Protein 6BQ6 (pdb70)

Foldseek 3Di:
DPAWQWAQLDPPRIDIFAFPAFDDWDDDPVWTWTWTQTDPFGTFIATNSHTDDGDNFVLVVLCVQAQLQCLLFPAFAEEEEQADLLQSNLVQNVQFPRYQAYEYEEQTVVSNVVNCVPVPVRVCSVPDPRYDYHHDRVQCVQVPDQAAGQEYTYPDDAQVPDPSCVVVQALCCCAPRNVSRHDDRHKYKYWFFFQALPVCVVTVLQSQVQLVVHAVDKFKFWADGVVSVGITIMMMGHNDDSDDALVSQQVSCVVTGHDDRPQDGSVNRVVRRDDDPSSVVSSVPDDHGSD/DPAWQWDCLDVPDIDIFHFPAWDDWDADVVWTWTWTQTDPFGTWIATNSHTDATDNFNLVVLCVQAQLQCLLFPQFAEEEEQADLLQSNLVQNVLFPSYQAYEYEHQDVRSNVVNCPPVVVRVVSVVPPRYDYHHDRVQCVQQVDQAAGQEYTAPDDAADVPDSCNLCQALCCVAPRRVSRYDDNHKYKYWFFFQALPVCVVTVLQSQVQLVVHAVEKFKFWDDGVVSVGITIMMMGHNDDSDDAQVSSQVSCVVTGHDDRPQDGSVNRVVRRPRDPSSVVCSVPDDHGRHD

Nearest PDB structures (foldseek):
  6bq2-assembly1_A-2  TM=1.002E+00  e=3.548E-65  Medicago truncatula
  6bq2-assembly1_B  TM=9.997E-01  e=2.072E-64  Medicago truncatula
  1inl-assembly1_A  TM=9.274E-01  e=1.995E-27  Thermotoga maritima
  1inl-assembly1_D  TM=9.230E-01  e=1.995E-27  Thermotoga maritima
  1iy9-assembly1_D  TM=9.034E-01  e=6.024E-28  Bacillus subtilis

Secondary structure (DSSP, 8-state):
---EEEEEEETTEEEEEEEEEEEEEEE-SS-EEEEEEETTTEEEEEETTEEEEETTTHHHHHHHHHHHHHHHSSS--EEEEEE--SSHHHHHHHTBTT--EEEEEES-HHHHHHHHHH-GGGHHHHT-TTEEEEES-HHHHHHH----EEEEEEE---STT-STTGGGGSHHHIIIIIGGGEEEEEEEEEEEEE-STTGGGTTHHHHHHHHHTT-SEEEEEEEEEGGGTEEEEEEEEESS-----HHHHHHHHHHHBSS--SS--HHHHHHHTS--HHHHHHHHH------/---EEEEEEETTEEEEEEEEEEEEEEE-SS-EEEEEEETTTEEEEEETTEEEEETTTHHHHHHHHHHHHHHHSSS--EEEEEE--SSHHHHHHHTBTT--EEEEEES-HHHHHHHHHH-GGGHHHHH-TTEEEEES-HHHHHHT----EEEEEEE-PPP-TTSTTGGGGSHHHIIIIIGGGEEEEEEEEEEEEE-STTGGGTTHHHHHHHHHTT-SEEEEEEEEEGGGTEEEEEEEEESS-----HHHHHHHHHHHBSS--SS--HHHHHHHTS--HHHHHHHHH-------

Structure (mmCIF, N/CA/C/O backbone):
data_6BQ6
#
_entry.id   6BQ6
#
_cell.length_a   80.293
_cell.length_b   80.293
_cell.length_c   163.245
_cell.angle_alpha   90.00
_cell.angle_beta   90.00
_cell.angle_gamma   90.00
#
_symmetry.space_group_name_H-M   'P 43 21 2'
#
loop_
_entity.id
_entity.type
_entity.pdbx_description
1 polymer 'Thermospermine synthase'
2 non-polymer 'CHLORIDE ION'
3 non-polymer N-(3-AMINO-PROPYL)-N-(5-AMINOPROPYL)-1,4-DIAMINOBUTANE
4 water water
#
loop_
_atom_site.group_PDB
_atom_site.id
_atom_site.type_symbol
_atom_site.label_atom_id
_atom_site.label_alt_id
_atom_site.label_comp_id
_atom_site.label_asym_id
_atom_site.label_entity_id
_atom_site.label_seq_id
_atom_site.pdbx_PDB_ins_code
_atom_site.Cartn_x
_atom_site.Cartn_y
_atom_site.Cartn_z
_atom_site.occupancy
_atom_site.B_iso_or_equiv
_atom_site.auth_seq_id
_atom_site.auth_comp_id
_atom_site.auth_asym_id
_atom_site.auth_atom_id
_atom_site.pdbx_PDB_model_num
ATOM 1 N N . LYS A 1 27 ? 33.211 22.216 1.665 1.00 62.59 24 LYS A N 1
ATOM 2 C CA . LYS A 1 27 ? 31.797 22.358 1.289 1.00 53.57 24 LYS A CA 1
ATOM 3 C C . LYS A 1 27 ? 31.263 21.289 0.319 1.00 45.45 24 LYS A C 1
ATOM 4 O O . LYS A 1 27 ? 30.122 21.398 -0.099 1.00 43.37 24 LYS A O 1
ATOM 10 N N . SER A 1 28 ? 32.056 20.279 -0.041 1.00 40.96 25 SER A N 1
ATOM 11 C CA . SER A 1 28 ? 31.665 19.364 -1.125 1.00 38.09 25 SER A CA 1
ATOM 12 C C . SER A 1 28 ? 30.621 18.330 -0.709 1.00 33.44 25 SER A C 1
ATOM 13 O O . SER A 1 28 ? 29.587 18.243 -1.373 1.00 31.31 25 SER A O 1
ATOM 16 N N . CYS A 1 29 ? 30.879 17.550 0.358 1.00 28.35 26 CYS A N 1
ATOM 17 C CA . CYS A 1 29 ? 30.138 16.341 0.640 1.00 26.94 26 CYS A CA 1
ATOM 18 C C . CYS A 1 29 ? 29.360 16.475 1.930 1.00 25.42 26 CYS A C 1
ATOM 19 O O . CYS A 1 29 ? 29.908 17.022 2.922 1.00 24.27 26 CYS A O 1
ATOM 22 N N . TRP A 1 30 ? 28.097 16.017 1.905 1.00 24.48 27 TRP A N 1
ATOM 23 C CA . TRP A 1 30 ? 27.142 16.269 2.991 1.00 24.27 27 TRP A CA 1
ATOM 24 C C . TRP A 1 30 ? 26.331 15.059 3.332 1.00 24.66 27 TRP A C 1
ATOM 25 O O . TRP A 1 30 ? 25.983 14.264 2.448 1.00 25.52 27 TRP A O 1
ATOM 36 N N . TYR A 1 31 ? 26.065 14.876 4.643 1.00 24.15 28 TYR A N 1
ATOM 37 C CA . TYR A 1 31 ? 25.036 13.968 5.139 1.00 25.48 28 TYR A CA 1
ATOM 38 C C . TYR A 1 31 ? 23.846 14.840 5.530 1.00 25.83 28 TYR A C 1
ATOM 39 O O . TYR A 1 31 ? 24.008 15.837 6.220 1.00 24.68 28 TYR A O 1
ATOM 48 N N . GLU A 1 32 ? 22.673 14.468 5.057 1.00 26.35 29 GLU A N 1
ATOM 49 C CA . GLU A 1 32 ? 21.470 15.260 5.280 1.00 28.73 29 GLU A CA 1
ATOM 50 C C . GLU A 1 32 ? 20.486 14.369 5.989 1.00 27.67 29 GLU A C 1
ATOM 51 O O . GLU A 1 32 ? 20.320 13.198 5.681 1.00 27.72 29 GLU A O 1
ATOM 57 N N . GLU A 1 33 ? 19.851 14.909 7.001 1.00 26.68 30 GLU A N 1
ATOM 58 C CA . GLU A 1 33 ? 18.802 14.177 7.673 1.00 28.97 30 GLU A CA 1
ATOM 59 C C . GLU A 1 33 ? 17.634 15.087 7.888 1.00 29.12 30 GLU A C 1
ATOM 60 O O . GLU A 1 33 ? 17.800 16.221 8.269 1.00 26.86 30 GLU A O 1
ATOM 66 N N . GLU A 1 34 ? 16.421 14.560 7.663 1.00 32.29 31 GLU A N 1
ATOM 67 C CA . GLU A 1 34 ? 15.221 15.365 7.859 1.00 36.89 31 GLU A CA 1
ATOM 68 C C . GLU A 1 34 ? 14.823 15.008 9.297 1.00 35.94 31 GLU A C 1
ATOM 69 O O . GLU A 1 34 ? 14.391 13.916 9.598 1.00 36.33 31 GLU A O 1
ATOM 75 N N . ILE A 1 35 ? 15.087 15.918 10.196 1.00 34.19 32 ILE A N 1
ATOM 76 C CA . ILE A 1 35 ? 14.894 15.622 11.605 1.00 36.74 32 ILE A CA 1
ATOM 77 C C . ILE A 1 35 ? 13.394 15.727 11.958 1.00 40.14 32 ILE A C 1
ATOM 78 O O . ILE A 1 35 ? 12.905 14.995 12.845 1.00 39.93 32 ILE A O 1
ATOM 83 N N . GLU A 1 36 ? 12.668 16.550 11.202 1.00 40.20 33 GLU A N 1
ATOM 84 C CA . GLU A 1 36 ? 11.196 16.506 11.052 1.00 45.59 33 GLU A CA 1
ATOM 85 C C . GLU A 1 36 ? 10.802 16.759 9.588 1.00 45.48 33 GLU A C 1
ATOM 86 O O . GLU A 1 36 ? 11.649 17.118 8.793 1.00 42.77 33 GLU A O 1
ATOM 92 N N . GLU A 1 37 ? 9.514 16.643 9.233 1.00 46.10 34 GLU A N 1
ATOM 93 C CA . GLU A 1 37 ? 9.114 16.823 7.803 1.00 46.87 34 GLU A CA 1
ATOM 94 C C . GLU A 1 37 ? 9.611 18.135 7.159 1.00 44.02 34 GLU A C 1
ATOM 95 O O . GLU A 1 37 ? 10.012 18.148 5.989 1.00 47.05 34 GLU A O 1
ATOM 101 N N . ASN A 1 38 ? 9.648 19.216 7.923 1.00 35.84 35 ASN A N 1
ATOM 102 C CA . ASN A 1 38 ? 10.015 20.502 7.347 1.00 33.22 35 ASN A CA 1
ATOM 103 C C . ASN A 1 38 ? 11.327 21.095 7.843 1.00 30.16 35 ASN A C 1
ATOM 104 O O . ASN A 1 38 ? 11.566 22.304 7.680 1.00 26.91 35 ASN A O 1
ATOM 109 N N . LEU A 1 39 ? 12.166 20.250 8.398 1.00 28.50 36 LEU A N 1
ATOM 110 C CA . LEU A 1 39 ? 13.407 20.678 8.948 1.00 28.73 36 LEU A CA 1
ATOM 111 C C . LEU A 1 39 ? 14.528 19.731 8.628 1.00 27.72 36 LEU A C 1
ATOM 112 O O . LEU A 1 39 ? 14.455 18.587 8.946 1.00 28.76 36 LEU A O 1
ATOM 117 N N . ARG A 1 40 ? 15.543 20.231 7.960 1.00 27.30 37 ARG A N 1
ATOM 118 C CA . ARG A 1 40 ? 16.701 19.403 7.588 1.00 27.66 37 ARG A CA 1
ATOM 119 C C . ARG A 1 40 ? 17.966 19.875 8.225 1.00 25.75 37 ARG A C 1
ATOM 120 O O . ARG A 1 40 ? 18.233 21.057 8.323 1.00 24.93 37 ARG A O 1
ATOM 128 N N . TRP A 1 41 ? 18.764 18.912 8.680 1.00 24.17 38 TRP A N 1
ATOM 129 C CA . TRP A 1 41 ? 20.035 19.135 9.374 1.00 24.91 38 TRP A CA 1
ATOM 130 C C . TRP A 1 41 ? 21.110 18.482 8.506 1.00 24.51 38 TRP A C 1
ATOM 131 O O . TRP A 1 41 ? 21.011 17.295 8.216 1.00 24.95 38 TRP A O 1
ATOM 142 N N . CYS A 1 42 ? 22.150 19.220 8.112 1.00 24.16 39 CYS A N 1
ATOM 143 C CA . CYS A 1 42 ? 23.152 18.634 7.223 1.00 24.80 39 CYS A CA 1
ATOM 144 C C . CYS A 1 42 ? 24.527 18.884 7.790 1.00 23.84 39 CYS A C 1
ATOM 145 O O . CYS A 1 42 ? 24.872 19.994 8.197 1.00 22.11 39 CYS A O 1
ATOM 148 N N . PHE A 1 43 ? 25.325 17.823 7.780 1.00 23.19 40 PHE A N 1
ATOM 149 C CA . PHE A 1 43 ? 26.722 17.848 8.239 1.00 24.78 40 PHE A CA 1
ATOM 150 C C . PHE A 1 43 ? 27.688 17.624 7.083 1.00 24.23 40 PHE A C 1
ATOM 151 O O . PHE A 1 43 ? 27.513 16.694 6.334 1.00 24.58 40 PHE A O 1
ATOM 159 N N . ALA A 1 44 ? 28.721 18.431 6.988 1.00 23.63 41 ALA A N 1
ATOM 160 C CA . ALA A 1 44 ? 29.802 18.153 6.039 1.00 24.40 41 ALA A CA 1
ATOM 161 C C . ALA A 1 44 ? 30.553 16.861 6.424 1.00 24.13 41 ALA A C 1
ATOM 162 O O . ALA A 1 44 ? 30.721 16.519 7.608 1.00 24.01 41 ALA A O 1
ATOM 164 N N . LEU A 1 45 ? 30.958 16.118 5.407 1.00 23.64 42 LEU A N 1
ATOM 165 C CA . LEU A 1 45 ? 31.604 14.849 5.552 1.00 24.59 42 LEU A CA 1
ATOM 166 C C . LEU A 1 45 ? 33.085 14.878 5.194 1.00 25.15 42 LEU A C 1
ATOM 167 O O . LEU A 1 45 ? 33.498 15.474 4.206 1.00 25.71 42 LEU A O 1
ATOM 172 N N . ASN A 1 46 ? 33.862 14.137 5.979 1.00 25.51 43 ASN A N 1
ATOM 173 C CA . ASN A 1 46 ? 35.232 13.734 5.627 1.00 26.31 43 ASN A CA 1
ATOM 174 C C . ASN A 1 46 ? 35.232 12.429 4.907 1.00 26.76 43 ASN A C 1
ATOM 175 O O . ASN A 1 46 ? 35.959 12.284 3.955 1.00 26.76 43 ASN A O 1
ATOM 180 N N . SER A 1 47 ? 34.470 11.459 5.387 1.00 27.13 44 SER A N 1
ATOM 181 C CA . SER A 1 47 ? 34.394 10.145 4.738 1.00 28.65 44 SER A CA 1
ATOM 182 C C . SER A 1 47 ? 33.230 9.355 5.196 1.00 29.05 44 SER A C 1
ATOM 183 O O . SER A 1 47 ? 32.555 9.691 6.160 1.00 27.23 44 SER A O 1
ATOM 186 N N . ILE A 1 48 ? 32.987 8.274 4.481 1.00 29.56 45 ILE A N 1
ATOM 187 C CA . ILE A 1 48 ? 32.001 7.291 4.841 1.00 31.83 45 ILE A CA 1
ATOM 188 C C . ILE A 1 48 ? 32.828 6.082 5.265 1.00 33.46 45 ILE A C 1
ATOM 189 O O . ILE A 1 48 ? 33.411 5.409 4.409 1.00 32.37 45 ILE A O 1
ATOM 194 N N . LEU A 1 49 ? 32.957 5.862 6.585 1.00 33.81 46 LEU A N 1
ATOM 195 C CA . LEU A 1 49 ? 34.020 5.008 7.164 1.00 37.84 46 LEU A CA 1
ATOM 196 C C . LEU A 1 49 ? 33.744 3.545 7.042 1.00 40.64 46 LEU A C 1
ATOM 197 O O . LEU A 1 49 ? 34.603 2.763 6.591 1.00 42.92 46 LEU A O 1
ATOM 202 N N . HIS A 1 50 ? 32.564 3.167 7.489 1.00 40.29 47 HIS A N 1
ATOM 203 C CA . HIS A 1 50 ? 32.134 1.782 7.440 1.00 44.74 47 HIS A CA 1
ATOM 204 C C . HIS A 1 50 ? 30.650 1.753 7.187 1.00 47.05 47 HIS A C 1
ATOM 205 O O . HIS A 1 50 ? 29.896 2.651 7.615 1.00 43.73 47 HIS A O 1
ATOM 212 N N . THR A 1 51 ? 30.242 0.714 6.476 1.00 48.83 48 THR A N 1
ATOM 213 C CA . THR A 1 51 ? 28.844 0.419 6.275 1.00 52.48 48 THR A CA 1
ATOM 214 C C . THR A 1 51 ? 28.578 -1.034 6.660 1.00 53.95 48 THR A C 1
ATOM 215 O O . THR A 1 51 ? 29.494 -1.871 6.792 1.00 51.76 48 THR A O 1
ATOM 219 N N . GLY A 1 52 ? 27.299 -1.294 6.869 1.00 52.65 49 GLY A N 1
ATOM 220 C CA . GLY A 1 52 ? 26.814 -2.603 7.238 1.00 52.63 49 GLY A CA 1
ATOM 221 C C . GLY A 1 52 ? 25.321 -2.623 7.001 1.00 53.32 49 GLY A C 1
ATOM 222 O O . GLY A 1 52 ? 24.705 -1.606 6.675 1.00 51.67 49 GLY A O 1
ATOM 223 N N . ALA A 1 53 ? 24.742 -3.801 7.123 1.00 56.05 50 ALA A N 1
ATOM 224 C CA . ALA A 1 53 ? 23.327 -3.907 7.385 1.00 55.84 50 ALA A CA 1
ATOM 225 C C . ALA A 1 53 ? 23.106 -5.190 8.168 1.00 56.46 50 ALA A C 1
ATOM 226 O O . ALA A 1 53 ? 23.934 -6.116 8.161 1.00 58.54 50 ALA A O 1
ATOM 228 N N . SER A 1 54 ? 22.005 -5.179 8.892 1.00 55.04 51 SER A N 1
ATOM 229 C CA . SER A 1 54 ? 21.427 -6.351 9.495 1.00 55.63 51 SER A CA 1
ATOM 230 C C . SER A 1 54 ? 20.172 -6.590 8.686 1.00 57.36 51 SER A C 1
ATOM 231 O O . SER A 1 54 ? 19.888 -5.854 7.735 1.00 57.17 51 SER A O 1
ATOM 234 N N . GLN A 1 55 ? 19.421 -7.621 9.055 1.00 61.78 52 GLN A N 1
ATOM 235 C CA . GLN A 1 55 ? 18.040 -7.755 8.594 1.00 64.53 52 GLN A CA 1
ATOM 236 C C . GLN A 1 55 ? 17.186 -6.566 9.044 1.00 65.03 52 GLN A C 1
ATOM 237 O O . GLN A 1 55 ? 16.330 -6.102 8.289 1.00 68.61 52 GLN A O 1
ATOM 243 N N . TYR A 1 56 ? 17.472 -6.032 10.236 1.00 62.19 53 TYR A N 1
ATOM 244 C CA . TYR A 1 56 ? 16.661 -4.977 10.846 1.00 60.03 53 TYR A CA 1
ATOM 245 C C . TYR A 1 56 ? 16.888 -3.565 10.236 1.00 57.71 53 TYR A C 1
ATOM 246 O O . TYR A 1 56 ? 15.946 -2.785 10.182 1.00 57.50 53 TYR A O 1
ATOM 255 N N . GLN A 1 57 ? 18.099 -3.220 9.784 1.00 54.94 54 GLN A N 1
ATOM 256 C CA . GLN A 1 57 ? 18.404 -1.792 9.459 1.00 52.50 54 GLN A CA 1
ATOM 257 C C . GLN A 1 57 ? 19.774 -1.578 8.828 1.00 50.21 54 GLN A C 1
ATOM 258 O O . GLN A 1 57 ? 20.708 -2.337 9.089 1.00 49.42 54 GLN A O 1
ATOM 264 N N . ASP A 1 58 ? 19.885 -0.543 7.998 1.00 47.81 55 ASP A N 1
ATOM 265 C CA . ASP A 1 58 ? 21.164 -0.165 7.382 1.00 49.26 55 ASP A CA 1
ATOM 266 C C . ASP A 1 58 ? 22.017 0.583 8.404 1.00 43.03 55 ASP A C 1
ATOM 267 O O . ASP A 1 58 ? 21.490 1.351 9.188 1.00 43.01 55 ASP A O 1
ATOM 272 N N . ILE A 1 59 ? 23.318 0.309 8.401 1.00 40.67 56 ILE A N 1
ATOM 273 C CA . ILE A 1 59 ? 24.238 0.811 9.419 1.00 38.11 56 ILE A CA 1
ATOM 274 C C . ILE A 1 59 ? 25.352 1.539 8.713 1.00 37.33 56 ILE A C 1
ATOM 275 O O . ILE A 1 59 ? 25.936 1.000 7.770 1.00 36.77 56 ILE A O 1
ATOM 280 N N . ALA A 1 60 ? 25.661 2.745 9.175 1.00 34.17 57 ALA A N 1
ATOM 281 C CA . ALA A 1 60 ? 26.736 3.560 8.592 1.00 33.60 57 ALA A CA 1
ATOM 282 C C . ALA A 1 60 ? 27.486 4.300 9.699 1.00 31.07 57 ALA A C 1
ATOM 283 O O . ALA A 1 60 ? 26.867 4.766 10.658 1.00 30.87 57 ALA A O 1
ATOM 285 N N . LEU A 1 61 ? 28.811 4.322 9.590 1.00 29.38 58 LEU A N 1
ATOM 286 C CA . LEU A 1 61 ? 29.675 5.159 10.397 1.00 27.47 58 LEU A CA 1
ATOM 287 C C . LEU A 1 61 ? 30.298 6.230 9.504 1.00 27.58 58 LEU A C 1
ATOM 288 O O . LEU A 1 61 ? 31.083 5.921 8.619 1.00 29.12 58 LEU A O 1
ATOM 293 N N . LEU A 1 62 ? 29.893 7.477 9.698 1.00 25.57 59 LEU A N 1
ATOM 294 C CA . LEU A 1 62 ? 30.342 8.587 8.900 1.00 26.81 59 LEU A CA 1
ATOM 295 C C . LEU A 1 62 ? 31.369 9.335 9.655 1.00 26.81 59 LEU A C 1
ATOM 296 O O . LEU A 1 62 ? 31.223 9.516 10.862 1.00 29.49 59 LEU A O 1
ATOM 301 N N . ASP A 1 63 ? 32.351 9.885 8.984 1.00 25.25 60 ASP A N 1
ATOM 302 C CA . ASP A 1 63 ? 33.295 10.739 9.629 1.00 25.79 60 ASP A CA 1
ATOM 303 C C . ASP A 1 63 ? 32.878 12.147 9.221 1.00 23.29 60 ASP A C 1
ATOM 304 O O . ASP A 1 63 ? 33.086 12.542 8.133 1.00 22.70 60 ASP A O 1
ATOM 309 N N . THR A 1 64 ? 32.277 12.858 10.149 1.00 23.30 61 THR A N 1
ATOM 310 C CA . THR A 1 64 ? 31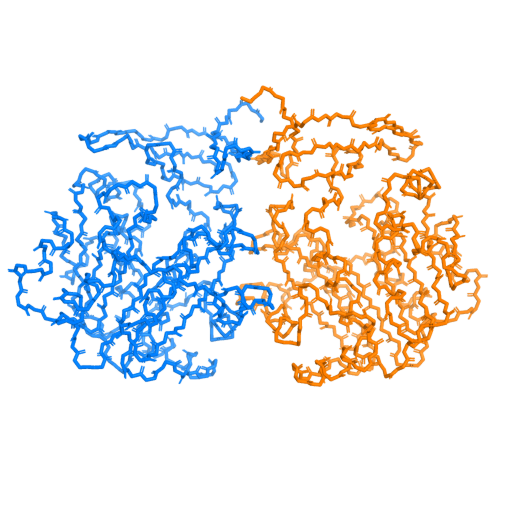.705 14.158 9.901 1.00 23.55 61 THR A CA 1
ATOM 311 C C . THR A 1 64 ? 32.615 15.267 10.386 1.00 24.80 61 THR A C 1
ATOM 312 O O . THR A 1 64 ? 33.290 15.148 11.420 1.00 24.09 61 THR A O 1
ATOM 316 N N . LYS A 1 65 ? 32.553 16.389 9.680 1.00 24.25 62 LYS A N 1
ATOM 317 C CA . LYS A 1 65 ? 33.390 17.518 10.020 1.00 26.76 62 LYS A CA 1
ATOM 318 C C . LYS A 1 65 ? 32.939 18.110 11.334 1.00 27.19 62 LYS A C 1
ATOM 319 O O . LYS A 1 65 ? 33.770 18.250 12.236 1.00 28.36 62 LYS A O 1
ATOM 325 N N . PRO A 1 66 ? 31.616 18.433 11.497 1.00 25.95 63 PRO A N 1
ATOM 326 C CA . PRO A 1 66 ? 31.281 19.119 12.756 1.00 25.50 63 PRO A CA 1
ATOM 327 C C . PRO A 1 66 ? 31.266 18.245 14.033 1.00 24.71 63 PRO A C 1
ATOM 328 O O . PRO A 1 66 ? 31.536 18.736 15.124 1.00 25.75 63 PRO A O 1
ATOM 332 N N . PHE A 1 67 ? 30.953 16.966 13.910 1.00 23.63 64 PHE A N 1
ATOM 333 C CA . PHE A 1 67 ? 30.687 16.151 15.099 1.00 24.54 64 PHE A CA 1
ATOM 334 C C . PHE A 1 67 ? 31.517 14.853 15.174 1.00 24.02 64 PHE A C 1
ATOM 335 O O . PHE A 1 67 ? 31.251 13.961 15.997 1.00 25.36 64 PHE A O 1
ATOM 343 N N . GLY A 1 68 ? 32.538 14.737 14.338 1.00 24.79 65 GLY A N 1
ATOM 344 C CA . GLY A 1 68 ? 33.304 13.507 14.292 1.00 24.56 65 GLY A CA 1
ATOM 345 C C . GLY A 1 68 ? 32.543 12.303 13.802 1.00 24.82 65 GLY A C 1
ATOM 346 O O . GLY A 1 68 ? 31.671 12.422 12.963 1.00 24.24 65 GLY A O 1
ATOM 347 N N . LYS A 1 69 ? 32.943 11.123 14.277 1.00 25.18 66 LYS A N 1
ATOM 348 C CA . LYS A 1 69 ? 32.387 9.881 13.830 1.00 25.95 66 LYS A CA 1
ATOM 349 C C . LYS A 1 69 ? 30.950 9.792 14.279 1.00 25.04 66 LYS A C 1
ATOM 350 O O . LYS A 1 69 ? 30.679 9.961 15.461 1.00 28.20 66 LYS A O 1
ATOM 356 N N . ALA A 1 70 ? 30.077 9.525 13.328 1.00 24.05 67 ALA A N 1
ATOM 357 C CA . ALA A 1 70 ? 28.641 9.514 13.573 1.00 24.82 67 ALA A CA 1
ATOM 358 C C . ALA A 1 70 ? 28.072 8.173 13.155 1.00 24.22 67 ALA A C 1
ATOM 359 O O . ALA A 1 70 ? 28.216 7.760 11.988 1.00 24.18 67 ALA A O 1
ATOM 361 N N . LEU A 1 71 ? 27.369 7.544 14.105 1.00 24.35 68 LEU A N 1
ATOM 362 C CA . LEU A 1 71 ? 26.635 6.296 13.823 1.00 25.02 68 LEU A CA 1
ATOM 363 C C . LEU A 1 71 ? 25.228 6.606 13.325 1.00 24.67 68 LEU A C 1
ATOM 364 O O . LEU A 1 71 ? 24.486 7.322 14.001 1.00 25.28 68 LEU A O 1
ATOM 369 N N . VAL A 1 72 ? 24.895 6.111 12.139 1.00 25.70 69 VAL A N 1
ATOM 370 C CA . VAL A 1 72 ? 23.611 6.388 11.489 1.00 27.53 69 VAL A CA 1
ATOM 371 C C . VAL A 1 72 ? 22.909 5.053 11.251 1.00 29.43 69 VAL A C 1
ATOM 372 O O . VAL A 1 72 ? 23.512 4.140 10.675 1.00 28.87 69 VAL A O 1
ATOM 376 N N . LEU A 1 73 ? 21.670 4.950 11.733 1.00 31.60 70 LEU A N 1
ATOM 377 C CA . LEU A 1 73 ? 20.890 3.705 11.584 1.00 34.88 70 LEU A CA 1
ATOM 378 C C . LEU A 1 73 ? 19.642 4.041 10.788 1.00 37.69 70 LEU A C 1
ATOM 379 O O . LEU A 1 73 ? 18.862 4.913 11.197 1.00 39.22 70 LEU A O 1
ATOM 384 N N . ASP A 1 74 ? 19.511 3.405 9.626 1.00 40.93 71 ASP A N 1
ATOM 385 C CA . ASP A 1 74 ? 18.435 3.658 8.676 1.00 43.52 71 ASP A CA 1
ATOM 386 C C . ASP A 1 74 ? 18.262 5.145 8.432 1.00 41.94 71 ASP A C 1
ATOM 387 O O . ASP A 1 74 ? 17.156 5.666 8.486 1.00 44.10 71 ASP A O 1
ATOM 392 N N . GLY A 1 75 ? 19.383 5.819 8.196 1.00 39.54 72 GLY A N 1
ATOM 393 C CA . GLY A 1 75 ? 19.369 7.239 7.895 1.00 38.79 72 GLY A CA 1
ATOM 394 C C . GLY A 1 75 ? 19.004 8.183 9.047 1.00 36.51 72 GLY A C 1
ATOM 395 O O . GLY A 1 75 ? 18.682 9.338 8.809 1.00 37.81 72 GLY A O 1
ATOM 396 N N . LYS A 1 76 ? 19.091 7.714 10.284 1.00 35.41 73 LYS A N 1
ATOM 397 C CA . LYS A 1 76 ? 18.825 8.531 11.442 1.00 35.29 73 LYS A CA 1
ATOM 398 C C . LYS A 1 76 ? 20.090 8.497 12.303 1.00 32.86 73 LYS A C 1
ATOM 399 O O . LYS A 1 76 ? 20.603 7.414 12.651 1.00 29.45 73 LYS A O 1
ATOM 405 N N . LEU A 1 77 ? 20.626 9.678 12.598 1.00 28.46 74 LEU A N 1
ATOM 406 C CA . LEU A 1 77 ? 21.750 9.763 13.506 1.00 28.34 74 LEU A CA 1
ATOM 407 C C . LEU A 1 77 ? 21.398 9.192 14.898 1.00 29.08 74 LEU A C 1
ATOM 408 O O . LEU A 1 77 ? 20.341 9.519 15.459 1.00 29.71 74 LEU A O 1
ATOM 413 N N . GLN A 1 78 ? 22.287 8.364 15.426 1.00 28.13 75 GLN A N 1
ATOM 414 C CA . GLN A 1 78 ? 22.135 7.764 16.743 1.00 30.77 75 GLN A CA 1
ATOM 415 C C . GLN A 1 78 ? 23.005 8.480 17.747 1.00 29.76 75 GLN A C 1
ATOM 416 O O . GLN A 1 78 ? 22.525 8.868 18.806 1.00 32.63 75 GLN A O 1
ATOM 422 N N . SER A 1 79 ? 24.279 8.636 17.416 1.00 28.04 76 SER A N 1
ATOM 423 C CA . SER A 1 79 ? 25.232 9.260 18.297 1.00 29.93 76 SER A CA 1
ATOM 424 C C . SER A 1 79 ? 26.373 9.779 17.457 1.00 27.05 76 SER A C 1
ATOM 425 O O . SER A 1 79 ? 26.679 9.226 16.388 1.00 27.62 76 SER A O 1
ATOM 428 N N . ALA A 1 80 ? 26.982 10.847 17.949 1.00 25.33 77 ALA A N 1
ATOM 429 C CA . ALA A 1 80 ? 28.152 11.459 17.350 1.00 24.96 77 ALA A CA 1
ATOM 430 C C . ALA A 1 80 ? 29.288 11.532 18.348 1.00 24.66 77 ALA A C 1
ATOM 431 O O . ALA A 1 80 ? 29.104 11.735 19.573 1.00 23.72 77 ALA A O 1
ATOM 433 N N . GLU A 1 81 ? 30.481 11.416 17.830 1.00 23.58 78 GLU A N 1
ATOM 434 C CA . GLU A 1 81 ? 31.653 11.304 18.649 1.00 25.46 78 GLU A CA 1
ATOM 435 C C . GLU A 1 81 ? 31.844 12.481 19.592 1.00 25.42 78 GLU A C 1
ATOM 436 O O . GLU A 1 81 ? 32.235 12.289 20.758 1.00 25.78 78 GLU A O 1
ATOM 442 N N . THR A 1 82 ? 31.606 13.681 19.101 1.00 24.10 79 THR A N 1
ATOM 443 C CA . THR A 1 82 ? 31.949 14.898 19.894 1.00 25.21 79 THR A CA 1
ATOM 444 C C . THR A 1 82 ? 31.038 15.106 21.088 1.00 23.90 79 THR A C 1
ATOM 445 O O . THR A 1 82 ? 31.468 15.719 22.086 1.00 24.24 79 THR A O 1
ATOM 449 N N . ASP A 1 83 ? 29.807 14.622 21.013 1.00 22.43 80 ASP A N 1
ATOM 450 C CA . ASP A 1 83 ? 28.853 14.894 22.079 1.00 22.24 80 ASP A CA 1
ATOM 451 C C . ASP A 1 83 ? 28.051 13.723 22.621 1.00 21.64 80 ASP A C 1
ATOM 452 O O . ASP A 1 83 ? 27.151 13.927 23.447 1.00 20.39 80 ASP A O 1
ATOM 457 N N . GLU A 1 84 ? 28.362 12.478 22.223 1.00 21.39 81 GLU A N 1
ATOM 458 C CA . GLU A 1 84 ? 27.636 11.397 22.803 1.00 22.28 81 GLU A CA 1
ATOM 459 C C . GLU A 1 84 ? 27.870 11.314 24.305 1.00 21.89 81 GLU A C 1
ATOM 460 O O . GLU A 1 84 ? 27.017 10.784 25.025 1.00 21.93 81 GLU A O 1
ATOM 466 N N . PHE A 1 85 ? 29.011 11.791 24.795 1.00 21.29 82 PHE A N 1
ATOM 467 C CA . PHE A 1 85 ? 29.251 11.774 26.254 1.00 22.17 82 PHE A CA 1
ATOM 468 C C . PHE A 1 85 ? 28.130 12.490 27.031 1.00 21.05 82 PHE A C 1
ATOM 469 O O . PHE A 1 85 ? 27.801 12.098 28.139 1.00 20.67 82 PHE A O 1
ATOM 477 N N . ILE A 1 86 ? 27.575 13.541 26.447 1.00 20.61 83 ILE A N 1
ATOM 478 C CA . ILE A 1 86 ? 26.488 14.284 27.109 1.00 20.67 83 ILE A CA 1
ATOM 479 C C . ILE A 1 86 ? 25.301 13.353 27.256 1.00 20.11 83 ILE A C 1
ATOM 480 O O . ILE A 1 86 ? 24.731 13.212 28.358 1.00 19.21 83 ILE A O 1
ATOM 485 N N . TYR A 1 87 ? 24.888 12.724 26.164 1.00 19.23 84 TYR A N 1
ATOM 486 C CA . TYR A 1 87 ? 23.725 11.854 26.221 1.00 19.25 84 TYR A CA 1
ATOM 487 C C . TYR A 1 87 ? 23.937 10.715 27.210 1.00 18.92 84 TYR A C 1
ATOM 488 O O . TYR A 1 87 ? 23.083 10.413 28.029 1.00 18.23 84 TYR A O 1
ATOM 497 N N . HIS A 1 88 ? 25.078 10.060 27.113 1.00 18.80 85 HIS A N 1
ATOM 498 C CA . HIS A 1 88 ? 25.310 8.869 27.934 1.00 19.04 85 HIS A CA 1
ATOM 499 C C . HIS A 1 88 ? 25.569 9.184 29.375 1.00 19.29 85 HIS A C 1
ATOM 500 O O . HIS A 1 88 ? 25.106 8.471 30.255 1.00 18.44 85 HIS A O 1
ATOM 507 N N . GLU A 1 89 ? 26.252 10.287 29.664 1.00 19.01 86 GLU A N 1
ATOM 508 C CA . GLU A 1 89 ? 26.370 10.710 31.064 1.00 19.56 86 GLU A CA 1
ATOM 509 C C . GLU A 1 89 ? 24.989 11.084 31.682 1.00 19.24 86 GLU A C 1
ATOM 510 O O . GLU A 1 89 ? 24.696 10.705 32.789 1.00 18.17 86 GLU A O 1
ATOM 516 N N . CYS A 1 90 ? 24.199 11.873 30.954 1.00 18.24 87 CYS A N 1
ATOM 517 C CA . CYS A 1 90 ? 22.864 12.196 31.397 1.00 18.76 87 CYS A CA 1
ATOM 518 C C . CYS A 1 90 ? 21.928 10.999 31.538 1.00 18.45 87 CYS A C 1
ATOM 519 O O . CYS A 1 90 ? 21.161 10.947 32.525 1.00 17.89 87 CYS A O 1
ATOM 522 N N . LEU A 1 91 ? 22.010 10.053 30.616 1.00 18.41 88 LEU A N 1
ATOM 523 C CA . LEU A 1 91 ? 21.184 8.839 30.685 1.00 18.43 88 LEU A CA 1
ATOM 524 C C . LEU A 1 91 ? 21.490 8.025 31.943 1.00 18.70 88 LEU A C 1
ATOM 525 O O . LEU A 1 91 ? 20.592 7.486 32.574 1.00 18.42 88 LEU A O 1
ATOM 530 N N . VAL A 1 92 ? 22.758 7.908 32.307 1.00 18.55 89 VAL A N 1
ATOM 531 C CA . VAL A 1 92 ? 23.191 6.902 33.285 1.00 19.21 89 VAL A CA 1
ATOM 532 C C . VAL A 1 92 ? 23.450 7.404 34.688 1.00 19.35 89 VAL A C 1
ATOM 533 O O . VAL A 1 92 ? 22.930 6.847 35.651 1.00 19.08 89 VAL A O 1
ATOM 537 N N . HIS A 1 93 ? 24.237 8.477 34.824 1.00 18.13 90 HIS A N 1
ATOM 538 C CA . HIS A 1 93 ? 24.696 8.828 36.147 1.00 18.97 90 HIS A CA 1
ATOM 539 C C . HIS A 1 93 ? 23.649 9.290 37.165 1.00 19.10 90 HIS A C 1
ATOM 540 O O . HIS A 1 93 ? 23.699 8.837 38.313 1.00 19.31 90 HIS A O 1
ATOM 547 N N . PRO A 1 94 ? 22.657 10.118 36.752 1.00 18.84 91 PRO A N 1
ATOM 548 C CA . PRO A 1 94 ? 21.708 10.533 37.782 1.00 18.86 91 PRO A CA 1
ATOM 549 C C . PRO A 1 94 ? 21.001 9.364 38.432 1.00 19.30 91 PRO A C 1
ATOM 550 O O . PRO A 1 94 ? 20.882 9.369 39.660 1.00 20.22 91 PRO A O 1
ATOM 554 N N . ALA A 1 95 ? 20.585 8.353 37.674 1.00 18.93 92 ALA A N 1
ATOM 555 C CA . ALA A 1 95 ? 19.856 7.201 38.241 1.00 20.42 92 ALA A CA 1
ATOM 556 C C . ALA A 1 95 ? 20.705 6.460 39.252 1.00 21.39 92 ALA A C 1
ATOM 557 O O . ALA A 1 95 ? 20.281 6.234 40.374 1.00 22.15 92 ALA A O 1
ATOM 559 N N . LEU A 1 96 ? 21.954 6.205 38.895 1.00 19.59 93 LEU A N 1
ATOM 560 C CA . LEU A 1 96 ? 22.807 5.441 39.790 1.00 20.52 93 LEU A CA 1
ATOM 561 C C . LEU A 1 96 ? 23.184 6.231 41.021 1.00 20.75 93 LEU A C 1
ATOM 562 O O . LEU A 1 96 ? 23.166 5.697 42.137 1.00 20.82 93 LEU A O 1
ATOM 567 N N . LEU A 1 97 ? 23.418 7.538 40.841 1.00 19.73 94 LEU A N 1
ATOM 568 C CA . LEU A 1 97 ? 23.795 8.359 41.944 1.00 21.43 94 LEU A CA 1
ATOM 569 C C . LEU A 1 97 ? 22.703 8.537 42.999 1.00 21.61 94 LEU A C 1
ATOM 570 O O . LEU A 1 97 ? 23.014 8.721 44.194 1.00 23.29 94 LEU A O 1
ATOM 575 N N . HIS A 1 98 ? 21.445 8.513 42.569 1.00 21.16 95 HIS A N 1
ATOM 576 C CA . HIS A 1 98 ? 20.354 8.582 43.484 1.00 21.84 95 HIS A CA 1
ATOM 577 C C . HIS A 1 98 ? 20.083 7.256 44.210 1.00 21.98 95 HIS A C 1
ATOM 578 O O . HIS A 1 98 ? 19.304 7.259 45.184 1.00 22.28 95 HIS A O 1
ATOM 585 N N . HIS A 1 99 ? 20.697 6.163 43.790 1.00 21.62 96 HIS A N 1
ATOM 586 C CA . HIS A 1 99 ? 20.527 4.851 44.447 1.00 22.78 96 HIS A CA 1
ATOM 587 C C . HIS A 1 99 ? 21.580 4.749 45.559 1.00 23.04 96 HIS A C 1
ATOM 588 O O . HIS A 1 99 ? 22.713 5.210 45.373 1.00 23.72 96 HIS A O 1
ATOM 595 N N . PRO A 1 100 ? 21.234 4.168 46.706 1.00 24.89 97 PRO A N 1
ATOM 596 C CA . PRO A 1 100 ? 22.244 4.104 47.782 1.00 26.67 97 PRO A CA 1
ATOM 597 C C . PRO A 1 100 ? 23.418 3.182 47.474 1.00 26.07 97 PRO A C 1
ATOM 598 O O . PRO A 1 100 ? 24.490 3.426 47.959 1.00 25.85 97 PRO A O 1
ATOM 602 N N . MET A 1 101 ? 23.197 2.122 46.696 1.00 24.95 98 MET A N 1
ATOM 603 C CA . MET A 1 101 ? 24.253 1.167 46.346 1.00 26.87 98 MET A CA 1
ATOM 604 C C . MET A 1 101 ? 23.857 0.265 45.168 1.00 25.01 98 MET A C 1
ATOM 605 O O . MET A 1 101 ? 23.424 -0.897 45.347 1.00 24.48 98 MET A O 1
ATOM 610 N N . PRO A 1 102 ? 23.976 0.811 43.945 1.00 22.64 99 PRO A N 1
ATOM 611 C CA . PRO A 1 102 ? 23.505 0.073 42.772 1.00 22.15 99 PRO A CA 1
ATOM 612 C C . PRO A 1 102 ? 24.529 -0.934 42.343 1.00 21.90 99 PRO A C 1
ATOM 613 O O . PRO A 1 102 ? 25.680 -0.580 42.066 1.00 22.46 99 PRO A O 1
ATOM 617 N N . LYS A 1 103 ? 24.126 -2.207 42.320 1.00 21.42 100 LYS A N 1
ATOM 618 C CA . LYS A 1 103 ? 25.036 -3.279 41.954 1.00 21.42 100 LYS A CA 1
ATOM 619 C C . LYS A 1 103 ? 24.783 -3.932 40.587 1.00 21.26 100 LYS A C 1
ATOM 620 O O . LYS A 1 103 ? 25.727 -4.255 39.881 1.00 22.97 100 LYS A O 1
ATOM 626 N N . ASN A 1 104 ? 23.531 -4.120 40.196 1.00 21.21 101 ASN A N 1
ATOM 627 C CA . ASN A 1 104 ? 23.255 -4.679 38.914 1.00 21.37 101 ASN A CA 1
ATOM 628 C C . ASN A 1 104 ? 22.273 -3.787 38.145 1.00 20.84 101 ASN A C 1
ATOM 629 O O . ASN A 1 104 ? 21.418 -3.137 38.723 1.00 20.99 101 ASN A O 1
ATOM 634 N N A VAL A 1 105 ? 22.463 -3.764 36.834 0.50 20.85 102 VAL A N 1
ATOM 635 N N B VAL A 1 105 ? 22.442 -3.762 36.833 0.50 20.78 102 VAL A N 1
ATOM 636 C CA A VAL A 1 105 ? 21.722 -2.895 35.939 0.50 20.22 102 VAL A CA 1
ATOM 637 C CA B VAL A 1 105 ? 21.679 -2.877 35.968 0.50 20.09 102 VAL A CA 1
ATOM 638 C C A VAL A 1 105 ? 21.410 -3.646 34.668 0.50 20.00 102 VAL A C 1
ATOM 639 C C B VAL A 1 105 ? 21.430 -3.568 34.648 0.50 19.94 102 VAL A C 1
ATOM 640 O O A VAL A 1 105 ? 22.246 -4.405 34.159 0.50 20.53 102 VAL A O 1
ATOM 641 O O B VAL A 1 105 ? 22.339 -4.195 34.081 0.50 20.69 102 VAL A O 1
ATOM 648 N N . PHE A 1 106 ? 20.183 -3.455 34.171 1.00 20.04 103 PHE A N 1
ATOM 649 C CA . PHE A 1 106 ? 19.753 -3.983 32.921 1.00 19.48 103 PHE A CA 1
ATOM 650 C C . PHE A 1 106 ? 19.486 -2.825 31.965 1.00 20.72 103 PHE A C 1
ATOM 651 O O . PHE A 1 106 ? 18.740 -1.880 32.315 1.00 19.47 103 PHE A O 1
ATOM 659 N N . ILE A 1 107 ? 20.060 -2.904 30.783 1.00 19.98 104 ILE A N 1
ATOM 660 C CA . ILE A 1 107 ? 19.840 -1.897 29.720 1.00 20.78 104 ILE A CA 1
ATOM 661 C C . ILE A 1 107 ? 18.896 -2.463 28.681 1.00 21.81 104 ILE A C 1
ATOM 662 O O . ILE A 1 107 ? 19.200 -3.486 28.038 1.00 21.89 104 ILE A O 1
ATOM 667 N N . MET A 1 108 ? 17.782 -1.795 28.481 1.00 21.42 105 MET A N 1
ATOM 668 C CA . MET A 1 108 ? 16.882 -2.123 27.388 1.00 23.10 105 MET A CA 1
ATOM 669 C C . MET A 1 108 ? 17.396 -1.341 26.193 1.00 23.30 105 MET A C 1
ATOM 670 O O . MET A 1 108 ? 17.368 -0.096 26.172 1.00 21.83 105 MET A O 1
ATOM 675 N N . GLY A 1 109 ? 17.955 -2.054 25.228 1.00 23.70 106 GLY A N 1
ATOM 676 C CA . GLY A 1 109 ? 18.567 -1.436 24.061 1.00 25.19 106 GLY A CA 1
ATOM 677 C C . GLY A 1 109 ? 20.036 -1.209 24.239 1.00 26.50 106 GLY A C 1
ATOM 678 O O . GLY A 1 109 ? 20.782 -2.130 24.499 1.00 28.27 106 GLY A O 1
ATOM 679 N N . GLY A 1 110 ? 20.473 0.034 24.113 1.00 27.80 107 GLY A N 1
ATOM 680 C CA . GLY A 1 110 ? 21.901 0.322 24.123 1.00 29.04 107 GLY A CA 1
ATOM 681 C C . GLY A 1 110 ? 22.456 -0.097 22.757 1.00 33.29 107 GLY A C 1
ATOM 682 O O . GLY A 1 110 ? 22.046 0.428 21.708 1.00 39.75 107 GLY A O 1
ATOM 683 N N . GLY A 1 111 ? 23.422 -0.983 22.772 1.00 33.12 108 GLY A N 1
ATOM 684 C CA . GLY A 1 111 ? 23.979 -1.556 21.551 1.00 32.03 108 GLY A CA 1
ATOM 685 C C . GLY A 1 111 ? 25.313 -0.989 21.174 1.00 31.32 108 GLY A C 1
ATOM 686 O O . GLY A 1 111 ? 26.159 -1.707 20.677 1.00 33.68 108 GLY A O 1
ATOM 687 N N . GLU A 1 112 ? 25.485 0.320 21.357 1.00 29.87 109 GLU A N 1
ATOM 688 C CA . GLU A 1 112 ? 26.690 1.002 20.956 1.00 29.56 109 GLU A CA 1
ATOM 689 C C . GLU A 1 112 ? 27.832 0.762 21.913 1.00 28.35 109 GLU A C 1
ATOM 690 O O . GLU A 1 112 ? 28.997 0.912 21.539 1.00 28.77 109 GLU A O 1
ATOM 696 N N . GLY A 1 113 ? 27.514 0.395 23.164 1.00 26.50 110 GLY A N 1
ATOM 697 C CA . GLY A 1 113 ? 28.529 0.195 24.166 1.00 26.00 110 GLY A CA 1
ATOM 698 C C . GLY A 1 113 ? 28.716 1.390 25.102 1.00 25.06 110 GLY A C 1
ATOM 699 O O . GLY A 1 113 ? 29.324 1.242 26.125 1.00 25.65 110 GLY A O 1
ATOM 700 N N . SER A 1 114 ? 28.194 2.556 24.726 1.00 23.91 111 SER A N 1
ATOM 701 C CA . SER A 1 114 ? 28.354 3.792 25.476 1.00 23.24 111 SER A CA 1
ATOM 702 C C . SER A 1 114 ? 27.567 3.877 26.772 1.00 21.96 111 SER A C 1
ATOM 703 O O . SER A 1 114 ? 28.045 4.377 27.754 1.00 21.38 111 SER A O 1
ATOM 706 N N . THR A 1 115 ? 26.353 3.358 26.780 1.00 20.93 112 THR A N 1
ATOM 707 C CA . THR A 1 115 ? 25.595 3.293 28.045 1.00 20.37 112 THR A CA 1
ATOM 708 C C . THR A 1 115 ? 26.278 2.342 29.016 1.00 20.11 112 THR A C 1
ATOM 709 O O . THR A 1 115 ? 26.513 2.683 30.186 1.00 20.15 112 THR A O 1
ATOM 713 N N . ALA A 1 116 ? 26.682 1.162 28.519 1.00 19.70 113 ALA A N 1
ATOM 714 C CA . ALA A 1 116 ? 27.435 0.214 29.324 1.00 20.14 113 ALA A CA 1
ATOM 715 C C . ALA A 1 116 ? 28.719 0.846 29.812 1.00 20.27 113 ALA A C 1
ATOM 716 O O . ALA A 1 116 ? 29.041 0.737 30.984 1.00 21.63 113 ALA A O 1
ATOM 718 N N . ARG A 1 117 ? 29.418 1.555 28.935 1.00 22.01 114 ARG A N 1
ATOM 719 C CA . ARG A 1 117 ? 30.670 2.242 29.325 1.00 22.49 114 ARG A CA 1
ATOM 720 C C . ARG A 1 117 ? 30.490 3.136 30.554 1.00 22.87 114 ARG A C 1
ATOM 721 O O . ARG A 1 117 ? 31.234 3.026 31.522 1.00 22.98 114 ARG A O 1
ATOM 729 N N . GLU A 1 118 ? 29.453 3.993 30.527 1.00 21.56 115 GLU A N 1
ATOM 730 C CA . GLU A 1 118 ? 29.224 4.869 31.642 1.00 21.71 115 GLU A CA 1
ATOM 731 C C . GLU A 1 118 ? 28.809 4.159 32.920 1.00 20.72 115 GLU A C 1
ATOM 732 O O . GLU A 1 118 ? 29.248 4.509 34.011 1.00 20.55 115 GLU A O 1
ATOM 738 N N . LEU A 1 119 ? 27.990 3.111 32.803 1.00 20.27 116 LEU A N 1
ATOM 739 C CA . LEU A 1 119 ? 27.598 2.309 33.938 1.00 21.07 116 LEU A CA 1
ATOM 740 C C . LEU A 1 119 ? 28.814 1.628 34.596 1.00 20.76 116 LEU A C 1
ATOM 741 O O . LEU A 1 119 ? 28.920 1.605 35.825 1.00 21.85 116 LEU A O 1
ATOM 746 N N . LEU A 1 120 ? 29.723 1.153 33.754 1.00 23.23 117 LEU A N 1
ATOM 747 C CA . LEU A 1 120 ? 30.896 0.399 34.214 1.00 23.64 117 LEU A CA 1
ATOM 748 C C . LEU A 1 120 ? 31.883 1.297 34.917 1.00 24.39 117 LEU A C 1
ATOM 749 O O . LEU A 1 120 ? 32.732 0.801 35.683 1.00 24.67 117 LEU A O 1
ATOM 754 N N . ARG A 1 121 ? 31.742 2.624 34.775 1.00 23.56 118 ARG A N 1
ATOM 755 C CA . ARG A 1 121 ? 32.552 3.535 35.612 1.00 23.98 118 ARG A CA 1
ATOM 756 C C . ARG A 1 121 ? 32.169 3.570 37.096 1.00 24.59 118 ARG A C 1
ATOM 757 O O . ARG A 1 121 ? 32.920 4.105 37.935 1.00 25.78 118 ARG A O 1
ATOM 765 N N . HIS A 1 122 ? 30.987 3.064 37.450 1.00 22.96 119 HIS A N 1
ATOM 766 C CA . HIS A 1 122 ? 30.610 3.074 38.831 1.00 22.92 119 HIS A CA 1
ATOM 767 C C . HIS A 1 122 ? 31.282 1.940 39.579 1.00 24.00 119 HIS A C 1
ATOM 768 O O . HIS A 1 122 ? 31.198 0.773 39.176 1.00 24.36 119 HIS A O 1
ATOM 775 N N . LYS A 1 123 ? 31.864 2.291 40.715 1.00 25.64 120 LYS A N 1
ATOM 776 C CA . LYS A 1 123 ? 32.613 1.327 41.550 1.00 26.81 120 LYS A CA 1
ATOM 777 C C . LYS A 1 123 ? 31.720 0.319 42.265 1.00 26.57 120 LYS A C 1
ATOM 778 O O . LYS A 1 123 ? 32.224 -0.742 42.697 1.00 28.19 120 LYS A O 1
ATOM 784 N N . THR A 1 124 ? 30.417 0.585 42.362 1.00 25.41 121 THR A N 1
ATOM 785 C CA . THR A 1 124 ? 29.490 -0.274 43.072 1.00 24.43 121 THR A CA 1
ATOM 786 C C . THR A 1 124 ? 28.941 -1.349 42.152 1.00 23.27 121 THR A C 1
ATOM 787 O O . THR A 1 124 ? 28.346 -2.347 42.627 1.00 22.65 121 THR A O 1
ATOM 791 N N . ILE A 1 125 ? 29.088 -1.143 40.853 1.00 22.26 122 ILE A N 1
ATOM 792 C CA . ILE A 1 125 ? 28.411 -2.006 39.864 1.00 22.72 122 ILE A CA 1
ATOM 793 C C . ILE A 1 125 ? 29.199 -3.303 39.679 1.00 23.04 122 ILE A C 1
ATOM 794 O O . ILE A 1 125 ? 30.420 -3.239 39.479 1.00 23.09 122 ILE A O 1
ATOM 799 N N . ASP A 1 126 ? 28.511 -4.450 39.767 1.00 23.38 123 ASP A N 1
ATOM 800 C CA . ASP A 1 126 ? 29.133 -5.760 39.498 1.00 25.06 123 ASP A CA 1
ATOM 801 C C . ASP A 1 126 ? 28.519 -6.550 38.332 1.00 24.87 123 ASP A C 1
ATOM 802 O O . ASP A 1 126 ? 29.021 -7.613 37.953 1.00 25.45 123 ASP A O 1
ATOM 807 N N . LYS A 1 127 ? 27.456 -6.049 37.754 1.00 23.07 124 LYS A N 1
ATOM 808 C CA . LYS A 1 127 ? 26.840 -6.684 36.599 1.00 24.18 124 LYS A CA 1
ATOM 809 C C . LYS A 1 127 ? 26.075 -5.649 35.765 1.00 23.41 124 LYS A C 1
ATOM 810 O O . LYS A 1 127 ? 25.222 -4.916 36.282 1.00 22.53 124 LYS A O 1
ATOM 816 N N . VAL A 1 128 ? 26.349 -5.668 34.468 1.00 22.86 125 VAL A N 1
ATOM 817 C CA . VAL A 1 128 ? 25.588 -4.894 33.491 1.00 22.85 125 VAL A CA 1
ATOM 818 C C . VAL A 1 128 ? 25.091 -5.848 32.426 1.00 23.37 125 VAL A C 1
ATOM 819 O O . VAL A 1 128 ? 25.898 -6.512 31.776 1.00 23.32 125 VAL A O 1
ATOM 823 N N . VAL A 1 129 ? 23.789 -5.909 32.218 1.00 22.47 126 VAL A N 1
ATOM 824 C CA . VAL A 1 129 ? 23.234 -6.618 31.074 1.00 24.24 126 VAL A CA 1
ATOM 825 C C . VAL A 1 129 ? 22.790 -5.605 29.998 1.00 24.27 126 VAL A C 1
ATOM 826 O O . VAL A 1 129 ? 22.012 -4.691 30.271 1.00 24.22 126 VAL A O 1
ATOM 830 N N . MET A 1 130 ? 23.262 -5.812 28.774 1.00 24.82 127 MET A N 1
ATOM 831 C CA . MET A 1 130 ? 22.849 -5.003 27.598 1.00 26.43 127 MET A CA 1
ATOM 832 C C . MET A 1 130 ? 21.996 -5.873 26.721 1.00 27.00 127 MET A C 1
ATOM 833 O O . MET A 1 130 ? 22.474 -6.889 26.191 1.00 29.40 127 MET A O 1
ATOM 838 N N . CYS A 1 131 ? 20.723 -5.543 26.618 1.00 26.44 128 CYS A N 1
ATOM 839 C CA . CYS A 1 131 ? 19.770 -6.381 25.897 1.00 28.12 128 CYS A CA 1
ATOM 840 C C . CYS A 1 131 ? 19.235 -5.624 24.673 1.00 29.73 128 CYS A C 1
ATOM 841 O O . CYS A 1 131 ? 18.384 -4.714 24.801 1.00 27.97 128 CYS A O 1
ATOM 844 N N A ASP A 1 132 ? 19.707 -6.015 23.488 0.50 31.55 129 ASP A N 1
ATOM 845 N N B ASP A 1 132 ? 19.748 -5.985 23.495 0.50 31.07 129 ASP A N 1
ATOM 846 C CA A ASP A 1 132 ? 19.354 -5.337 22.239 0.50 34.16 129 ASP A CA 1
ATOM 847 C CA B ASP A 1 132 ? 19.315 -5.376 22.240 0.50 33.27 129 ASP A CA 1
ATOM 848 C C A ASP A 1 132 ? 19.074 -6.406 21.196 0.50 35.02 129 ASP A C 1
ATOM 849 C C B ASP A 1 132 ? 18.988 -6.465 21.253 0.50 34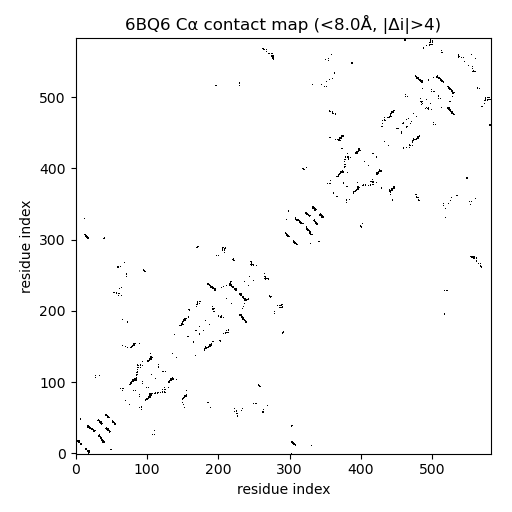.51 129 ASP A C 1
ATOM 850 O O A ASP A 1 132 ? 19.768 -7.396 21.161 0.50 33.41 129 ASP A O 1
ATOM 851 O O B ASP A 1 132 ? 19.542 -7.530 21.313 0.50 33.37 129 ASP A O 1
ATOM 860 N N . ILE A 1 133 ? 18.086 -6.163 20.337 1.00 36.25 130 ILE A N 1
ATOM 861 C CA . ILE A 1 133 ? 17.572 -7.152 19.387 1.00 39.88 130 ILE A CA 1
ATOM 862 C C . ILE A 1 133 ? 18.545 -7.413 18.212 1.00 38.31 130 ILE A C 1
ATOM 863 O O . ILE A 1 133 ? 18.545 -8.511 17.627 1.00 38.08 130 ILE A O 1
ATOM 868 N N . ASP A 1 134 ? 19.408 -6.440 17.898 1.00 36.07 131 ASP A N 1
ATOM 869 C CA . ASP A 1 134 ? 20.202 -6.447 16.658 1.00 36.74 131 ASP A CA 1
ATOM 870 C C . ASP A 1 134 ? 21.681 -6.700 16.891 1.00 36.23 131 ASP A C 1
ATOM 871 O O . ASP A 1 134 ? 22.471 -5.790 17.113 1.00 33.50 131 ASP A O 1
ATOM 876 N N . GLU A 1 135 ? 22.071 -7.973 16.786 1.00 34.99 132 GLU A N 1
ATOM 877 C CA . GLU A 1 135 ? 23.449 -8.384 17.071 1.00 35.85 132 GLU A CA 1
ATOM 878 C C . GLU A 1 135 ? 24.477 -7.757 16.153 1.00 34.59 132 GLU A C 1
ATOM 879 O O . GLU A 1 135 ? 25.631 -7.546 16.560 1.00 34.53 132 GLU A O 1
ATOM 885 N N . GLU A 1 136 ? 24.101 -7.480 14.909 1.00 35.95 133 GLU A N 1
ATOM 886 C CA . GLU A 1 136 ? 25.060 -6.891 13.938 1.00 36.48 133 GLU A CA 1
ATOM 887 C C . GLU A 1 136 ? 25.414 -5.449 14.267 1.00 35.04 133 GLU A C 1
ATOM 888 O O . GLU A 1 136 ? 26.568 -5.045 14.105 1.00 34.85 133 GLU A O 1
ATOM 894 N N . VAL A 1 137 ? 24.445 -4.697 14.768 1.00 34.96 134 VAL A N 1
ATOM 895 C CA . VAL A 1 137 ? 24.745 -3.347 15.295 1.00 34.46 134 VAL A CA 1
ATOM 896 C C . VAL A 1 137 ? 25.722 -3.447 16.452 1.00 32.89 134 VAL A C 1
ATOM 897 O O . VAL A 1 137 ? 26.714 -2.746 16.467 1.00 31.16 134 VAL A O 1
ATOM 901 N N . VAL A 1 138 ? 25.499 -4.388 17.386 1.00 32.44 135 VAL A N 1
ATOM 902 C CA . VAL A 1 138 ? 26.389 -4.521 18.527 1.00 32.35 135 VAL A CA 1
ATOM 903 C C . VAL A 1 138 ? 27.799 -4.895 18.041 1.00 32.77 135 VAL A C 1
ATOM 904 O O . VAL A 1 138 ? 28.793 -4.310 18.475 1.00 32.13 135 VAL A O 1
ATOM 908 N N . GLU A 1 139 ? 27.866 -5.858 17.123 1.00 35.15 136 GLU A N 1
ATOM 909 C CA . GLU A 1 139 ? 29.160 -6.284 16.564 1.00 36.96 136 GLU A CA 1
ATOM 910 C C . GLU A 1 139 ? 29.824 -5.163 15.797 1.00 34.76 136 GLU A C 1
ATOM 911 O O . GLU A 1 139 ? 31.027 -4.949 15.937 1.00 34.56 136 GLU A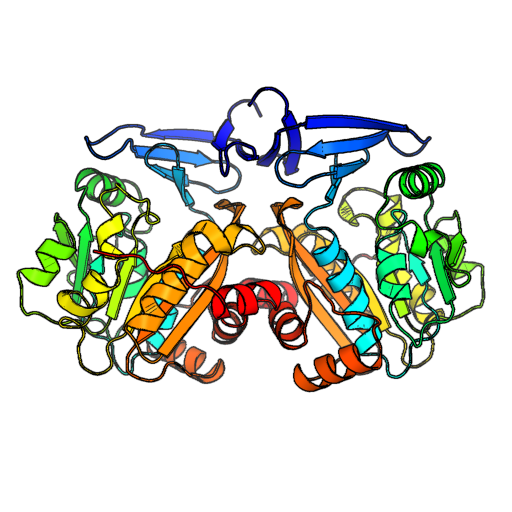 O 1
ATOM 917 N N . PHE A 1 140 ? 29.035 -4.435 15.019 1.00 34.28 137 PHE A N 1
ATOM 918 C CA . PHE A 1 140 ? 29.553 -3.225 14.312 1.00 33.41 137 PHE A CA 1
ATOM 919 C C . PHE A 1 140 ? 30.158 -2.254 15.314 1.00 32.74 137 PHE A C 1
ATOM 920 O O . PHE A 1 140 ? 31.314 -1.843 15.179 1.00 32.17 137 PHE A O 1
ATOM 928 N N . CYS A 1 141 ? 29.403 -1.915 16.364 1.00 31.60 138 CYS A N 1
ATOM 929 C CA . CYS A 1 141 ? 29.947 -0.981 17.335 1.00 31.26 138 CYS A CA 1
ATOM 930 C C . CYS A 1 141 ? 31.142 -1.520 18.112 1.00 31.94 138 CYS A C 1
ATOM 931 O O . CYS A 1 141 ? 32.034 -0.780 18.440 1.00 31.56 138 CYS A O 1
ATOM 934 N N . LYS A 1 142 ? 31.150 -2.801 18.446 1.00 34.86 139 LYS A N 1
ATOM 935 C CA . LYS A 1 142 ? 32.315 -3.342 19.165 1.00 36.52 139 LYS A CA 1
ATOM 936 C C . LYS A 1 142 ? 33.579 -3.264 18.290 1.00 37.53 139 LYS A C 1
ATOM 937 O O . LYS A 1 142 ? 34.650 -2.938 18.794 1.00 37.23 139 LYS A O 1
ATOM 943 N N . SER A 1 143 ? 33.416 -3.483 16.983 1.00 37.71 140 SER A N 1
ATOM 944 C CA . SER A 1 143 ? 34.514 -3.293 16.004 1.00 39.31 140 SER A CA 1
ATOM 945 C C . SER A 1 143 ? 34.966 -1.845 15.865 1.00 38.73 140 SER A C 1
ATOM 946 O O . SER A 1 143 ? 36.169 -1.560 15.905 1.00 37.37 140 SER A O 1
ATOM 949 N N . TYR A 1 144 ? 34.012 -0.927 15.711 1.00 36.03 141 TYR A N 1
ATOM 950 C CA . TYR A 1 144 ? 34.339 0.403 15.203 1.00 36.50 141 TYR A CA 1
ATOM 951 C C . TYR A 1 144 ? 34.188 1.567 16.161 1.00 35.94 141 TYR A C 1
ATOM 952 O O . TYR A 1 144 ? 34.699 2.634 15.845 1.00 34.56 141 TYR A O 1
ATOM 961 N N . LEU A 1 145 ? 33.488 1.404 17.294 1.00 34.75 142 LEU A N 1
ATOM 962 C CA . LEU A 1 145 ? 33.439 2.497 18.288 1.00 35.39 142 LEU A CA 1
ATOM 963 C C . LEU A 1 145 ? 34.524 2.279 19.315 1.00 36.60 142 LEU A C 1
ATOM 964 O O . LEU A 1 145 ? 34.296 1.747 20.399 1.00 34.53 142 LEU A O 1
ATOM 969 N N . VAL A 1 146 ? 35.706 2.743 18.929 1.00 37.61 143 VAL A N 1
ATOM 970 C CA . VAL A 1 146 ? 36.952 2.687 19.694 1.00 39.73 143 VAL A CA 1
ATOM 971 C C . VAL A 1 146 ? 36.790 3.061 21.158 1.00 36.93 143 VAL A C 1
ATOM 972 O O . VAL A 1 146 ? 37.378 2.448 22.045 1.00 36.31 143 VAL A O 1
ATOM 976 N N . VAL A 1 147 ? 35.983 4.087 21.399 1.00 35.27 144 VAL A N 1
ATOM 977 C CA . VAL A 1 147 ? 35.751 4.613 22.736 1.00 34.67 144 VAL A CA 1
ATOM 978 C C . VAL A 1 147 ? 35.229 3.532 23.717 1.00 33.39 144 VAL A C 1
ATOM 979 O O . VAL A 1 147 ? 35.530 3.579 24.887 1.00 34.18 144 VAL A O 1
ATOM 983 N N . ASN A 1 148 ? 34.519 2.528 23.206 1.00 32.53 145 ASN A N 1
ATOM 984 C CA . ASN A 1 148 ? 33.884 1.506 24.048 1.00 31.15 145 ASN A CA 1
ATOM 985 C C . ASN A 1 148 ? 34.584 0.145 24.082 1.00 33.64 145 ASN A C 1
ATOM 986 O O . ASN A 1 148 ? 33.992 -0.843 24.540 1.00 31.15 145 ASN A O 1
ATOM 991 N N . LYS A 1 149 ? 35.849 0.111 23.668 1.00 37.16 146 LYS A N 1
ATOM 992 C CA . LYS A 1 149 ? 36.584 -1.166 23.645 1.00 39.91 146 LYS A CA 1
ATOM 993 C C . LYS A 1 149 ? 36.764 -1.741 25.045 1.00 37.13 146 LYS A C 1
ATOM 994 O O . LYS A 1 149 ? 36.491 -2.919 25.261 1.00 38.00 146 LYS A O 1
ATOM 1000 N N . GLU A 1 150 ? 37.190 -0.916 25.996 1.00 36.01 147 GLU A N 1
ATOM 1001 C CA . GLU A 1 150 ? 37.317 -1.316 27.386 1.00 37.89 147 GLU A CA 1
ATOM 1002 C C . GLU A 1 150 ? 35.982 -1.808 27.971 1.00 37.18 147 GLU A C 1
ATOM 1003 O O . GLU A 1 150 ? 35.945 -2.833 28.629 1.00 34.20 147 GLU A O 1
ATOM 1009 N N . ALA A 1 151 ? 34.899 -1.069 27.717 1.00 32.82 148 ALA A N 1
ATOM 1010 C CA . ALA A 1 151 ? 33.575 -1.475 28.180 1.00 31.65 148 ALA A CA 1
ATOM 1011 C C . ALA A 1 151 ? 33.163 -2.841 27.653 1.00 30.30 148 ALA A C 1
ATOM 1012 O O . ALA A 1 151 ? 32.745 -3.723 28.419 1.00 28.54 148 ALA A O 1
ATOM 1014 N N . PHE A 1 152 ? 33.327 -3.042 26.347 1.00 28.93 149 PHE A N 1
ATOM 1015 C CA . PHE A 1 152 ? 32.908 -4.311 25.741 1.00 30.21 149 PHE A CA 1
ATOM 1016 C C . PHE A 1 152 ? 33.771 -5.469 26.266 1.00 30.93 149 PHE A C 1
ATOM 1017 O O . PHE A 1 152 ? 33.342 -6.630 26.220 1.00 32.88 149 PHE A O 1
ATOM 1025 N N . HIS A 1 153 ? 34.969 -5.178 26.779 1.00 30.94 150 HIS A N 1
ATOM 1026 C CA . HIS A 1 153 ? 35.841 -6.266 27.357 1.00 33.50 150 HIS A CA 1
ATOM 1027 C C . HIS A 1 153 ? 35.724 -6.443 28.874 1.00 33.03 150 HIS A C 1
ATOM 1028 O O . HIS A 1 153 ? 36.415 -7.255 29.460 1.00 31.84 150 HIS A O 1
ATOM 1035 N N . ASP A 1 154 ? 34.881 -5.662 29.539 1.00 30.33 151 ASP A N 1
ATOM 1036 C CA . ASP A 1 154 ? 34.814 -5.713 30.986 1.00 29.72 151 ASP A CA 1
ATOM 1037 C C . ASP A 1 154 ? 34.046 -6.987 31.364 1.00 29.76 151 ASP A C 1
ATOM 1038 O O . ASP A 1 154 ? 32.966 -7.274 30.821 1.00 28.94 151 ASP A O 1
ATOM 1043 N N . SER A 1 155 ? 34.620 -7.752 32.290 1.00 31.18 152 SER A N 1
ATOM 1044 C CA . SER A 1 155 ? 34.026 -8.995 32.759 1.00 31.41 152 SER A CA 1
ATOM 1045 C C . SER A 1 155 ? 32.636 -8.837 33.359 1.00 29.19 152 SER A C 1
ATOM 1046 O O . SER A 1 155 ? 31.930 -9.798 33.447 1.00 29.34 152 SER A O 1
ATOM 1049 N N . ARG A 1 156 ? 32.263 -7.633 33.792 1.00 27.88 153 ARG A N 1
ATOM 1050 C CA . ARG A 1 156 ? 30.915 -7.404 34.334 1.00 26.90 153 ARG A CA 1
ATOM 1051 C C . ARG A 1 156 ? 29.802 -7.272 33.300 1.00 26.18 153 ARG A C 1
ATOM 1052 O O . ARG A 1 156 ? 28.621 -7.299 33.664 1.00 25.68 153 ARG A O 1
ATOM 1060 N N . LEU A 1 157 ? 30.141 -7.174 32.034 1.00 25.71 154 LEU A N 1
ATOM 1061 C CA . LEU A 1 157 ? 29.147 -6.917 30.986 1.00 26.07 154 LEU A CA 1
ATOM 1062 C C . LEU A 1 157 ? 28.684 -8.224 30.369 1.00 28.08 154 LEU A C 1
ATOM 1063 O O . LEU A 1 157 ? 29.516 -9.038 30.011 1.00 28.12 154 LEU A O 1
ATOM 1068 N N . GLU A 1 158 ? 27.381 -8.412 30.248 1.00 27.60 155 GLU A N 1
ATOM 1069 C CA . GLU A 1 158 ? 26.830 -9.520 29.480 1.00 29.41 155 GLU A CA 1
ATOM 1070 C C . GLU A 1 158 ? 25.978 -8.883 28.367 1.00 29.58 155 GLU A C 1
ATOM 1071 O O . GLU A 1 158 ? 25.162 -7.974 28.621 1.00 27.10 155 GLU A O 1
ATOM 1077 N N . VAL A 1 159 ? 26.177 -9.345 27.134 1.00 29.75 156 VAL A N 1
ATOM 1078 C CA . VAL A 1 159 ? 25.393 -8.879 25.986 1.00 30.57 156 VAL A CA 1
ATOM 1079 C C . VAL A 1 159 ? 24.367 -9.936 25.623 1.00 31.95 156 VAL A C 1
ATOM 1080 O O . VAL A 1 159 ? 24.736 -11.065 25.296 1.00 31.80 156 VAL A O 1
ATOM 1084 N N . VAL A 1 160 ? 23.106 -9.574 25.683 1.00 29.47 157 VAL A N 1
ATOM 1085 C CA . VAL A 1 160 ? 22.015 -10.459 25.402 1.00 31.23 157 VAL A CA 1
ATOM 1086 C C . VAL A 1 160 ? 21.364 -9.971 24.120 1.00 32.34 157 VAL A C 1
ATOM 1087 O O . VAL A 1 160 ? 21.035 -8.787 23.960 1.00 30.49 157 VAL A O 1
ATOM 1091 N N . ILE A 1 161 ? 21.166 -10.886 23.187 1.00 31.66 158 ILE A N 1
ATOM 1092 C CA . ILE A 1 161 ? 20.502 -10.538 21.936 1.00 32.64 158 ILE A CA 1
ATOM 1093 C C . ILE A 1 161 ? 19.058 -10.994 22.037 1.00 33.07 158 ILE A C 1
ATOM 1094 O O . ILE A 1 161 ? 18.763 -12.176 21.869 1.00 33.95 158 ILE A O 1
ATOM 1099 N N . ASN A 1 162 ? 18.159 -10.082 22.351 1.00 32.84 159 ASN A N 1
ATOM 1100 C CA . ASN A 1 162 ? 16.739 -10.409 22.538 1.00 33.33 159 ASN A CA 1
ATOM 1101 C C . ASN A 1 162 ? 15.931 -9.121 22.578 1.00 34.98 159 ASN A C 1
ATOM 1102 O O . ASN A 1 162 ? 16.524 -8.041 22.695 1.00 32.80 159 ASN A O 1
ATOM 1107 N N . ASP A 1 163 ? 14.607 -9.234 22.434 1.00 36.02 160 ASP A N 1
ATOM 1108 C CA . ASP A 1 163 ? 13.667 -8.159 22.747 1.00 37.11 160 ASP A CA 1
ATOM 1109 C C . ASP A 1 163 ? 13.697 -8.008 24.268 1.00 34.14 160 ASP A C 1
ATOM 1110 O O . ASP A 1 163 ? 13.620 -8.980 25.011 1.00 32.28 160 ASP A O 1
ATOM 1115 N N . ALA A 1 164 ? 13.811 -6.771 24.731 1.00 32.00 161 ALA A N 1
ATOM 1116 C CA . ALA A 1 164 ? 13.935 -6.526 26.150 1.00 30.80 161 ALA A CA 1
ATOM 1117 C C . ALA A 1 164 ? 12.718 -7.000 26.946 1.00 30.35 161 ALA A C 1
ATOM 1118 O O . ALA A 1 164 ? 12.863 -7.475 28.059 1.00 31.55 161 ALA A O 1
ATOM 1120 N N . LYS A 1 165 ? 11.527 -6.869 26.402 1.00 32.34 162 LYS A N 1
ATOM 1121 C CA . LYS A 1 165 ? 10.330 -7.346 27.118 1.00 34.13 162 LYS A CA 1
ATOM 1122 C C . LYS A 1 165 ? 10.386 -8.845 27.359 1.00 33.92 162 LYS A C 1
ATOM 1123 O O . LYS A 1 165 ? 10.177 -9.285 28.473 1.00 33.26 162 LYS A O 1
ATOM 1129 N N . ALA A 1 166 ? 10.666 -9.601 26.295 1.00 33.81 163 ALA A N 1
ATOM 1130 C CA . ALA A 1 166 ? 10.831 -11.066 26.372 1.00 34.91 163 ALA A CA 1
ATOM 1131 C C . ALA A 1 166 ? 11.932 -11.418 27.360 1.00 34.59 163 ALA A C 1
ATOM 1132 O O . ALA A 1 166 ? 11.797 -12.330 28.149 1.00 34.80 163 ALA A O 1
ATOM 1134 N N . GLU A 1 167 ? 13.020 -10.649 27.360 1.00 31.91 164 GLU A N 1
ATOM 1135 C CA . GLU A 1 167 ? 14.131 -10.973 28.238 1.00 31.77 164 GLU A CA 1
ATOM 1136 C C . GLU A 1 167 ? 13.822 -10.681 29.704 1.00 32.82 164 GLU A C 1
ATOM 1137 O O . GLU A 1 167 ? 14.144 -11.501 30.586 1.00 35.01 164 GLU A O 1
ATOM 1143 N N . LEU A 1 168 ? 13.167 -9.546 29.985 1.00 31.87 165 LEU A N 1
ATOM 1144 C CA . LEU A 1 168 ? 12.749 -9.269 31.367 1.00 32.64 165 LEU A CA 1
ATOM 1145 C C . LEU A 1 168 ? 11.748 -10.322 31.880 1.00 36.20 165 LEU A C 1
ATOM 1146 O O . LEU A 1 168 ? 11.901 -10.854 32.998 1.00 38.54 165 LEU A O 1
ATOM 1151 N N . GLU A 1 169 ? 10.758 -10.624 31.052 1.00 38.83 166 GLU A N 1
ATOM 1152 C CA . GLU A 1 169 ? 9.729 -11.638 31.376 1.00 43.07 166 GLU A CA 1
ATOM 1153 C C . GLU A 1 169 ? 10.270 -13.030 31.653 1.00 42.40 166 GLU A C 1
ATOM 1154 O O . GLU A 1 169 ? 9.786 -13.708 32.545 1.00 44.84 166 GLU A O 1
ATOM 1160 N N . GLY A 1 170 ? 11.290 -13.428 30.907 1.00 43.31 167 GLY A N 1
ATOM 1161 C CA . GLY A 1 170 ? 11.828 -14.793 30.949 1.00 44.73 167 GLY A CA 1
ATOM 1162 C C . GLY A 1 170 ? 12.903 -15.124 31.976 1.00 44.90 167 GLY A C 1
ATOM 1163 O O . GLY A 1 170 ? 13.328 -16.269 32.051 1.00 44.91 167 GLY A O 1
ATOM 1164 N N . LYS A 1 171 ? 13.348 -14.152 32.772 1.00 44.86 168 LYS A N 1
ATOM 1165 C CA . LYS A 1 171 ? 14.362 -14.407 33.803 1.00 44.71 168 LYS A CA 1
ATOM 1166 C C . LYS A 1 171 ? 13.833 -13.854 35.110 1.00 43.30 168 LYS A C 1
ATOM 1167 O O . LYS A 1 171 ? 13.124 -12.846 35.116 1.00 42.89 168 LYS A O 1
ATOM 1173 N N . GLU A 1 172 ? 14.180 -14.487 36.224 1.00 42.86 169 GLU A N 1
ATOM 1174 C CA . GLU A 1 172 ? 13.694 -14.024 37.526 1.00 43.71 169 GLU A CA 1
ATOM 1175 C C . GLU A 1 172 ? 14.601 -12.927 38.156 1.00 40.51 169 GLU A C 1
ATOM 1176 O O . GLU A 1 172 ? 14.163 -12.269 39.089 1.00 41.19 169 GLU A O 1
ATOM 1182 N N . GLU A 1 173 ? 15.813 -12.712 37.649 1.00 37.48 170 GLU A N 1
ATOM 1183 C CA . GLU A 1 173 ? 16.718 -11.764 38.297 1.00 36.63 170 GLU A CA 1
ATOM 1184 C C . GLU A 1 173 ? 16.040 -10.375 38.371 1.00 32.33 170 GLU A C 1
ATOM 1185 O O . GLU A 1 173 ? 15.448 -9.948 37.401 1.00 32.97 170 GLU A O 1
ATOM 1191 N N . LYS A 1 174 ? 16.179 -9.681 39.491 1.00 30.15 171 LYS A N 1
ATOM 1192 C CA . LYS A 1 174 ? 15.751 -8.274 39.597 1.00 29.40 171 LYS A CA 1
ATOM 1193 C C . LYS A 1 174 ? 16.969 -7.376 39.643 1.00 27.22 171 LYS A C 1
ATOM 1194 O O . LYS A 1 174 ? 18.051 -7.833 39.963 1.00 26.11 171 LYS A O 1
ATOM 1200 N N . TYR A 1 175 ? 16.774 -6.084 39.381 1.00 24.34 172 TYR A N 1
ATOM 1201 C CA . TYR A 1 175 ? 17.899 -5.174 39.153 1.00 23.33 172 TYR A CA 1
ATOM 1202 C C . TYR A 1 175 ? 17.737 -3.968 40.038 1.00 22.45 172 TYR A C 1
ATOM 1203 O O . TYR A 1 175 ? 16.598 -3.570 40.335 1.00 22.67 172 TYR A O 1
ATOM 1212 N N . ASP A 1 176 ? 18.852 -3.384 40.456 1.00 20.93 173 ASP A N 1
ATOM 1213 C CA . ASP A 1 176 ? 18.814 -2.110 41.175 1.00 21.60 173 ASP A CA 1
ATOM 1214 C C . ASP A 1 176 ? 18.424 -0.916 40.307 1.00 21.04 173 ASP A C 1
ATOM 1215 O O . ASP A 1 176 ? 17.779 0.025 40.792 1.00 20.55 173 ASP A O 1
ATOM 1220 N N . VAL A 1 177 ? 18.844 -0.969 39.053 1.00 19.81 174 VAL A N 1
ATOM 1221 C CA . VAL A 1 177 ? 18.565 0.077 38.078 1.00 19.60 174 VAL A CA 1
ATOM 1222 C C . VAL A 1 177 ? 18.230 -0.591 36.763 1.00 20.30 174 VAL A C 1
ATOM 1223 O O . VAL A 1 177 ? 18.858 -1.558 36.378 1.00 19.77 174 VAL A O 1
ATOM 1227 N N . ILE A 1 178 ? 17.196 -0.091 36.076 1.00 19.76 175 ILE A N 1
ATOM 1228 C CA . ILE A 1 178 ? 16.922 -0.479 34.699 1.00 19.56 175 ILE A CA 1
ATOM 1229 C C . ILE A 1 178 ? 16.991 0.782 33.853 1.00 19.91 175 ILE A C 1
ATOM 1230 O O . ILE A 1 178 ? 16.505 1.829 34.260 1.00 19.78 175 ILE A O 1
ATOM 1235 N N . VAL A 1 179 ? 17.636 0.671 32.706 1.00 20.03 176 VAL A N 1
ATOM 1236 C CA . VAL A 1 179 ? 17.907 1.833 31.848 1.00 19.86 176 VAL A CA 1
ATOM 1237 C C . VAL A 1 179 ? 17.237 1.604 30.498 1.00 20.36 176 VAL A C 1
ATOM 1238 O O . VAL A 1 179 ? 17.508 0.632 29.783 1.00 21.10 176 VAL A O 1
ATOM 1242 N N . GLY A 1 180 ? 16.331 2.502 30.158 1.00 19.91 177 GLY A N 1
ATOM 1243 C CA . GLY A 1 180 ? 15.712 2.487 28.849 1.00 19.84 177 GLY A CA 1
ATOM 1244 C C . GLY A 1 180 ? 16.556 3.259 27.871 1.00 19.99 177 GLY A C 1
ATOM 1245 O O . GLY A 1 180 ? 16.609 4.501 27.970 1.00 19.65 177 GLY A O 1
ATOM 1246 N N . ASP A 1 181 ? 17.199 2.558 26.929 1.00 20.31 178 ASP A N 1
ATOM 1247 C CA . ASP A 1 181 ? 18.007 3.176 25.879 1.00 21.83 178 ASP A CA 1
ATOM 1248 C C . ASP A 1 181 ? 17.555 2.672 24.491 1.00 23.04 178 ASP A C 1
ATOM 1249 O O . ASP A 1 181 ? 18.339 2.185 23.704 1.00 23.35 178 ASP A O 1
ATOM 1254 N N . LEU A 1 182 ? 16.253 2.774 24.268 1.00 23.94 179 LEU A N 1
ATOM 1255 C CA . LEU A 1 182 ? 15.576 2.255 23.098 1.00 26.56 179 LEU A CA 1
ATOM 1256 C C . LEU A 1 182 ? 15.248 3.439 22.184 1.00 28.84 179 LEU A C 1
ATOM 1257 O O . LEU A 1 182 ? 15.414 4.626 22.578 1.00 31.02 179 LEU A O 1
ATOM 1262 N N . ALA A 1 183 ? 14.785 3.137 20.958 1.00 29.45 180 ALA A N 1
ATOM 1263 C CA . ALA A 1 183 ? 14.216 4.159 20.069 1.00 30.48 180 ALA A CA 1
ATOM 1264 C C . ALA A 1 183 ? 12.993 4.808 20.689 1.00 29.90 180 ALA A C 1
ATOM 1265 O O . ALA A 1 183 ? 12.302 4.167 21.502 1.00 29.78 180 ALA A O 1
ATOM 1267 N N . ASP A 1 184 ? 12.704 6.047 20.273 1.00 33.35 181 ASP A N 1
ATOM 1268 C CA . ASP A 1 184 ? 11.487 6.761 20.667 1.00 33.99 181 ASP A CA 1
ATOM 1269 C C . ASP A 1 184 ? 10.248 5.928 20.323 1.00 35.74 181 ASP A C 1
ATOM 1270 O O . ASP A 1 184 ? 10.249 5.207 19.306 1.00 36.52 181 ASP A O 1
ATOM 1275 N N . PRO A 1 185 ? 9.190 6.025 21.145 1.00 38.54 182 PRO A N 1
ATOM 1276 C CA . PRO A 1 185 ? 8.013 5.162 20.975 1.00 43.22 182 PRO A CA 1
ATOM 1277 C C . PRO A 1 185 ? 7.180 5.377 19.717 1.00 51.86 182 PRO A C 1
ATOM 1278 O O . PRO A 1 185 ? 6.761 4.389 19.080 1.00 56.48 182 PRO A O 1
ATOM 1282 N N . ILE A 1 186 ? 6.904 6.635 19.384 1.00 59.05 183 ILE A N 1
ATOM 1283 C CA . ILE A 1 186 ? 6.001 6.946 18.257 1.00 70.36 183 ILE A CA 1
ATOM 1284 C C . ILE A 1 186 ? 6.608 6.565 16.877 1.00 77.64 183 ILE A C 1
ATOM 1285 O O . ILE A 1 186 ? 5.864 6.286 15.937 1.00 79.86 183 ILE A O 1
ATOM 1290 N N . GLU A 1 187 ? 7.936 6.483 16.786 1.00 85.36 184 GLU A N 1
ATOM 1291 C CA . GLU A 1 187 ? 8.634 6.176 15.520 1.00 92.24 184 GLU A CA 1
ATOM 1292 C C . GLU A 1 187 ? 8.301 4.829 14.846 1.00 93.06 184 GLU A C 1
ATOM 1293 O O . GLU A 1 187 ? 8.523 4.682 13.644 1.00 97.56 184 GLU A O 1
ATOM 1299 N N . GLY A 1 188 ? 7.793 3.854 15.600 1.00 90.44 185 GLY A N 1
ATOM 1300 C CA . GLY A 1 188 ? 7.421 2.550 15.030 1.00 89.34 185 GLY A CA 1
ATOM 1301 C C . GLY A 1 188 ? 6.651 1.673 16.006 1.00 88.42 185 GLY A C 1
ATOM 1302 O O . GLY A 1 188 ? 5.981 2.188 16.914 1.00 91.91 185 GLY A O 1
ATOM 1303 N N . GLY A 1 189 ? 6.736 0.356 15.801 1.00 81.99 186 GLY A N 1
ATOM 1304 C CA . GLY A 1 189 ? 6.108 -0.647 16.675 1.00 76.79 186 GLY A CA 1
ATOM 1305 C C . GLY A 1 189 ? 6.955 -1.329 17.752 1.00 73.26 186 GLY A C 1
ATOM 1306 O O . GLY A 1 189 ? 6.530 -1.412 18.924 1.00 66.49 186 GLY A O 1
ATOM 1307 N N . PRO A 1 190 ? 8.159 -1.830 17.384 1.00 72.21 187 PRO A N 1
ATOM 1308 C CA . PRO A 1 190 ? 8.843 -2.746 18.331 1.00 69.96 187 PRO A CA 1
ATOM 1309 C C . PRO A 1 190 ? 9.089 -2.136 19.726 1.00 63.12 187 PRO A C 1
ATOM 1310 O O . PRO A 1 190 ? 8.765 -2.763 20.749 1.00 60.77 187 PRO A O 1
ATOM 1314 N N . CYS A 1 191 ? 9.604 -0.905 19.740 1.00 58.12 188 CYS A N 1
ATOM 1315 C CA . CYS A 1 191 ? 9.944 -0.215 20.974 1.00 52.60 188 CYS A CA 1
ATOM 1316 C C . CYS A 1 191 ? 8.731 0.368 21.681 1.00 47.20 188 CYS A C 1
ATOM 1317 O O . CYS A 1 191 ? 8.734 0.463 22.892 1.00 41.49 188 CYS A O 1
ATOM 1320 N N . TYR A 1 192 ? 7.704 0.761 20.938 1.00 43.23 189 TYR A N 1
ATOM 1321 C CA . TYR A 1 192 ? 6.509 1.360 21.544 1.00 41.56 189 TYR A CA 1
ATOM 1322 C C . TYR A 1 192 ? 5.963 0.622 22.769 1.00 37.55 189 TYR A C 1
ATOM 1323 O O . TYR A 1 192 ? 5.580 1.218 23.791 1.00 34.32 189 TYR A O 1
ATOM 1332 N N . LYS A 1 193 ? 5.921 -0.700 22.684 1.00 38.16 190 LYS A N 1
ATOM 1333 C CA . LYS A 1 193 ? 5.424 -1.500 23.797 1.00 38.12 190 LYS A CA 1
ATOM 1334 C C . LYS A 1 193 ? 6.232 -1.312 25.062 1.00 36.47 190 LYS A C 1
ATOM 1335 O O . LYS A 1 193 ? 5.726 -1.524 26.158 1.00 34.84 190 LYS A O 1
ATOM 1341 N N . LEU A 1 194 ? 7.499 -0.889 24.916 1.00 33.13 191 LEU A N 1
ATOM 1342 C CA . LEU A 1 194 ? 8.366 -0.730 26.068 1.00 32.39 191 LEU A CA 1
ATOM 1343 C C . LEU A 1 194 ? 8.220 0.634 26.759 1.00 28.94 191 LEU A C 1
ATOM 1344 O O . LEU A 1 194 ? 9.004 0.945 27.665 1.00 28.98 191 LEU A O 1
ATOM 1349 N N . TYR A 1 195 ? 7.194 1.398 26.386 1.00 26.50 192 TYR A N 1
ATOM 1350 C CA . TYR A 1 195 ? 6.829 2.680 27.019 1.00 27.11 192 TYR A CA 1
ATOM 1351 C C . TYR A 1 195 ? 5.397 2.724 27.583 1.00 27.10 192 TYR A C 1
ATOM 1352 O O . TYR A 1 195 ? 4.953 3.761 28.041 1.00 25.44 192 TYR A O 1
ATOM 1361 N N . THR A 1 196 ? 4.691 1.591 27.578 1.00 26.95 193 THR A N 1
ATOM 1362 C CA . THR A 1 196 ? 3.287 1.609 27.983 1.00 27.61 193 THR A CA 1
ATOM 1363 C C . THR A 1 196 ? 3.102 1.486 29.478 1.00 28.43 193 THR A C 1
ATOM 1364 O O . THR A 1 196 ? 3.916 0.833 30.181 1.00 28.42 193 THR A O 1
ATOM 1368 N N . LYS A 1 197 ? 1.986 2.015 29.956 1.00 28.74 194 LYS A N 1
ATOM 1369 C CA . LYS A 1 197 ? 1.653 1.928 31.369 1.00 31.19 194 LYS A CA 1
ATOM 1370 C C . LYS A 1 197 ? 1.641 0.445 31.781 1.00 32.05 194 LYS A C 1
ATOM 1371 O O . LYS A 1 197 ? 2.213 0.059 32.778 1.00 30.22 194 LYS A O 1
ATOM 1377 N N . ASP A 1 198 ? 1.040 -0.395 30.954 1.00 33.92 195 ASP A N 1
ATOM 1378 C CA . ASP A 1 198 ? 0.975 -1.833 31.296 1.00 36.25 195 ASP A CA 1
ATOM 1379 C C . ASP A 1 198 ? 2.355 -2.525 31.352 1.00 34.82 195 ASP A C 1
ATOM 1380 O O . ASP A 1 198 ? 2.624 -3.316 32.270 1.00 32.17 195 ASP A O 1
ATOM 1385 N N . PHE A 1 199 ? 3.246 -2.184 30.424 1.00 32.26 196 PHE A N 1
ATOM 1386 C CA . PHE A 1 199 ? 4.626 -2.674 30.513 1.00 32.25 196 PHE A CA 1
ATOM 1387 C C . PHE A 1 199 ? 5.317 -2.242 31.805 1.00 30.99 196 PHE A C 1
ATOM 1388 O O . PHE A 1 199 ? 5.929 -3.049 32.502 1.00 31.12 196 PHE A O 1
ATOM 1396 N N . TYR A 1 200 ? 5.259 -0.947 32.095 1.00 32.65 197 TYR A N 1
ATOM 1397 C CA . TYR A 1 200 ? 5.884 -0.456 33.309 1.00 31.98 197 TYR A CA 1
ATOM 1398 C C . TYR A 1 200 ? 5.344 -1.164 34.560 1.00 35.14 197 TYR A C 1
ATOM 1399 O O . TYR A 1 200 ? 6.117 -1.660 35.391 1.00 34.04 197 TYR A O 1
ATOM 1408 N N . GLU A 1 201 ? 4.015 -1.209 34.664 1.00 37.21 198 GLU A N 1
ATOM 1409 C CA . GLU A 1 201 ? 3.326 -1.757 35.856 1.00 41.37 198 GLU A CA 1
ATOM 1410 C C . GLU A 1 201 ? 3.565 -3.223 36.060 1.00 39.55 198 GLU A C 1
ATOM 1411 O O . GLU A 1 201 ? 3.920 -3.652 37.154 1.00 40.46 198 GLU A O 1
ATOM 1417 N N . LEU A 1 202 ? 3.392 -3.992 35.001 1.00 38.88 199 LEU A N 1
ATOM 1418 C CA . LEU A 1 202 ? 3.359 -5.455 35.120 1.00 40.61 199 LEU A CA 1
ATOM 1419 C C . LEU A 1 202 ? 4.593 -6.216 34.682 1.00 39.96 199 LEU A C 1
ATOM 1420 O O . LEU A 1 202 ? 4.729 -7.394 35.005 1.00 39.25 199 LEU A O 1
ATOM 1425 N N . THR A 1 203 ? 5.494 -5.584 33.941 1.00 37.80 200 THR A N 1
ATOM 1426 C CA . THR A 1 203 ? 6.748 -6.255 33.565 1.00 37.35 200 THR A CA 1
ATOM 1427 C C . THR A 1 203 ? 7.983 -5.622 34.182 1.00 36.57 200 THR A C 1
ATOM 1428 O O . THR A 1 203 ? 8.862 -6.365 34.677 1.00 35.46 200 THR A O 1
ATOM 1432 N N . LEU A 1 204 ? 8.048 -4.286 34.112 1.00 33.46 201 LEU A N 1
ATOM 1433 C CA . LEU A 1 204 ? 9.290 -3.596 34.514 1.00 34.21 201 LEU A CA 1
ATOM 1434 C C . LEU A 1 204 ? 9.431 -3.502 36.027 1.00 35.76 201 LEU A C 1
ATOM 1435 O O . LEU A 1 204 ? 10.451 -3.939 36.560 1.00 34.89 201 LEU A O 1
ATOM 1440 N N . LYS A 1 205 ? 8.429 -2.966 36.727 1.00 37.84 202 LYS A N 1
ATOM 1441 C CA . LYS A 1 205 ? 8.493 -2.926 38.220 1.00 42.24 202 LYS A CA 1
ATOM 1442 C C . LYS A 1 205 ? 8.755 -4.254 38.928 1.00 42.86 202 LYS A C 1
ATOM 1443 O O . LYS A 1 205 ? 9.632 -4.325 39.801 1.00 42.20 202 LYS A O 1
ATOM 1449 N N . PRO A 1 206 ? 8.076 -5.340 38.523 1.00 44.13 203 PRO A N 1
ATOM 1450 C CA . PRO A 1 206 ? 8.423 -6.589 39.182 1.00 44.45 203 PRO A CA 1
ATOM 1451 C C . PRO A 1 206 ? 9.887 -7.005 39.043 1.00 42.14 203 PRO A C 1
ATOM 1452 O O . PRO A 1 206 ? 10.322 -7.891 39.756 1.00 41.59 203 PRO A O 1
ATOM 1456 N N . LYS A 1 207 ? 10.626 -6.414 38.097 1.00 38.23 204 LYS A N 1
ATOM 1457 C CA . LYS A 1 207 ? 12.031 -6.715 37.916 1.00 35.86 204 LYS A CA 1
ATOM 1458 C C . LYS A 1 207 ? 12.950 -5.708 38.612 1.00 31.69 204 LYS A C 1
ATOM 1459 O O . LYS A 1 207 ? 14.153 -5.866 38.543 1.00 29.59 204 LYS A O 1
ATOM 1465 N N . LEU A 1 208 ? 12.388 -4.692 39.256 1.00 31.18 205 LEU A N 1
ATOM 1466 C CA . LEU A 1 208 ? 13.175 -3.747 40.071 1.00 30.61 205 LEU A CA 1
ATOM 1467 C C . LEU A 1 208 ? 13.236 -4.272 41.483 1.00 30.61 205 LEU A C 1
ATOM 1468 O O . LEU A 1 208 ? 12.207 -4.600 42.067 1.00 30.99 205 LEU A O 1
ATOM 1473 N N . LYS A 1 209 ? 14.424 -4.290 42.061 1.00 26.98 206 LYS A N 1
ATOM 1474 C CA . LYS A 1 209 ? 14.573 -4.540 43.473 1.00 28.01 206 LYS A CA 1
ATOM 1475 C C . LYS A 1 209 ? 13.909 -3.447 44.294 1.00 28.20 206 LYS A C 1
ATOM 1476 O O . LYS A 1 209 ? 13.642 -2.316 43.820 1.00 28.29 206 LYS A O 1
ATOM 1482 N N . LYS A 1 210 ? 13.599 -3.792 45.542 1.00 30.95 207 LYS A N 1
ATOM 1483 C CA . LYS A 1 210 ? 13.222 -2.797 46.528 1.00 31.97 207 LYS A CA 1
ATOM 1484 C C . LYS A 1 210 ? 14.182 -1.620 46.459 1.00 28.86 207 LYS A C 1
ATOM 1485 O O . LYS A 1 210 ? 15.410 -1.800 46.491 1.00 27.64 207 LYS A O 1
ATOM 1491 N N . GLY A 1 211 ? 13.643 -0.423 46.302 1.00 26.78 208 GLY A N 1
ATOM 1492 C CA . GLY A 1 211 ? 14.480 0.780 46.213 1.00 26.54 208 GLY A CA 1
ATOM 1493 C C . GLY A 1 211 ? 15.087 1.076 44.838 1.00 24.89 208 GLY A C 1
ATOM 1494 O O . GLY A 1 211 ? 15.978 1.981 44.679 1.00 27.71 208 GLY A O 1
ATOM 1495 N N . GLY A 1 212 ? 14.637 0.312 43.852 1.00 23.28 209 GLY A N 1
ATOM 1496 C CA . GLY A 1 212 ? 15.192 0.351 42.513 1.00 22.61 209 GLY A CA 1
ATOM 1497 C C . GLY A 1 212 ? 14.828 1.658 41.827 1.00 22.56 209 GLY A C 1
ATOM 1498 O O . GLY A 1 212 ? 13.836 2.295 42.184 1.00 22.58 209 GLY A O 1
ATOM 1499 N N . ILE A 1 213 ? 15.604 2.016 40.824 1.00 21.67 210 ILE A N 1
ATOM 1500 C CA . ILE A 1 213 ? 15.362 3.243 40.054 1.00 20.55 210 ILE A CA 1
ATOM 1501 C C . ILE A 1 213 ? 15.289 2.844 38.586 1.00 20.27 210 ILE A C 1
ATOM 1502 O O . ILE A 1 213 ? 16.111 2.069 38.122 1.00 20.78 210 ILE A O 1
ATOM 1507 N N . PHE A 1 214 ? 14.305 3.389 37.856 1.00 19.33 211 PHE A N 1
ATOM 1508 C CA . PHE A 1 214 ? 14.199 3.273 36.412 1.00 19.48 211 PHE A CA 1
ATOM 1509 C C . PHE A 1 214 ? 14.569 4.625 35.803 1.00 18.74 211 PHE A C 1
ATOM 1510 O O . PHE A 1 214 ? 14.228 5.672 36.365 1.00 19.73 211 PHE A O 1
ATOM 1518 N N . VAL A 1 215 ? 15.271 4.608 34.669 1.00 18.78 212 VAL A N 1
ATOM 1519 C CA . VAL A 1 215 ? 15.486 5.795 33.880 1.00 18.64 212 VAL A CA 1
ATOM 1520 C C . VAL A 1 215 ? 15.239 5.405 32.423 1.00 20.03 212 VAL A C 1
ATOM 1521 O O . VAL A 1 215 ? 15.673 4.339 31.991 1.00 19.17 212 VAL A O 1
ATOM 1525 N N . THR A 1 216 ? 14.596 6.272 31.663 1.00 18.37 213 THR A N 1
ATOM 1526 C CA . THR A 1 216 ? 14.517 6.082 30.208 1.00 19.60 213 THR A CA 1
ATOM 1527 C C . THR A 1 216 ? 14.878 7.354 29.491 1.00 19.43 213 THR A C 1
ATOM 1528 O O . THR A 1 216 ? 14.531 8.451 29.961 1.00 19.88 213 THR A O 1
ATOM 1532 N N . GLN A 1 217 ? 15.525 7.207 28.331 1.00 19.65 214 GLN A N 1
ATOM 1533 C CA . GLN A 1 217 ? 15.601 8.305 27.387 1.00 19.76 214 GLN A CA 1
ATOM 1534 C C . GLN A 1 217 ? 14.161 8.583 26.952 1.00 20.39 214 GLN A C 1
ATOM 1535 O O . GLN A 1 217 ? 13.316 7.677 26.942 1.00 20.93 214 GLN A O 1
ATOM 1541 N N . ALA A 1 218 ? 13.839 9.847 26.746 1.00 20.34 215 ALA A N 1
ATOM 1542 C CA . ALA A 1 218 ? 12.422 10.238 26.565 1.00 20.16 215 ALA A CA 1
ATOM 1543 C C . ALA A 1 218 ? 12.264 11.223 25.410 1.00 20.69 215 ALA A C 1
ATOM 1544 O O . ALA A 1 218 ? 11.316 12.037 25.402 1.00 21.30 215 ALA A O 1
ATOM 1546 N N . GLY A 1 219 ? 13.135 11.102 24.417 1.00 20.13 216 GLY A N 1
ATOM 1547 C CA . GLY A 1 219 ? 13.015 11.800 23.149 1.00 20.10 216 GLY A CA 1
ATOM 1548 C C . GLY A 1 219 ? 13.321 13.269 23.232 1.00 19.97 216 GLY A C 1
ATOM 1549 O O . GLY A 1 219 ? 13.847 13.757 24.242 1.00 19.05 216 GLY A O 1
ATOM 1550 N N . PRO A 1 220 ? 12.960 13.994 22.171 1.00 20.10 217 PRO A N 1
ATOM 1551 C CA . PRO A 1 220 ? 13.175 15.448 22.146 1.00 19.70 217 PRO A CA 1
ATOM 1552 C C . PRO A 1 220 ? 12.478 16.132 23.270 1.00 19.61 217 PRO A C 1
ATOM 1553 O O . PRO A 1 220 ? 11.370 15.747 23.667 1.00 19.10 217 PRO A O 1
ATOM 1557 N N . ALA A 1 221 ? 13.106 17.164 23.816 1.00 18.44 218 ALA A N 1
ATOM 1558 C CA . ALA A 1 221 ? 12.547 17.894 24.971 1.00 18.63 218 ALA A CA 1
ATOM 1559 C C . ALA A 1 221 ? 12.655 19.401 24.789 1.00 18.43 218 ALA A C 1
ATOM 1560 O O . ALA A 1 221 ? 12.801 20.149 25.747 1.00 19.62 218 ALA A O 1
ATOM 1562 N N . GLY A 1 222 ? 12.526 19.811 23.523 1.00 18.56 219 GLY A N 1
ATOM 1563 C CA . GLY A 1 222 ? 12.493 21.234 23.127 1.00 18.82 219 GLY A CA 1
ATOM 1564 C C . GLY A 1 222 ? 11.196 21.892 23.558 1.00 19.56 219 GLY A C 1
ATOM 1565 O O . GLY A 1 222 ? 10.187 21.242 23.885 1.00 19.69 219 GLY A O 1
ATOM 1566 N N . ILE A 1 223 ? 11.228 23.208 23.540 1.00 20.27 220 ILE A N 1
ATOM 1567 C CA . ILE A 1 223 ? 10.065 23.972 23.990 1.00 21.94 220 ILE A CA 1
ATOM 1568 C C . ILE A 1 223 ? 8.764 23.546 23.264 1.00 23.06 220 ILE A C 1
ATOM 1569 O O . ILE A 1 223 ? 7.717 23.483 23.897 1.00 23.59 220 ILE A O 1
ATOM 1574 N N . PHE A 1 224 ? 8.838 23.236 21.975 1.00 22.16 221 PHE A N 1
ATOM 1575 C CA . PHE A 1 224 ? 7.694 22.646 21.262 1.00 22.50 221 PHE A CA 1
ATOM 1576 C C . PHE A 1 224 ? 7.843 21.170 20.983 1.00 22.58 221 PHE A C 1
ATOM 1577 O O . PHE A 1 224 ? 6.851 20.470 21.024 1.00 24.12 221 PHE A O 1
ATOM 1585 N N . SER A 1 225 ? 9.071 20.687 20.734 1.00 21.57 222 SER A N 1
ATOM 1586 C CA . SER A 1 225 ? 9.263 19.289 20.380 1.00 21.71 222 SER A CA 1
ATOM 1587 C C . SER A 1 225 ? 8.975 18.340 21.495 1.00 22.19 222 SER A C 1
ATOM 1588 O O . SER A 1 225 ? 8.708 17.147 21.228 1.00 23.17 222 SER A O 1
ATOM 1591 N N . HIS A 1 226 ? 8.979 18.814 22.738 1.00 21.69 223 HIS A N 1
ATOM 1592 C CA . HIS A 1 226 ? 8.723 17.941 23.871 1.00 21.70 223 HIS A CA 1
ATOM 1593 C C . HIS A 1 226 ? 7.350 17.259 23.920 1.00 23.33 223 HIS A C 1
ATOM 1594 O O . HIS A 1 226 ? 7.188 16.288 24.595 1.00 23.61 223 HIS A O 1
ATOM 1601 N N . THR A 1 227 ? 6.372 17.783 23.201 1.00 24.76 224 THR A N 1
ATOM 1602 C CA . THR A 1 227 ? 5.038 17.214 23.263 1.00 26.57 224 THR A CA 1
ATOM 1603 C C . THR A 1 227 ? 4.878 15.941 22.448 1.00 28.81 224 THR A C 1
ATOM 1604 O O . THR A 1 227 ? 3.850 15.282 22.587 1.00 28.27 224 THR A O 1
ATOM 1608 N N . GLU A 1 228 ? 5.852 15.612 21.595 1.00 29.58 225 GLU A N 1
ATOM 1609 C CA . GLU A 1 228 ? 5.724 14.469 20.702 1.00 32.51 225 GLU A CA 1
ATOM 1610 C C . GLU A 1 228 ? 5.716 13.218 21.539 1.00 31.75 225 GLU A C 1
ATOM 1611 O O . GLU A 1 228 ? 4.839 12.370 21.375 1.00 31.20 225 GLU A O 1
ATOM 1617 N N . VAL A 1 229 ? 6.728 13.084 22.403 1.00 28.07 226 VAL A N 1
ATOM 1618 C CA . VAL A 1 229 ? 6.840 11.889 23.280 1.00 29.03 226 VAL A CA 1
ATOM 1619 C C . VAL A 1 229 ? 7.271 12.156 24.701 1.00 25.35 226 VAL A C 1
ATOM 1620 O O . VAL A 1 229 ? 6.892 11.437 25.587 1.00 24.78 226 VAL A O 1
ATOM 1624 N N . PHE A 1 230 ? 8.093 13.163 24.936 1.00 23.28 227 PHE A N 1
ATOM 1625 C CA . PHE A 1 230 ? 8.621 13.427 26.298 1.00 22.43 227 PHE A CA 1
ATOM 1626 C C . PHE A 1 230 ? 7.532 13.644 27.311 1.00 22.59 227 PHE A C 1
ATOM 1627 O O . PHE A 1 230 ? 7.543 13.038 28.394 1.00 21.23 227 PHE A O 1
ATOM 1635 N N . SER A 1 231 ? 6.557 14.494 26.975 1.00 22.56 228 SER A N 1
ATOM 1636 C CA . SER A 1 231 ? 5.456 14.728 27.894 1.00 23.85 228 SER A CA 1
ATOM 1637 C C . SER A 1 231 ? 4.658 13.463 28.115 1.00 23.74 228 SER A C 1
ATOM 1638 O O . SER A 1 231 ? 4.265 13.190 29.233 1.00 23.01 228 SER A O 1
ATOM 1641 N N . CYS A 1 232 ? 4.492 12.659 27.077 1.00 24.64 229 CYS A N 1
ATOM 1642 C CA . CYS A 1 232 ? 3.689 11.407 27.233 1.00 25.50 229 CYS A CA 1
ATOM 1643 C C . CYS A 1 232 ? 4.396 10.332 28.074 1.00 24.41 229 CYS A C 1
ATOM 1644 O O . CYS A 1 232 ? 3.810 9.614 28.881 1.00 24.54 229 CYS A O 1
ATOM 1647 N N . ILE A 1 233 ? 5.699 10.218 27.868 1.00 23.77 230 ILE A N 1
ATOM 1648 C CA . ILE A 1 233 ? 6.513 9.309 28.685 1.00 23.10 230 ILE A CA 1
ATOM 1649 C C . ILE A 1 233 ? 6.497 9.714 30.163 1.00 22.58 230 ILE A C 1
ATOM 1650 O O . ILE A 1 233 ? 6.361 8.887 31.064 1.00 22.10 230 ILE A O 1
ATOM 1655 N N . TYR A 1 234 ? 6.679 11.016 30.4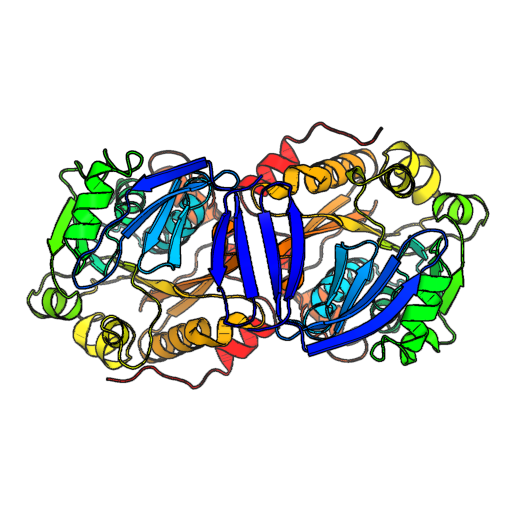18 1.00 21.70 231 TYR A N 1
ATOM 1656 C CA . TYR A 1 234 ? 6.581 11.526 31.740 1.00 22.40 231 TYR A CA 1
ATOM 1657 C C . TYR A 1 234 ? 5.237 11.201 32.379 1.00 23.59 231 TYR A C 1
ATOM 1658 O O . TYR A 1 234 ? 5.192 10.612 33.476 1.00 24.01 231 TYR A O 1
ATOM 1667 N N . ASN A 1 235 ? 4.172 11.553 31.694 1.00 23.47 232 ASN A N 1
ATOM 1668 C CA . ASN A 1 235 ? 2.836 11.273 32.246 1.00 24.87 232 ASN A CA 1
ATOM 1669 C C . ASN A 1 235 ? 2.532 9.806 32.409 1.00 25.95 232 ASN A C 1
ATOM 1670 O O . ASN A 1 235 ? 1.859 9.416 33.378 1.00 28.16 232 ASN A O 1
ATOM 1675 N N . THR A 1 236 ? 3.041 8.993 31.520 1.00 25.01 233 THR A N 1
ATOM 1676 C CA . THR A 1 236 ? 2.838 7.535 31.645 1.00 25.82 233 THR A CA 1
ATOM 1677 C C . THR A 1 236 ? 3.562 7.033 32.889 1.00 26.72 233 THR A C 1
ATOM 1678 O O . THR A 1 236 ? 3.018 6.291 33.681 1.00 25.92 233 THR A O 1
ATOM 1682 N N . LEU A 1 237 ? 4.825 7.425 33.080 1.00 25.01 234 LEU A N 1
ATOM 1683 C CA . LEU A 1 237 ? 5.527 7.008 34.289 1.00 25.64 234 LEU A CA 1
ATOM 1684 C C . LEU A 1 237 ? 4.865 7.502 35.599 1.00 26.50 234 LEU A C 1
ATOM 1685 O O . LEU A 1 237 ? 4.931 6.808 36.622 1.00 25.99 234 LEU A O 1
ATOM 1690 N N . ARG A 1 238 ? 4.290 8.697 35.561 1.00 27.39 235 ARG A N 1
ATOM 1691 C CA . ARG A 1 238 ? 3.560 9.272 36.695 1.00 31.52 235 ARG A CA 1
ATOM 1692 C C . ARG A 1 238 ? 2.388 8.391 37.152 1.00 32.34 235 ARG A C 1
ATOM 1693 O O . ARG A 1 238 ? 1.956 8.482 38.300 1.00 33.38 235 ARG A O 1
ATOM 1701 N N . GLN A 1 239 ? 1.874 7.558 36.255 1.00 33.20 236 GLN A N 1
ATOM 1702 C CA . GLN A 1 239 ? 0.748 6.685 36.584 1.00 33.63 236 GLN A CA 1
ATOM 1703 C C . GLN A 1 239 ? 1.185 5.461 37.369 1.00 34.63 236 GLN A C 1
ATOM 1704 O O . GLN A 1 239 ? 0.352 4.797 38.010 1.00 36.01 236 GLN A O 1
ATOM 1710 N N . VAL A 1 240 ? 2.475 5.162 37.314 1.00 31.31 237 VAL A N 1
ATOM 1711 C CA . VAL A 1 240 ? 3.056 3.943 37.783 1.00 32.77 237 VAL A CA 1
ATOM 1712 C C . VAL A 1 240 ? 3.986 4.102 38.980 1.00 31.54 237 VAL A C 1
ATOM 1713 O O . VAL A 1 240 ? 3.964 3.256 39.870 1.00 33.46 237 VAL A O 1
ATOM 1717 N N . PHE A 1 241 ? 4.838 5.122 38.995 1.00 28.76 238 PHE A N 1
ATOM 1718 C CA . PHE A 1 241 ? 5.818 5.249 40.081 1.00 27.22 238 PHE A CA 1
ATOM 1719 C C . PHE A 1 241 ? 5.444 6.414 40.961 1.00 27.41 238 PHE A C 1
ATOM 1720 O O . PHE A 1 241 ? 4.900 7.415 40.465 1.00 27.16 238 PHE A O 1
ATOM 1728 N N . LYS A 1 242 ? 5.830 6.327 42.238 1.00 27.05 239 LYS A N 1
ATOM 1729 C CA . LYS A 1 242 ? 5.497 7.362 43.182 1.00 28.41 239 LYS A CA 1
ATOM 1730 C C . LYS A 1 242 ? 6.269 8.663 42.875 1.00 26.71 239 LYS A C 1
ATOM 1731 O O . LYS A 1 242 ? 5.710 9.755 42.962 1.00 26.39 239 LYS A O 1
ATOM 1737 N N . TYR A 1 243 ? 7.536 8.530 42.506 1.00 24.35 240 TYR A N 1
ATOM 1738 C CA . TYR A 1 243 ? 8.405 9.699 42.242 1.00 24.44 240 TYR A CA 1
ATOM 1739 C C . TYR A 1 243 ? 8.944 9.657 40.818 1.00 22.98 240 TYR A C 1
ATOM 1740 O O . TYR A 1 243 ? 9.426 8.624 40.395 1.00 23.16 240 TYR A O 1
ATOM 1749 N N . VAL A 1 244 ? 8.795 10.761 40.113 1.00 22.32 241 VAL A N 1
ATOM 1750 C CA . VAL A 1 244 ? 9.197 10.892 38.709 1.00 22.08 241 VAL A CA 1
ATOM 1751 C C . VAL A 1 244 ? 9.900 12.246 38.531 1.00 21.42 241 VAL A C 1
ATOM 1752 O O . VAL A 1 244 ? 9.335 13.285 38.886 1.00 22.70 241 VAL A O 1
ATOM 1756 N N . VAL A 1 245 ? 11.109 12.237 37.975 1.00 20.68 242 VAL A N 1
ATOM 1757 C CA . VAL A 1 245 ? 11.902 13.410 37.745 1.00 20.41 242 VAL A CA 1
ATOM 1758 C C . VAL A 1 245 ? 12.323 13.462 36.264 1.00 20.91 242 VAL A C 1
ATOM 1759 O O . VAL A 1 245 ? 13.226 12.732 35.843 1.00 20.18 242 VAL A O 1
ATOM 1763 N N . PRO A 1 246 ? 11.679 14.328 35.458 1.00 19.88 243 PRO A N 1
ATOM 1764 C CA . PRO A 1 246 ? 12.122 14.617 34.104 1.00 19.41 243 PRO A CA 1
ATOM 1765 C C . PRO A 1 246 ? 13.239 15.615 34.087 1.00 19.32 243 PRO A C 1
ATOM 1766 O O . PRO A 1 246 ? 13.302 16.529 34.893 1.00 19.37 243 PRO A O 1
ATOM 1770 N N . TYR A 1 247 ? 14.136 15.436 33.119 1.00 18.23 244 TYR A N 1
ATOM 1771 C CA . TYR A 1 247 ? 15.234 16.341 32.995 1.00 17.87 244 TYR A CA 1
ATOM 1772 C C . TYR A 1 247 ? 15.742 16.346 31.567 1.00 18.70 244 TYR A C 1
ATOM 1773 O O . TYR A 1 247 ? 15.420 15.466 30.765 1.00 17.97 244 TYR A O 1
ATOM 1782 N N . SER A 1 248 ? 16.515 17.358 31.212 1.00 17.87 245 SER A N 1
ATOM 1783 C CA . SER A 1 248 ? 16.871 17.498 29.820 1.00 17.93 245 SER A CA 1
ATOM 1784 C C . SER A 1 248 ? 18.188 18.236 29.651 1.00 18.27 245 SER A C 1
ATOM 1785 O O . SER A 1 248 ? 18.688 18.861 30.569 1.00 19.33 245 SER A O 1
ATOM 1788 N N . ALA A 1 249 ? 18.770 18.112 28.455 1.00 17.81 246 ALA A N 1
ATOM 1789 C CA . ALA A 1 249 ? 20.010 18.743 28.126 1.00 17.63 246 ALA A CA 1
ATOM 1790 C C . ALA A 1 249 ? 20.178 18.847 26.609 1.00 18.07 246 ALA A C 1
ATOM 1791 O O . ALA A 1 249 ? 19.737 17.998 25.866 1.00 17.91 246 ALA A O 1
ATOM 1793 N N . HIS A 1 250 ? 20.897 19.875 26.167 1.00 18.85 247 HIS A N 1
ATOM 1794 C CA . HIS A 1 250 ? 21.189 20.040 24.752 1.00 18.93 247 HIS A CA 1
ATOM 1795 C C . HIS A 1 250 ? 22.236 19.060 24.265 1.00 19.44 247 HIS A C 1
ATOM 1796 O O . HIS A 1 250 ? 23.262 18.893 24.891 1.00 19.21 247 HIS A O 1
ATOM 1803 N N . ILE A 1 251 ? 21.955 18.391 23.169 1.00 20.98 248 ILE A N 1
ATOM 1804 C CA . ILE A 1 251 ? 22.974 17.582 22.472 1.00 21.13 248 ILE A CA 1
ATOM 1805 C C . ILE A 1 251 ? 23.099 18.203 21.075 1.00 20.87 248 ILE A C 1
ATOM 1806 O O . ILE A 1 251 ? 22.194 18.109 20.268 1.00 21.18 248 ILE A O 1
ATOM 1811 N N . PRO A 1 252 ? 24.208 18.873 20.780 1.00 20.33 249 PRO A N 1
ATOM 1812 C CA . PRO A 1 252 ? 24.303 19.635 19.553 1.00 20.80 249 PRO A CA 1
ATOM 1813 C C . PRO A 1 252 ? 24.022 18.833 18.300 1.00 22.26 249 PRO A C 1
ATOM 1814 O O . PRO A 1 252 ? 23.224 19.277 17.440 1.00 22.69 249 PRO A O 1
ATOM 1818 N N . SER A 1 253 ? 24.584 17.624 18.215 1.00 21.76 250 SER A N 1
ATOM 1819 C CA . SER A 1 253 ? 24.374 16.815 17.019 1.00 22.98 250 SER A CA 1
ATOM 1820 C C . SER A 1 253 ? 22.914 16.413 16.807 1.00 24.96 250 SER A C 1
ATOM 1821 O O . SER A 1 253 ? 22.546 16.058 15.699 1.00 25.44 250 SER A O 1
ATOM 1824 N N . TYR A 1 254 ? 22.115 16.403 17.869 1.00 24.64 251 TYR A N 1
ATOM 1825 C CA . TYR A 1 254 ? 20.689 16.045 17.778 1.00 26.65 251 TYR A CA 1
ATOM 1826 C C . TYR A 1 254 ? 19.806 17.207 17.347 1.00 27.49 251 TYR A C 1
ATOM 1827 O O . TYR A 1 254 ? 18.597 17.008 17.154 1.00 29.19 251 TYR A O 1
ATOM 1836 N N . ALA A 1 255 ? 20.358 18.408 17.222 1.00 26.69 252 ALA A N 1
ATOM 1837 C CA . ALA A 1 255 ? 19.655 19.623 16.887 1.00 27.46 252 ALA A CA 1
ATOM 1838 C C . ALA A 1 255 ? 18.477 19.922 17.800 1.00 26.09 252 ALA A C 1
ATOM 1839 O O . ALA A 1 255 ? 17.495 20.546 17.384 1.00 26.94 252 ALA A O 1
ATOM 1841 N N . ASP A 1 256 ? 18.557 19.485 19.063 1.00 23.56 253 ASP A N 1
ATOM 1842 C CA . ASP A 1 256 ? 17.514 19.724 19.989 1.00 22.50 253 ASP A CA 1
ATOM 1843 C C . ASP A 1 256 ? 18.016 19.454 21.416 1.00 21.30 253 ASP A C 1
ATOM 1844 O O . ASP A 1 256 ? 19.107 18.904 21.617 1.00 20.32 253 ASP A O 1
ATOM 1849 N N . ILE A 1 257 ? 17.207 19.901 22.345 1.00 20.38 254 ILE A N 1
ATOM 1850 C CA . ILE A 1 257 ? 17.273 19.473 23.736 1.00 19.69 254 ILE A CA 1
ATOM 1851 C C . ILE A 1 257 ? 16.749 18.044 23.721 1.00 19.87 254 ILE A C 1
ATOM 1852 O O . ILE A 1 257 ? 15.770 17.758 23.039 1.00 20.84 254 ILE A O 1
ATOM 1857 N N . TRP A 1 258 ? 17.416 17.183 24.467 1.00 18.76 255 TRP A N 1
ATOM 1858 C CA . TRP A 1 258 ? 16.977 15.814 24.663 1.00 19.21 255 TRP A CA 1
ATOM 1859 C C . TRP A 1 258 ? 16.529 15.617 26.103 1.00 19.13 255 TRP A C 1
ATOM 1860 O O . TRP A 1 258 ? 17.020 16.235 27.010 1.00 18.56 255 TRP A O 1
ATOM 1871 N N . GLY A 1 259 ? 15.627 14.651 26.299 1.00 19.29 256 GLY A N 1
ATOM 1872 C CA . GLY A 1 259 ? 15.054 14.376 27.587 1.00 18.49 256 GLY A CA 1
ATOM 1873 C C . GLY A 1 259 ? 15.252 12.960 28.095 1.00 18.46 256 GLY A C 1
ATOM 1874 O O . GLY A 1 259 ? 15.507 12.044 27.320 1.00 18.98 256 GLY A O 1
ATOM 1875 N N . TRP A 1 260 ? 15.152 12.866 29.410 1.00 18.28 257 TRP A N 1
ATOM 1876 C CA . TRP A 1 260 ? 15.209 11.613 30.166 1.00 18.54 257 TRP A CA 1
ATOM 1877 C C . TRP A 1 260 ? 14.242 11.727 31.302 1.00 19.02 257 TRP A C 1
ATOM 1878 O O . TRP A 1 260 ? 13.910 12.828 31.744 1.00 19.45 257 TRP A O 1
ATOM 1889 N N . VAL A 1 261 ? 13.769 10.598 31.784 1.00 18.00 258 VAL A N 1
ATOM 1890 C CA . VAL A 1 261 ? 12.933 10.594 32.979 1.00 18.71 258 VAL A CA 1
ATOM 1891 C C . VAL A 1 261 ? 13.386 9.522 33.960 1.00 19.04 258 VAL A C 1
ATOM 1892 O O . VAL A 1 261 ? 13.507 8.344 33.583 1.00 20.11 258 VAL A O 1
ATOM 1896 N N . LEU A 1 262 ? 13.648 9.947 35.184 1.00 20.48 259 LEU A N 1
ATOM 1897 C CA . LEU A 1 262 ? 13.886 9.062 36.342 1.00 21.24 259 LEU A CA 1
ATOM 1898 C C . LEU A 1 262 ? 12.565 8.706 36.996 1.00 20.67 259 LEU A C 1
ATOM 1899 O O . LEU A 1 262 ? 11.732 9.539 37.103 1.00 21.37 259 LEU A O 1
ATOM 1904 N N . ALA A 1 263 ? 12.414 7.472 37.491 1.00 20.29 260 ALA A N 1
ATOM 1905 C CA . ALA A 1 263 ? 11.256 7.076 38.180 1.00 21.12 260 ALA A CA 1
ATOM 1906 C C . ALA A 1 263 ? 11.625 6.063 39.270 1.00 21.45 260 ALA A C 1
ATOM 1907 O O . ALA A 1 263 ? 12.462 5.185 39.060 1.00 21.96 260 ALA A O 1
ATOM 1909 N N . SER A 1 264 ? 10.969 6.200 40.410 1.00 22.45 261 SER A N 1
ATOM 1910 C CA . SER A 1 264 ? 11.228 5.299 41.547 1.00 22.98 261 SER A CA 1
ATOM 1911 C C . SER A 1 264 ? 10.089 5.342 42.538 1.00 24.03 261 SER A C 1
ATOM 1912 O O . SER A 1 264 ? 9.342 6.268 42.551 1.00 24.31 261 SER A O 1
ATOM 1915 N N . ASP A 1 265 ? 9.941 4.293 43.329 1.00 25.20 262 ASP A N 1
ATOM 1916 C CA . ASP A 1 265 ? 9.022 4.350 44.472 1.00 26.50 262 ASP A CA 1
ATOM 1917 C C . ASP A 1 265 ? 9.655 4.932 45.726 1.00 26.78 262 ASP A C 1
ATOM 1918 O O . ASP A 1 265 ? 8.966 5.110 46.723 1.00 26.79 262 ASP A O 1
ATOM 1923 N N . SER A 1 266 ? 10.942 5.268 45.689 1.00 26.85 263 SER A N 1
ATOM 1924 C CA . SER A 1 266 ? 11.612 6.032 46.748 1.00 27.46 263 SER A CA 1
ATOM 1925 C C . SER A 1 266 ? 11.975 7.417 46.229 1.00 26.76 263 SER A C 1
ATOM 1926 O O . SER A 1 266 ? 12.117 7.601 45.003 1.00 25.06 263 SER A O 1
ATOM 1929 N N . PRO A 1 267 ? 12.055 8.408 47.126 1.00 27.97 264 PRO A N 1
ATOM 1930 C CA . PRO A 1 267 ? 12.370 9.745 46.703 1.00 27.05 264 PRO A CA 1
ATOM 1931 C C . PRO A 1 267 ? 13.603 9.881 45.854 1.00 26.75 264 PRO A C 1
ATOM 1932 O O . PRO A 1 267 ? 14.606 9.179 46.046 1.00 25.58 264 PRO A O 1
ATOM 1936 N N . LEU A 1 268 ? 13.527 10.820 44.923 1.00 26.22 265 LEU A N 1
ATOM 1937 C CA . LEU A 1 268 ? 14.642 11.167 44.076 1.00 25.33 265 LEU A CA 1
ATOM 1938 C C . LEU A 1 268 ? 15.003 12.631 44.396 1.00 27.13 265 LEU A C 1
ATOM 1939 O O . LEU A 1 268 ? 14.596 13.569 43.656 1.00 31.20 265 LEU A O 1
ATOM 1944 N N . ASP A 1 269 ? 15.769 12.812 45.467 1.00 25.94 266 ASP A N 1
ATOM 1945 C CA . ASP A 1 269 ? 16.082 14.148 45.996 1.00 28.44 266 ASP A CA 1
ATOM 1946 C C . ASP A 1 269 ? 17.479 14.194 46.604 1.00 29.36 266 ASP A C 1
ATOM 1947 O O . ASP A 1 269 ? 17.699 13.795 47.754 1.00 30.97 266 ASP A O 1
ATOM 1952 N N . LEU A 1 270 ? 18.432 14.652 45.825 1.00 27.35 267 LEU A N 1
ATOM 1953 C CA . LEU A 1 270 ? 19.757 14.944 46.295 1.00 27.54 267 LEU A CA 1
ATOM 1954 C C . LEU A 1 270 ? 20.126 16.349 45.893 1.00 27.98 267 LEU A C 1
ATOM 1955 O O . LEU A 1 270 ? 19.802 16.793 44.796 1.00 27.86 267 LEU A O 1
ATOM 1960 N N . SER A 1 271 ? 20.858 17.029 46.751 1.00 27.74 268 SER A N 1
ATOM 1961 C CA . SER A 1 271 ? 21.408 18.312 46.461 1.00 27.92 268 SER A CA 1
ATOM 1962 C C . SER A 1 271 ? 22.550 18.210 45.456 1.00 27.04 268 SER A C 1
ATOM 1963 O O . SER A 1 271 ? 23.174 17.155 45.340 1.00 24.80 268 SER A O 1
ATOM 1966 N N . ALA A 1 272 ? 22.873 19.334 44.811 1.00 26.36 269 ALA A N 1
ATOM 1967 C CA . ALA A 1 272 ? 24.054 19.404 43.973 1.00 26.67 269 ALA A CA 1
ATOM 1968 C C . ALA A 1 272 ? 25.304 18.932 44.752 1.00 27.48 269 ALA A C 1
ATOM 1969 O O . ALA A 1 272 ? 26.101 18.195 44.245 1.00 27.16 269 ALA A O 1
ATOM 1971 N N . GLU A 1 273 ? 25.447 19.378 45.998 1.00 30.35 270 GLU A N 1
ATOM 1972 C CA . GLU A 1 273 ? 26.614 19.047 46.831 1.00 31.27 270 GLU A CA 1
ATOM 1973 C C . GLU A 1 273 ? 26.705 17.556 47.102 1.00 28.58 270 GLU A C 1
ATOM 1974 O O . GLU A 1 273 ? 27.780 16.961 46.959 1.00 28.14 270 GLU A O 1
ATOM 1980 N N . GLU A 1 274 ? 25.580 16.949 47.445 1.00 28.25 271 GLU A N 1
ATOM 1981 C CA . GLU A 1 274 ? 25.563 15.489 47.663 1.00 29.39 271 GLU A CA 1
ATOM 1982 C C . GLU A 1 274 ? 25.841 14.700 46.391 1.00 28.12 271 GLU A C 1
ATOM 1983 O O . GLU A 1 274 ? 26.565 13.689 46.409 1.00 26.51 271 GLU A O 1
ATOM 1989 N N . LEU A 1 275 ? 25.292 15.151 45.275 1.00 26.19 272 LEU A N 1
ATOM 1990 C CA . LEU A 1 275 ? 25.624 14.516 44.010 1.00 25.33 272 LEU A CA 1
ATOM 1991 C C . LEU A 1 275 ? 27.104 14.555 43.718 1.00 25.53 272 LEU A C 1
ATOM 1992 O O . LEU A 1 275 ? 27.673 13.570 43.296 1.00 25.25 272 LEU A O 1
ATOM 1997 N N . ASP A 1 276 ? 27.723 15.712 43.935 1.00 25.00 273 ASP A N 1
ATOM 1998 C CA . ASP A 1 276 ? 29.146 15.862 43.710 1.00 25.78 273 ASP A CA 1
ATOM 1999 C C . ASP A 1 276 ? 29.981 14.923 44.602 1.00 26.77 273 ASP A C 1
ATOM 2000 O O . ASP A 1 276 ? 30.922 14.259 44.126 1.00 27.51 273 ASP A O 1
ATOM 2005 N N . ILE A 1 277 ? 29.617 14.864 45.867 1.00 27.34 274 ILE A N 1
ATOM 2006 C CA . ILE A 1 277 ? 30.344 13.984 46.783 1.00 28.52 274 ILE A CA 1
ATOM 2007 C C . ILE A 1 277 ? 30.212 12.554 46.288 1.00 28.44 274 ILE A C 1
ATOM 2008 O O . ILE A 1 277 ? 31.207 11.820 46.149 1.00 27.65 274 ILE A O 1
ATOM 2013 N N . ARG A 1 278 ? 28.984 12.166 45.940 1.00 27.47 275 ARG A N 1
ATOM 2014 C CA . ARG A 1 278 ? 28.769 10.818 45.404 1.00 25.68 275 ARG A CA 1
ATOM 2015 C C . ARG A 1 278 ? 29.544 10.524 44.122 1.00 25.37 275 ARG A C 1
ATOM 2016 O O . ARG A 1 278 ? 29.973 9.385 43.930 1.00 26.26 275 ARG A O 1
ATOM 2024 N N . MET A 1 279 ? 29.642 11.502 43.205 1.00 25.86 276 MET A N 1
ATOM 2025 C CA . MET A 1 279 ? 30.380 11.300 41.975 1.00 25.27 276 MET A CA 1
ATOM 2026 C C . MET A 1 279 ? 31.839 11.035 42.282 1.00 27.62 276 MET A C 1
ATOM 2027 O O . MET A 1 279 ? 32.442 10.135 41.713 1.00 26.93 276 MET A O 1
ATOM 2032 N N . ARG A 1 280 ? 32.362 11.781 43.230 1.00 28.85 277 ARG A N 1
ATOM 2033 C CA . ARG A 1 280 ? 33.763 11.592 43.636 1.00 32.55 277 ARG A CA 1
ATOM 2034 C C . ARG A 1 280 ? 33.988 10.222 44.295 1.00 31.67 277 ARG A C 1
ATOM 2035 O O . ARG A 1 280 ? 34.998 9.547 44.035 1.00 32.64 277 ARG A O 1
ATOM 2043 N N . GLN A 1 281 ? 33.034 9.783 45.104 1.00 29.44 278 GLN A N 1
ATOM 2044 C CA . GLN A 1 281 ? 33.161 8.511 45.817 1.00 30.50 278 GLN A CA 1
ATOM 2045 C C . GLN A 1 281 ? 32.953 7.306 44.927 1.00 30.15 278 GLN A C 1
ATOM 2046 O O . GLN A 1 281 ? 33.591 6.244 45.141 1.00 32.51 278 GLN A O 1
ATOM 2052 N N . ARG A 1 282 ? 32.042 7.419 43.963 1.00 27.31 279 ARG A N 1
ATOM 2053 C CA . ARG A 1 282 ? 31.522 6.242 43.294 1.00 28.51 279 ARG A CA 1
ATOM 2054 C C . ARG A 1 282 ? 31.848 6.070 41.858 1.00 27.52 279 ARG A C 1
ATOM 2055 O O . ARG A 1 282 ? 31.638 4.980 41.365 1.00 29.32 279 ARG A O 1
ATOM 2063 N N . ILE A 1 283 ? 32.290 7.138 41.170 1.00 25.95 280 ILE A N 1
ATOM 2064 C CA . ILE A 1 283 ? 32.522 7.064 39.725 1.00 25.88 280 ILE A CA 1
ATOM 2065 C C . ILE A 1 283 ? 34.009 7.201 39.487 1.00 26.96 280 ILE A C 1
ATOM 2066 O O . ILE A 1 283 ? 34.624 8.162 39.975 1.00 29.22 280 ILE A O 1
ATOM 2071 N N . ILE A 1 284 ? 34.574 6.255 38.744 1.00 27.37 281 ILE A N 1
ATOM 2072 C CA . ILE A 1 284 ? 35.984 6.335 38.322 1.00 30.86 281 ILE A CA 1
ATOM 2073 C C . ILE A 1 284 ? 36.191 7.490 37.334 1.00 33.32 281 ILE A C 1
ATOM 2074 O O . ILE A 1 284 ? 35.424 7.619 36.392 1.00 31.27 281 ILE A O 1
ATOM 2079 N N . GLU A 1 285 ? 37.262 8.272 37.549 1.00 35.45 282 GLU A N 1
ATOM 2080 C CA . GLU A 1 285 ? 37.632 9.422 36.705 1.00 38.10 282 GLU A CA 1
ATOM 2081 C C . GLU A 1 285 ? 36.556 10.521 36.743 1.00 36.25 282 GLU A C 1
ATOM 2082 O O . GLU A 1 285 ? 35.480 10.344 37.325 1.00 34.94 282 GLU A O 1
ATOM 2088 N N . GLU A 1 286 ? 36.856 11.639 36.111 1.00 36.67 283 GLU A N 1
ATOM 2089 C CA . GLU A 1 286 ? 35.979 12.803 36.139 1.00 37.05 283 GLU 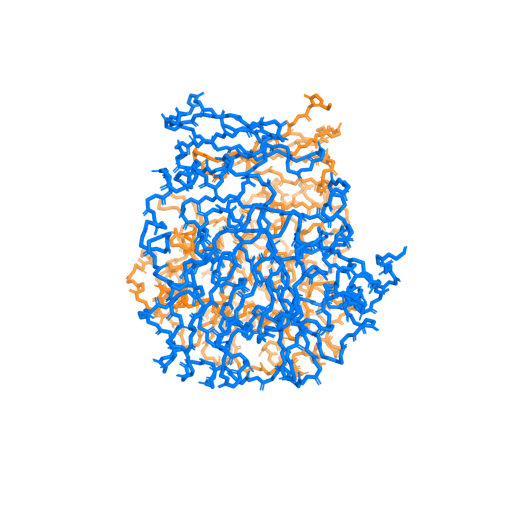A CA 1
ATOM 2090 C C . GLU A 1 286 ? 34.941 12.764 35.031 1.00 33.41 283 GLU A C 1
ATOM 2091 O O . GLU A 1 286 ? 35.259 12.583 33.866 1.00 31.67 283 GLU A O 1
ATOM 2097 N N . ASN A 1 287 ? 33.677 12.991 35.376 1.00 30.77 284 ASN A N 1
ATOM 2098 C CA . ASN A 1 287 ? 32.708 13.258 34.329 1.00 29.24 284 ASN A CA 1
ATOM 2099 C C . ASN A 1 287 ? 33.107 14.494 33.508 1.00 29.80 284 ASN A C 1
ATOM 2100 O O . ASN A 1 287 ? 33.762 15.405 34.024 1.00 30.10 284 ASN A O 1
ATOM 2105 N N . ARG A 1 288 ? 32.742 14.471 32.233 1.00 29.54 285 ARG A N 1
ATOM 2106 C CA . ARG A 1 288 ? 33.046 15.574 31.303 1.00 31.89 285 ARG A CA 1
ATOM 2107 C C . ARG A 1 288 ? 31.909 16.585 31.297 1.00 30.64 285 ARG A C 1
ATOM 2108 O O . ARG A 1 288 ? 32.148 17.805 31.239 1.00 32.19 285 ARG A O 1
ATOM 2116 N N . TYR A 1 289 ? 30.669 16.086 31.337 1.00 26.01 286 TYR A N 1
ATOM 2117 C CA . TYR A 1 289 ? 29.492 16.958 31.237 1.00 25.67 286 TYR A CA 1
ATOM 2118 C C . TYR A 1 289 ? 28.840 17.261 32.572 1.00 25.22 286 TYR A C 1
ATOM 2119 O O . TYR A 1 289 ? 28.491 18.412 32.858 1.00 23.82 286 TYR A O 1
ATOM 2128 N N . LEU A 1 290 ? 28.609 16.212 33.360 1.00 24.08 287 LEU A N 1
ATOM 2129 C CA . LEU A 1 290 ? 27.692 16.319 34.473 1.00 25.30 287 LEU A CA 1
ATOM 2130 C C . LEU A 1 290 ? 28.403 16.520 35.821 1.00 26.05 287 LEU A C 1
ATOM 2131 O O . LEU A 1 290 ? 29.222 15.698 36.213 1.00 27.41 287 LEU A O 1
ATOM 2136 N N . ASP A 1 291 ? 28.072 17.617 36.522 1.00 24.18 288 ASP A N 1
ATOM 2137 C CA . ASP A 1 291 ? 28.273 17.743 37.956 1.00 24.35 288 ASP A CA 1
ATOM 2138 C C . ASP A 1 291 ? 26.910 17.977 38.627 1.00 23.89 288 ASP A C 1
ATOM 2139 O O . ASP A 1 291 ? 25.874 17.950 37.952 1.00 23.46 288 ASP A O 1
ATOM 2144 N N . GLY A 1 292 ? 26.917 18.145 39.946 1.00 23.72 289 GLY A N 1
ATOM 2145 C CA . GLY A 1 292 ? 25.687 18.261 40.722 1.00 23.35 289 GLY A CA 1
ATOM 2146 C C . GLY A 1 292 ? 24.863 19.447 40.258 1.00 22.71 289 GLY A C 1
ATOM 2147 O O . GLY A 1 292 ? 23.678 19.300 39.990 1.00 23.15 289 GLY A O 1
ATOM 2148 N N . LYS A 1 293 ? 25.493 20.599 40.087 1.00 23.15 290 LYS A N 1
ATOM 2149 C CA . LYS A 1 293 ? 24.766 21.762 39.655 1.00 23.48 290 LYS A CA 1
ATOM 2150 C C . LYS A 1 293 ? 24.184 21.595 38.265 1.00 22.55 290 LYS A C 1
ATOM 2151 O O . LYS A 1 293 ? 23.075 22.081 37.981 1.00 22.42 290 LYS A O 1
ATOM 2157 N N . THR A 1 294 ? 24.899 20.866 37.409 1.00 22.24 291 THR A N 1
ATOM 2158 C CA . THR A 1 294 ? 24.415 20.603 36.054 1.00 21.29 291 THR A CA 1
ATOM 2159 C C . THR A 1 294 ? 23.121 19.773 36.135 1.00 20.22 291 THR A C 1
ATOM 2160 O O . THR A 1 294 ? 22.159 20.077 35.457 1.00 20.49 291 THR A O 1
ATOM 2164 N N . PHE A 1 295 ? 23.117 18.755 36.973 1.00 20.00 292 PHE A N 1
ATOM 2165 C CA . PHE A 1 295 ? 21.925 17.949 37.142 1.00 20.67 292 PHE A CA 1
ATOM 2166 C C . PHE A 1 295 ? 20.744 18.768 37.678 1.00 20.83 292 PHE A C 1
ATOM 2167 O O . PHE A 1 295 ? 19.589 18.625 37.175 1.00 20.42 292 PHE A O 1
ATOM 2175 N N . VAL A 1 296 ? 21.026 19.639 38.624 1.00 21.80 293 VAL A N 1
ATOM 2176 C CA . VAL A 1 296 ? 19.965 20.483 39.208 1.00 24.59 293 VAL A CA 1
ATOM 2177 C C . VAL A 1 296 ? 19.362 21.399 38.126 1.00 23.43 293 VAL A C 1
ATOM 2178 O O . VAL A 1 296 ? 18.122 21.525 37.990 1.00 25.02 293 VAL A O 1
ATOM 2182 N N . SER A 1 297 ? 20.216 21.964 37.310 1.00 22.48 294 SER A N 1
ATOM 2183 C CA . SER A 1 297 ? 19.790 22.747 36.130 1.00 23.75 294 SER A CA 1
ATOM 2184 C C . SER A 1 297 ? 18.974 21.930 35.151 1.00 23.19 294 SER A C 1
ATOM 2185 O O . SER A 1 297 ? 17.841 22.364 34.780 1.00 22.15 294 SER A O 1
ATOM 2188 N N . SER A 1 298 ? 19.500 20.755 34.789 1.00 21.32 295 SER A N 1
ATOM 2189 C CA . SER A 1 298 ? 18.816 19.837 33.859 1.00 21.43 295 SER A CA 1
ATOM 2190 C C . SER A 1 298 ? 17.428 19.480 34.283 1.00 20.13 295 SER A C 1
ATOM 2191 O O . SER A 1 298 ? 16.565 19.361 33.420 1.00 20.65 295 SER A O 1
ATOM 2194 N N . SER A 1 299 ? 17.214 19.336 35.593 1.00 19.35 296 SER A N 1
ATOM 2195 C CA . SER A 1 299 ? 15.928 18.909 36.138 1.00 20.61 296 SER A CA 1
ATOM 2196 C C . SER A 1 299 ? 15.041 20.058 36.486 1.00 21.49 296 SER A C 1
ATOM 2197 O O . SER A 1 299 ? 13.959 19.858 37.045 1.00 21.82 296 SER A O 1
ATOM 2200 N N . THR A 1 300 ? 15.489 21.271 36.162 1.00 21.22 297 THR A N 1
ATOM 2201 C CA . THR A 1 300 ? 14.657 22.461 36.311 1.00 22.82 297 THR A CA 1
ATOM 2202 C C . THR A 1 300 ? 14.260 22.889 34.897 1.00 24.17 297 THR A C 1
ATOM 2203 O O . THR A 1 300 ? 14.983 23.623 34.211 1.00 26.49 297 THR A O 1
ATOM 2207 N N . LEU A 1 301 ? 13.106 22.467 34.515 1.00 22.56 298 LEU A N 1
ATOM 2208 C CA . LEU A 1 301 ? 12.596 22.655 33.148 1.00 22.19 298 LEU A CA 1
ATOM 2209 C C . LEU A 1 301 ? 12.020 24.073 33.080 1.00 21.45 298 LEU A C 1
ATOM 2210 O O . LEU A 1 301 ? 11.793 24.716 34.116 1.00 22.22 298 LEU A O 1
ATOM 2215 N N . SER A 1 302 ? 11.800 24.580 31.864 1.00 20.86 299 SER A N 1
ATOM 2216 C CA . SER A 1 302 ? 11.316 25.924 31.688 1.00 20.87 299 SER A CA 1
ATOM 2217 C C . SER A 1 302 ? 9.837 26.001 31.967 1.00 21.81 299 SER A C 1
ATOM 2218 O O . SER A 1 302 ? 9.159 24.983 32.045 1.00 21.65 299 SER A O 1
ATOM 2221 N N . LYS A 1 303 ? 9.356 27.234 32.142 1.00 21.63 300 LYS A N 1
ATOM 2222 C CA . LYS A 1 303 ? 7.961 27.440 32.459 1.00 22.80 300 LYS A CA 1
ATOM 2223 C C . LYS A 1 303 ? 7.025 26.679 31.549 1.00 23.00 300 LYS A C 1
ATOM 2224 O O . LYS A 1 303 ? 6.121 25.967 32.009 1.00 23.80 300 LYS A O 1
ATOM 2230 N N . ALA A 1 304 ? 7.226 26.825 30.246 1.00 23.31 301 ALA A N 1
ATOM 2231 C CA . ALA A 1 304 ? 6.270 26.239 29.330 1.00 23.45 301 ALA A CA 1
ATOM 2232 C C . ALA A 1 304 ? 6.318 24.738 29.344 1.00 23.09 301 ALA A C 1
ATOM 2233 O O . ALA A 1 304 ? 5.317 24.065 29.168 1.00 23.47 301 ALA A O 1
ATOM 2235 N N . VAL A 1 305 ? 7.520 24.187 29.444 1.00 22.12 302 VAL A N 1
ATOM 2236 C CA . VAL A 1 305 ? 7.680 22.748 29.456 1.00 21.90 302 VAL A CA 1
ATOM 2237 C C . VAL A 1 305 ? 7.063 22.148 30.718 1.00 23.75 302 VAL A C 1
ATOM 2238 O O . VAL A 1 305 ? 6.329 21.158 30.640 1.00 25.15 302 VAL A O 1
ATOM 2242 N N . ARG A 1 306 ? 7.359 22.735 31.873 1.00 24.80 303 ARG A N 1
ATOM 2243 C CA . ARG A 1 306 ? 6.736 22.301 33.139 1.00 25.75 303 ARG A CA 1
ATOM 2244 C C . ARG A 1 306 ? 5.233 22.324 33.118 1.00 27.87 303 ARG A C 1
ATOM 2245 O O . ARG A 1 306 ? 4.582 21.354 33.565 1.00 28.19 303 ARG A O 1
ATOM 2253 N N . ASN A 1 307 ? 4.661 23.390 32.591 1.00 28.75 304 ASN A N 1
ATOM 2254 C CA . ASN A 1 307 ? 3.195 23.458 32.527 1.00 31.37 304 ASN A CA 1
ATOM 2255 C C . ASN A 1 307 ? 2.621 22.411 31.588 1.00 30.70 304 ASN A C 1
ATOM 2256 O O . ASN A 1 307 ? 1.607 21.764 31.875 1.00 31.71 304 ASN A O 1
ATOM 2261 N N . SER A 1 308 ? 3.290 22.225 30.468 1.00 29.03 305 SER A N 1
ATOM 2262 C CA . SER A 1 308 ? 2.867 21.225 29.492 1.00 28.44 305 SER A CA 1
ATOM 2263 C C . SER A 1 308 ? 2.931 19.803 30.079 1.00 30.12 305 SER A C 1
ATOM 2264 O O . SER A 1 308 ? 1.981 19.028 29.932 1.00 30.77 305 SER A O 1
ATOM 2267 N N . LEU A 1 309 ? 3.992 19.485 30.811 1.00 29.65 306 LEU A N 1
ATOM 2268 C CA . LEU A 1 309 ? 4.105 18.185 31.466 1.00 31.47 306 LEU A CA 1
ATOM 2269 C C . LEU A 1 309 ? 2.971 18.008 32.488 1.00 35.21 306 LEU A C 1
ATOM 2270 O O . LEU A 1 309 ? 2.325 16.932 32.545 1.00 33.08 306 LEU A O 1
ATOM 2275 N N . ASN A 1 310 ? 2.690 19.085 33.235 1.00 37.13 307 ASN A N 1
ATOM 2276 C CA . ASN A 1 310 ? 1.538 19.135 34.181 1.00 41.07 307 ASN A CA 1
ATOM 2277 C C . ASN A 1 310 ? 0.186 18.879 33.538 1.00 41.86 307 ASN A C 1
ATOM 2278 O O . ASN A 1 310 ? -0.630 18.136 34.092 1.00 46.49 307 ASN A O 1
ATOM 2283 N N . ASN A 1 311 ? -0.063 19.504 32.393 1.00 42.08 308 ASN A N 1
ATOM 2284 C CA . ASN A 1 311 ? -1.341 19.370 31.656 1.00 41.48 308 ASN A CA 1
ATOM 2285 C C . ASN A 1 311 ? -1.479 18.112 30.794 1.00 39.53 308 ASN A C 1
ATOM 2286 O O . ASN A 1 311 ? -2.544 17.915 30.205 1.00 38.45 308 ASN A O 1
ATOM 2291 N N . GLU A 1 312 ? -0.416 17.315 30.655 1.00 35.89 309 GLU A N 1
ATOM 2292 C CA . GLU A 1 312 ? -0.439 16.192 29.758 1.00 34.88 309 GLU A CA 1
ATOM 2293 C C . GLU A 1 312 ? -1.412 15.114 30.239 1.00 34.05 309 GLU A C 1
ATOM 2294 O O . GLU A 1 312 ? -1.377 14.715 31.394 1.00 32.64 309 GLU A O 1
ATOM 2300 N N . THR A 1 313 ? -2.272 14.662 29.338 1.00 33.84 310 THR A N 1
ATOM 2301 C CA . THR A 1 313 ? -3.231 13.611 29.659 1.00 35.55 310 THR A CA 1
ATOM 2302 C C . THR A 1 313 ? -2.978 12.303 28.936 1.00 35.43 310 THR A C 1
ATOM 2303 O O . THR A 1 313 ? -3.566 11.296 29.325 1.00 37.54 310 THR A O 1
ATOM 2307 N N . HIS A 1 314 ? -2.165 12.287 27.875 1.00 35.41 311 HIS A N 1
ATOM 2308 C CA . HIS A 1 314 ? -1.978 11.070 27.095 1.00 35.58 311 HIS A CA 1
ATOM 2309 C C . HIS A 1 314 ? -1.168 10.087 27.946 1.00 35.81 311 HIS A C 1
ATOM 2310 O O . HIS A 1 314 ? -0.217 10.494 28.639 1.00 32.10 311 HIS A O 1
ATOM 2317 N N . VAL A 1 315 ? -1.570 8.816 27.901 1.00 33.84 312 VAL A N 1
ATOM 2318 C CA . VAL A 1 315 ? -0.891 7.735 28.590 1.00 35.79 312 VAL A CA 1
ATOM 2319 C C . VAL A 1 315 ? -0.722 6.638 27.568 1.00 36.98 312 VAL A C 1
ATOM 2320 O O . VAL A 1 315 ? -1.700 6.280 26.912 1.00 37.82 312 VAL A O 1
ATOM 2324 N N . TYR A 1 316 ? 0.486 6.082 27.391 1.00 34.88 313 TYR A N 1
ATOM 2325 C CA . TYR A 1 316 ? 0.771 4.967 26.425 1.00 35.90 313 TYR A CA 1
ATOM 2326 C C . TYR A 1 316 ? 0.027 3.814 27.045 1.00 39.55 313 TYR A C 1
ATOM 2327 O O . TYR A 1 316 ? 0.161 3.550 28.187 1.00 37.91 313 TYR A O 1
ATOM 2336 N N . THR A 1 317 ? -0.823 3.144 26.309 1.00 43.00 314 THR A N 1
ATOM 2337 C CA . THR A 1 317 ? -1.914 2.429 27.032 1.00 52.36 314 THR A CA 1
ATOM 2338 C C . THR A 1 317 ? -3.012 1.937 26.106 1.00 51.35 314 THR A C 1
ATOM 2339 O O . THR A 1 317 ? -3.297 2.554 25.094 1.00 55.42 314 THR A O 1
ATOM 2343 N N . LYS B 1 27 ? 8.285 18.362 -0.450 1.00 58.10 24 LYS B N 1
ATOM 2344 C CA . LYS B 1 27 ? 8.493 19.797 -0.070 1.00 54.34 24 LYS B CA 1
ATOM 2345 C C . LYS B 1 27 ? 9.740 20.274 -0.804 1.00 48.39 24 LYS B C 1
ATOM 2346 O O . LYS B 1 27 ? 10.849 19.785 -0.569 1.00 47.11 24 LYS B O 1
ATOM 2352 N N . SER B 1 28 ? 9.534 21.199 -1.736 1.00 42.28 25 SER B N 1
ATOM 2353 C CA . SER B 1 28 ? 10.529 21.490 -2.738 1.00 38.31 25 SER B CA 1
ATOM 2354 C C . SER B 1 28 ? 11.323 22.754 -2.427 1.00 33.63 25 SER B C 1
ATOM 2355 O O . SER B 1 28 ? 12.420 22.869 -2.947 1.00 29.42 25 SER B O 1
ATOM 2358 N N . CYS B 1 29 ? 10.763 23.697 -1.646 1.00 29.85 26 CYS B N 1
ATOM 2359 C CA . CYS B 1 29 ? 11.413 24.991 -1.407 1.00 27.10 26 CYS B CA 1
ATOM 2360 C C . CYS B 1 29 ? 11.932 25.089 0.025 1.00 26.20 26 CYS B C 1
ATOM 2361 O O . CYS B 1 29 ? 11.205 24.792 0.966 1.00 25.65 26 CYS B O 1
ATOM 2364 N N . TRP B 1 30 ? 13.189 25.527 0.149 1.00 24.52 27 TRP B N 1
ATOM 2365 C CA . TRP B 1 30 ? 13.924 25.520 1.410 1.00 24.45 27 TRP B CA 1
ATOM 2366 C C . TRP B 1 30 ? 14.649 26.840 1.630 1.00 23.87 27 TRP B C 1
ATOM 2367 O O . TRP B 1 30 ? 15.199 27.370 0.698 1.00 24.00 27 TRP B O 1
ATOM 2378 N N . TYR B 1 31 ? 14.637 27.347 2.859 1.00 24.18 28 TYR B N 1
ATOM 2379 C CA . TYR B 1 31 ? 15.611 28.306 3.332 1.00 25.40 28 TYR B CA 1
ATOM 2380 C C . TYR B 1 31 ? 16.774 27.546 3.967 1.00 25.69 28 TYR B C 1
ATOM 2381 O O . TYR B 1 31 ? 16.559 26.728 4.833 1.00 24.98 28 TYR B O 1
ATOM 2390 N N . GLU B 1 32 ? 17.999 27.908 3.619 1.00 26.72 29 GLU B N 1
ATOM 2391 C CA . GLU B 1 32 ? 19.170 27.232 4.116 1.00 29.20 29 GLU B CA 1
ATOM 2392 C C . GLU B 1 32 ? 20.078 28.252 4.767 1.00 29.19 29 GLU B C 1
ATOM 2393 O O . GLU B 1 32 ? 20.345 29.321 4.236 1.00 27.94 29 GLU B O 1
ATOM 2399 N N . GLU B 1 33 ? 20.547 27.908 5.937 1.00 29.94 30 GLU B N 1
ATOM 2400 C CA . GLU B 1 33 ? 21.553 28.682 6.606 1.00 32.54 30 GLU B CA 1
ATOM 2401 C C . GLU B 1 33 ? 22.727 27.797 7.032 1.00 33.18 30 GLU B C 1
ATOM 2402 O O . GLU B 1 33 ? 22.541 26.700 7.597 1.00 28.42 30 GLU B O 1
ATOM 2408 N N . GLU B 1 34 ? 23.914 28.294 6.700 1.00 34.97 31 GLU B N 1
ATOM 2409 C CA . GLU B 1 34 ? 25.161 27.722 7.133 1.00 39.06 31 GLU B CA 1
ATOM 2410 C C . GLU B 1 34 ? 25.410 28.262 8.526 1.00 38.95 31 GLU B C 1
ATOM 2411 O O . GLU B 1 34 ? 25.959 29.326 8.667 1.00 39.16 31 GLU B O 1
ATOM 2417 N N . ILE B 1 35 ? 25.002 27.509 9.542 1.00 38.87 32 ILE B N 1
ATOM 2418 C CA . ILE B 1 35 ? 25.331 27.819 10.948 1.00 42.32 32 ILE B CA 1
ATOM 2419 C C . ILE B 1 35 ? 26.859 27.946 11.140 1.00 43.62 32 ILE B C 1
ATOM 2420 O O . ILE B 1 35 ? 27.343 28.910 11.736 1.00 45.90 32 ILE B O 1
ATOM 2425 N N . GLU B 1 36 ? 27.576 26.938 10.676 1.00 44.49 33 GLU B N 1
ATOM 2426 C CA . GLU B 1 36 ? 29.044 26.924 10.599 1.00 46.07 33 GLU B CA 1
ATOM 2427 C C . GLU B 1 36 ? 29.340 26.602 9.138 1.00 42.58 33 GLU B C 1
ATOM 2428 O O . GLU B 1 36 ? 28.455 26.120 8.426 1.00 39.24 33 GLU B O 1
ATOM 2434 N N . GLU B 1 37 ? 30.575 26.772 8.663 1.00 37.68 34 GLU B N 1
ATOM 2435 C CA . GLU B 1 37 ? 30.883 26.281 7.303 1.00 37.99 34 GLU B CA 1
ATOM 2436 C C . GLU B 1 37 ? 30.566 24.787 7.055 1.00 35.11 34 GLU B C 1
ATOM 2437 O O . GLU B 1 37 ? 30.370 24.380 5.889 1.00 36.90 34 GLU B O 1
ATOM 2443 N N A ASN B 1 38 ? 30.502 23.991 8.119 0.50 32.61 35 ASN B N 1
ATOM 2444 N N B ASN B 1 38 ? 30.543 23.979 8.117 0.50 32.12 35 ASN B N 1
ATOM 2445 C CA A ASN B 1 38 ? 30.265 22.562 7.985 0.50 30.50 35 ASN B CA 1
ATOM 2446 C CA B ASN B 1 38 ? 30.300 22.542 7.985 0.50 29.69 35 ASN B CA 1
ATOM 2447 C C A ASN B 1 38 ? 28.921 22.064 8.483 0.50 28.21 35 ASN B C 1
ATOM 2448 C C B ASN B 1 38 ? 28.928 22.062 8.479 0.50 27.78 35 ASN B C 1
ATOM 2449 O O A ASN B 1 38 ? 28.717 20.850 8.595 0.50 26.32 35 ASN B O 1
ATOM 2450 O O B ASN B 1 38 ? 28.714 20.849 8.587 0.50 25.93 35 ASN B O 1
ATOM 2459 N N . LEU B 1 39 ? 28.016 22.985 8.748 1.00 27.65 36 LEU B N 1
ATOM 2460 C CA . LEU B 1 39 ? 26.726 22.616 9.248 1.00 27.03 36 LEU B CA 1
ATOM 2461 C C . LEU B 1 39 ? 25.602 23.458 8.655 1.00 26.68 36 LEU B C 1
ATOM 2462 O O . LEU B 1 39 ? 25.659 24.628 8.706 1.00 27.13 36 LEU B O 1
ATOM 2467 N N . ARG B 1 40 ? 24.590 22.810 8.121 1.00 26.00 37 ARG B N 1
ATOM 2468 C CA . ARG B 1 40 ? 23.510 23.527 7.487 1.00 27.26 37 ARG B CA 1
ATOM 2469 C C . ARG B 1 40 ? 22.190 23.191 8.124 1.00 26.58 37 ARG B C 1
ATOM 2470 O O . ARG B 1 40 ? 21.945 22.070 8.477 1.00 25.21 37 ARG B O 1
ATOM 2478 N N . TRP B 1 41 ? 21.360 24.200 8.262 1.00 25.35 38 TRP B N 1
ATOM 2479 C CA . TRP B 1 41 ? 20.102 24.071 8.977 1.00 27.13 38 TRP B CA 1
ATOM 2480 C C . TRP B 1 41 ? 19.065 24.603 8.013 1.00 27.65 38 TRP B C 1
ATOM 2481 O O . TRP B 1 41 ? 19.199 25.774 7.610 1.00 27.60 38 TRP B O 1
ATOM 2492 N N . CYS B 1 42 ? 18.093 23.766 7.604 1.00 25.78 39 CYS B N 1
ATOM 2493 C CA . CYS B 1 42 ? 17.198 24.117 6.496 1.00 26.12 39 CYS B CA 1
ATOM 2494 C C . CYS B 1 42 ? 15.726 24.041 6.890 1.00 24.51 39 CYS B C 1
ATOM 2495 O O . CYS B 1 42 ? 15.308 23.093 7.532 1.00 24.59 39 CYS B O 1
ATOM 2498 N N . PHE B 1 43 ? 14.985 25.091 6.556 1.00 24.62 40 PHE B N 1
ATOM 2499 C CA . PHE B 1 43 ? 13.564 25.188 6.879 1.00 25.05 40 PHE B CA 1
ATOM 2500 C C . PHE B 1 43 ? 12.760 25.148 5.593 1.00 24.44 40 PHE B C 1
ATOM 2501 O O . PHE B 1 43 ? 13.041 25.904 4.660 1.00 23.75 40 PHE B O 1
ATOM 2509 N N . ALA B 1 44 ? 11.707 24.335 5.546 1.00 25.47 41 ALA B N 1
ATOM 2510 C CA . ALA B 1 44 ? 10.845 24.350 4.366 1.00 25.96 41 ALA B CA 1
ATOM 2511 C C . ALA B 1 44 ? 10.127 25.710 4.345 1.00 24.67 41 ALA B C 1
ATOM 2512 O O . ALA B 1 44 ? 9.807 26.280 5.399 1.00 24.30 41 ALA B O 1
ATOM 2514 N N . LEU B 1 45 ? 9.937 26.211 3.139 1.00 24.69 42 LEU B N 1
ATOM 2515 C CA . LEU B 1 45 ? 9.436 27.544 2.881 1.00 26.48 42 LEU B CA 1
ATOM 2516 C C . LEU B 1 45 ? 8.021 27.525 2.304 1.00 27.89 42 LEU B C 1
ATOM 2517 O O . LEU B 1 45 ? 7.761 26.827 1.318 1.00 27.25 42 LEU B O 1
ATOM 2522 N N . ASN B 1 46 ? 7.150 28.353 2.866 1.00 27.47 43 ASN B N 1
ATOM 2523 C CA . ASN B 1 46 ? 5.840 28.668 2.250 1.00 29.22 43 ASN B CA 1
ATOM 2524 C C . ASN B 1 46 ? 6.019 29.798 1.229 1.00 28.80 43 ASN B C 1
ATOM 2525 O O . ASN B 1 46 ? 5.552 29.723 0.080 1.00 30.44 43 ASN B O 1
ATOM 2530 N N . SER B 1 47 ? 6.665 30.882 1.629 1.00 27.64 44 SER B N 1
ATOM 2531 C CA . SER B 1 47 ? 6.851 31.979 0.698 1.00 28.16 44 SER B CA 1
ATOM 2532 C C . SER B 1 47 ? 7.974 32.881 1.103 1.00 27.67 44 SER B C 1
ATOM 2533 O O . SER B 1 47 ? 8.523 32.759 2.212 1.00 25.91 44 SER B O 1
ATOM 2536 N N . ILE B 1 48 ? 8.342 33.763 0.186 1.00 26.00 45 ILE B N 1
ATOM 2537 C CA . ILE B 1 48 ? 9.310 34.804 0.451 1.00 26.96 45 ILE B CA 1
ATOM 2538 C C . ILE B 1 48 ? 8.545 36.102 0.420 1.00 27.42 45 ILE B C 1
ATOM 2539 O O . ILE B 1 48 ? 8.100 36.556 -0.655 1.00 27.86 45 ILE B O 1
ATOM 2544 N N . LEU B 1 49 ? 8.331 36.666 1.604 1.00 28.09 46 LEU B N 1
ATOM 2545 C CA . LEU B 1 49 ? 7.335 37.714 1.783 1.00 29.67 46 LEU B CA 1
ATOM 2546 C C . LEU B 1 49 ? 7.830 39.048 1.301 1.00 31.38 46 LEU B C 1
ATOM 2547 O O . LEU B 1 49 ? 7.115 39.751 0.570 1.00 34.35 46 LEU B O 1
ATOM 2552 N N A HIS B 1 50 ? 9.141 39.242 1.534 0.50 31.88 47 HIS B N 1
ATOM 2553 N N B HIS B 1 50 ? 8.858 39.563 1.900 0.50 31.34 47 HIS B N 1
ATOM 2554 C CA A HIS B 1 50 ? 9.955 40.377 1.043 0.50 33.53 47 HIS B CA 1
ATOM 2555 C CA B HIS B 1 50 ? 9.101 40.981 1.731 0.50 31.12 47 HIS B CA 1
ATOM 2556 C C A HIS B 1 50 ? 11.465 40.083 0.988 0.50 33.24 47 HIS B C 1
ATOM 2557 C C B HIS B 1 50 ? 10.597 41.043 1.760 0.50 30.61 47 HIS B C 1
ATOM 2558 O O A HIS B 1 50 ? 11.997 39.302 1.777 0.50 32.76 47 HIS B O 1
ATOM 2559 O O B HIS B 1 50 ? 11.229 40.227 2.405 0.50 28.80 47 HIS B O 1
ATOM 2572 N N A THR B 1 51 ? 12.172 40.716 0.056 0.50 33.25 48 THR B N 1
ATOM 2573 N N B THR B 1 51 ? 11.150 41.997 1.024 0.50 31.65 48 THR B N 1
ATOM 2574 C CA A THR B 1 51 ? 13.636 40.665 0.028 0.50 33.17 48 THR B CA 1
ATOM 2575 C CA B THR B 1 51 ? 12.565 42.194 0.989 0.50 31.49 48 THR B CA 1
ATOM 2576 C C A THR B 1 51 ? 14.114 42.075 -0.376 0.50 33.29 48 THR B C 1
ATOM 2577 C C B THR B 1 51 ? 12.864 43.682 1.140 0.50 31.42 48 THR B C 1
ATOM 2578 O O A THR B 1 51 ? 13.443 42.749 -1.158 0.50 32.03 48 THR B O 1
ATOM 2579 O O B THR B 1 51 ? 12.050 44.547 0.797 0.50 31.12 48 THR B O 1
ATOM 2586 N N A GLY B 1 52 ? 15.235 42.536 0.171 0.50 32.36 49 GLY B N 1
ATOM 2587 N N B GLY B 1 52 ? 14.024 43.960 1.697 0.50 29.67 49 GLY B N 1
ATOM 2588 C CA A GLY B 1 52 ? 15.717 43.904 -0.105 0.50 32.86 49 GLY B CA 1
ATOM 2589 C CA B GLY B 1 52 ? 14.488 45.328 1.888 0.50 30.53 49 GLY B CA 1
ATOM 2590 C C A GLY B 1 52 ? 17.108 44.156 0.443 0.50 32.41 49 GLY B C 1
ATOM 2591 C C B GLY B 1 52 ? 15.973 45.230 1.664 0.50 30.53 49 GLY B C 1
ATOM 2592 O O A GLY B 1 52 ? 17.825 43.190 0.717 0.50 31.75 49 GLY B O 1
ATOM 2593 O O B GLY B 1 52 ? 16.517 44.133 1.436 0.50 30.18 49 GLY B O 1
ATOM 2594 N N A ALA B 1 53 ? 17.490 45.437 0.589 0.50 32.82 50 ALA B N 1
ATOM 2595 N N B ALA B 1 53 ? 16.657 46.350 1.724 0.50 30.95 50 ALA B N 1
ATOM 2596 C CA A ALA B 1 53 ? 18.761 45.819 1.231 0.50 31.99 50 ALA B CA 1
ATOM 2597 C CA B ALA B 1 53 ? 18.085 46.283 1.511 0.50 32.16 50 ALA B CA 1
ATOM 2598 C C A ALA B 1 53 ? 19.039 47.311 1.466 0.50 33.05 50 ALA B C 1
ATOM 2599 C C B ALA B 1 53 ? 18.641 47.607 1.869 0.50 32.77 50 ALA B C 1
ATOM 2600 O O A ALA B 1 53 ? 18.720 48.124 0.606 0.50 32.78 50 ALA B O 1
ATOM 2601 O O B ALA B 1 53 ? 18.041 48.633 1.580 0.50 33.83 50 ALA B O 1
ATOM 2604 N N . SER B 1 54 ? 19.755 47.616 2.567 1.00 31.80 51 SER B N 1
ATOM 2605 C CA . SER B 1 54 ? 20.398 48.915 2.819 1.00 31.88 51 SER B CA 1
ATOM 2606 C C . SER B 1 54 ? 21.872 48.696 2.479 1.00 32.37 51 SER B C 1
ATOM 2607 O O . SER B 1 54 ? 22.267 47.570 2.190 1.00 30.96 51 SER B O 1
ATOM 2610 N N . GLN B 1 55 ? 22.712 49.736 2.564 1.00 33.96 52 GLN B N 1
ATOM 2611 C CA . GLN B 1 55 ? 24.155 49.499 2.319 1.00 34.30 52 GLN B CA 1
ATOM 2612 C C . GLN B 1 55 ? 24.805 48.736 3.449 1.00 33.82 52 GLN B C 1
ATOM 2613 O O . GLN B 1 55 ? 25.885 48.169 3.249 1.00 34.08 52 GLN B O 1
ATOM 2619 N N . TYR B 1 56 ? 24.140 48.663 4.610 1.00 31.39 53 TYR B N 1
ATOM 2620 C CA . TYR B 1 56 ? 24.604 47.803 5.690 1.00 31.73 53 TYR B CA 1
ATOM 2621 C C . TYR B 1 56 ? 24.323 46.336 5.461 1.00 31.98 53 TYR B C 1
ATOM 2622 O O . TYR B 1 56 ? 25.151 45.495 5.828 1.00 32.46 53 TYR B O 1
ATOM 2631 N N . GLN B 1 57 ? 23.151 45.994 4.931 1.00 31.87 54 GLN B N 1
ATOM 2632 C CA . GLN B 1 57 ? 22.746 44.569 4.931 1.00 33.55 54 GLN B CA 1
ATOM 2633 C C . GLN B 1 57 ? 21.483 44.310 4.121 1.00 32.93 54 GLN B C 1
ATOM 2634 O O . GLN B 1 57 ? 20.655 45.191 4.004 1.00 31.65 54 GLN B O 1
A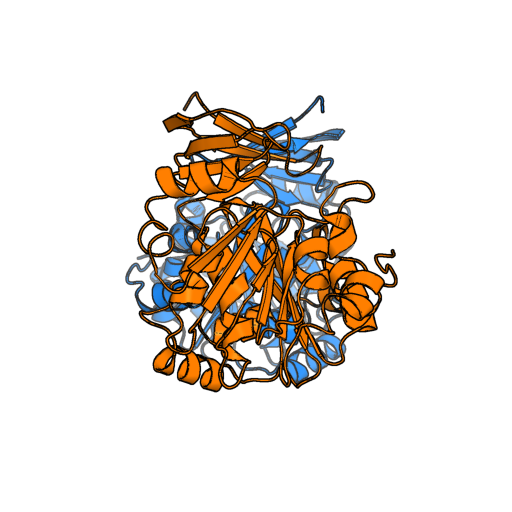TOM 2640 N N . ASP B 1 58 ? 21.387 43.117 3.527 1.00 34.30 55 ASP B N 1
ATOM 2641 C CA . ASP B 1 58 ? 20.175 42.634 2.883 1.00 35.35 55 ASP B CA 1
ATOM 2642 C C . ASP B 1 58 ? 19.180 42.208 3.949 1.00 31.67 55 ASP B C 1
ATOM 2643 O O . ASP B 1 58 ? 19.569 41.793 5.013 1.00 32.49 55 ASP B O 1
ATOM 2648 N N . ILE B 1 59 ? 17.908 42.348 3.623 1.00 28.73 56 ILE B N 1
ATOM 2649 C CA . ILE B 1 59 ? 16.812 42.150 4.541 1.00 30.93 56 ILE B CA 1
ATOM 2650 C C . ILE B 1 59 ? 15.817 41.253 3.841 1.00 31.90 56 ILE B C 1
ATOM 2651 O O . ILE B 1 59 ? 15.506 41.497 2.703 1.00 33.94 56 ILE B O 1
ATOM 2656 N N . ALA B 1 60 ? 15.335 40.208 4.513 1.00 28.62 57 ALA B N 1
ATOM 2657 C CA . ALA B 1 60 ? 14.351 39.277 3.935 1.00 28.80 57 ALA B CA 1
ATOM 2658 C C . ALA B 1 60 ? 13.393 38.836 5.032 1.00 27.03 57 ALA B C 1
ATOM 2659 O O . ALA B 1 60 ? 13.805 38.688 6.186 1.00 25.74 57 ALA B O 1
ATOM 2661 N N . LEU B 1 61 ? 12.106 38.765 4.709 1.00 25.55 58 LEU B N 1
ATOM 2662 C CA . LEU B 1 61 ? 11.112 38.158 5.569 1.00 25.31 58 LEU B CA 1
ATOM 2663 C C . LEU B 1 61 ? 10.514 36.935 4.876 1.00 24.48 58 LEU B C 1
ATOM 2664 O O . LEU B 1 61 ? 9.939 37.042 3.771 1.00 26.29 58 LEU B O 1
ATOM 2669 N N . LEU B 1 62 ? 10.710 35.782 5.511 1.00 23.94 59 LEU B N 1
ATOM 2670 C CA . LEU B 1 62 ? 10.341 34.500 4.921 1.00 24.92 59 LEU B CA 1
ATOM 2671 C C . LEU B 1 62 ? 9.179 33.954 5.669 1.00 25.62 59 LEU B C 1
ATOM 2672 O O . LEU B 1 62 ? 9.117 34.101 6.853 1.00 27.37 59 LEU B O 1
ATOM 2677 N N . ASP B 1 63 ? 8.301 33.236 5.009 1.00 24.34 60 ASP B N 1
ATOM 2678 C CA . ASP B 1 63 ? 7.266 32.535 5.691 1.00 25.22 60 ASP B CA 1
ATOM 2679 C C . ASP B 1 63 ? 7.708 31.058 5.669 1.00 24.07 60 ASP B C 1
ATOM 2680 O O . ASP B 1 63 ? 7.710 30.447 4.644 1.00 23.95 60 ASP B O 1
ATOM 2685 N N . THR B 1 64 ? 8.150 30.572 6.806 1.00 23.23 61 THR B N 1
ATOM 2686 C CA . THR B 1 64 ? 8.692 29.211 6.923 1.00 23.90 61 THR B CA 1
ATOM 2687 C C . THR B 1 64 ? 7.686 28.310 7.556 1.00 25.23 61 THR B C 1
ATOM 2688 O O . THR B 1 64 ? 6.914 28.731 8.399 1.00 25.63 61 THR B O 1
ATOM 2692 N N . LYS B 1 65 ? 7.749 27.035 7.204 1.00 26.31 62 LYS B N 1
ATOM 2693 C CA . LYS B 1 65 ? 6.814 26.065 7.746 1.00 29.56 62 LYS B CA 1
ATOM 2694 C C . LYS B 1 65 ? 7.112 25.771 9.196 1.00 28.44 62 LYS B C 1
ATOM 2695 O O . LYS B 1 65 ? 6.204 25.865 10.031 1.00 29.95 62 LYS B O 1
ATOM 2701 N N . PRO B 1 66 ? 8.384 25.437 9.545 1.00 26.70 63 PRO B N 1
ATOM 2702 C CA . PRO B 1 66 ? 8.575 25.064 10.940 1.00 26.34 63 PRO B CA 1
ATOM 2703 C C . PRO B 1 66 ? 8.485 26.227 11.964 1.00 26.78 63 PRO B C 1
ATOM 2704 O O . PRO B 1 66 ? 7.969 26.057 13.092 1.00 28.74 63 PRO B O 1
ATOM 2708 N N . PHE B 1 67 ? 8.916 27.415 11.575 1.00 25.37 64 PHE B N 1
ATOM 2709 C CA . PHE B 1 67 ? 9.089 28.490 12.526 1.00 25.22 64 PHE B CA 1
ATOM 2710 C C . PHE B 1 67 ? 8.276 29.746 12.216 1.00 24.74 64 PHE B C 1
ATOM 2711 O O . PHE B 1 67 ? 8.480 30.760 12.866 1.00 24.70 64 PHE B O 1
ATOM 2719 N N . GLY B 1 68 ? 7.354 29.682 11.268 1.00 23.95 65 GLY B N 1
ATOM 2720 C CA . GLY B 1 68 ? 6.622 30.888 10.846 1.00 25.05 65 GLY B CA 1
ATOM 2721 C C . GLY B 1 68 ? 7.481 31.925 10.149 1.00 24.26 65 GLY B C 1
ATOM 2722 O O . GLY B 1 68 ? 8.518 31.629 9.494 1.00 23.79 65 GLY B O 1
ATOM 2723 N N . LYS B 1 69 ? 7.062 33.179 10.301 1.00 25.79 66 LYS B N 1
ATOM 2724 C CA . LYS B 1 69 ? 7.699 34.263 9.629 1.00 27.36 66 LYS B CA 1
ATOM 2725 C C . LYS B 1 69 ? 9.073 34.482 10.224 1.00 27.37 66 LYS B C 1
ATOM 2726 O O . LYS B 1 69 ? 9.213 34.551 11.462 1.00 29.14 66 LYS B O 1
ATOM 2732 N N . ALA B 1 70 ? 10.084 34.585 9.377 1.00 24.83 67 ALA B N 1
ATOM 2733 C CA . ALA B 1 70 ? 11.451 34.682 9.834 1.00 23.76 67 ALA B CA 1
ATOM 2734 C C . ALA B 1 70 ? 12.125 35.870 9.194 1.00 24.41 67 ALA B C 1
ATOM 2735 O O . ALA B 1 70 ? 12.069 36.019 7.965 1.00 23.86 67 ALA B O 1
ATOM 2737 N N . LEU B 1 71 ? 12.766 36.677 10.041 1.00 22.83 68 LEU B N 1
ATOM 2738 C CA . LEU B 1 71 ? 13.505 37.836 9.602 1.00 22.52 68 LEU B CA 1
ATOM 2739 C C . LEU B 1 71 ? 14.942 37.393 9.419 1.00 22.09 68 LEU B C 1
ATOM 2740 O O . LEU B 1 71 ? 15.555 36.865 10.354 1.00 22.62 68 LEU B O 1
ATOM 2745 N N . VAL B 1 72 ? 15.483 37.635 8.239 1.00 23.07 69 VAL B N 1
ATOM 2746 C CA . VAL B 1 72 ? 16.858 37.286 7.886 1.00 24.83 69 VAL B CA 1
ATOM 2747 C C . VAL B 1 72 ? 17.624 38.508 7.443 1.00 26.48 69 VAL B C 1
ATOM 2748 O O . VAL B 1 72 ? 17.147 39.234 6.586 1.00 25.66 69 VAL B O 1
ATOM 2752 N N . LEU B 1 73 ? 18.804 38.726 8.052 1.00 28.76 70 LEU B N 1
ATOM 2753 C CA . LEU B 1 73 ? 19.638 39.869 7.711 1.00 32.95 70 LEU B CA 1
ATOM 2754 C C . LEU B 1 73 ? 20.966 39.345 7.207 1.00 34.64 70 LEU B C 1
ATOM 2755 O O . LEU B 1 73 ? 21.624 38.578 7.909 1.00 37.62 70 LEU B O 1
ATOM 2760 N N . ASP B 1 74 ? 21.304 39.717 5.981 1.00 38.79 71 ASP B N 1
ATOM 2761 C CA . ASP B 1 74 ? 22.522 39.229 5.290 1.00 42.17 71 ASP B CA 1
ATOM 2762 C C . ASP B 1 74 ? 22.627 37.703 5.359 1.00 41.90 71 ASP B C 1
ATOM 2763 O O . ASP B 1 74 ? 23.664 37.150 5.695 1.00 43.87 71 ASP B O 1
ATOM 2768 N N . GLY B 1 75 ? 21.504 37.049 5.076 1.00 40.56 72 GLY B N 1
ATOM 2769 C CA . GLY B 1 75 ? 21.383 35.601 5.095 1.00 39.59 72 GLY B CA 1
ATOM 2770 C C . GLY B 1 75 ? 21.507 34.904 6.433 1.00 38.85 72 GLY B C 1
ATOM 2771 O O . GLY B 1 75 ? 21.653 33.670 6.479 1.00 38.12 72 GLY B O 1
ATOM 2772 N N . LYS B 1 76 ? 21.458 35.670 7.520 1.00 36.83 73 LYS B N 1
ATOM 2773 C CA . LYS B 1 76 ? 21.514 35.123 8.854 1.00 36.09 73 LYS B CA 1
ATOM 2774 C C . LYS B 1 76 ? 20.185 35.386 9.531 1.00 32.56 73 LYS B C 1
ATOM 2775 O O . LYS B 1 76 ? 19.739 36.515 9.644 1.00 31.27 73 LYS B O 1
ATOM 2781 N N . LEU B 1 77 ? 19.535 34.307 9.920 1.00 29.86 74 LEU B N 1
ATOM 2782 C CA . LEU B 1 77 ? 18.334 34.370 10.653 1.00 28.35 74 LEU B CA 1
ATOM 2783 C C . LEU B 1 77 ? 18.515 35.212 11.910 1.00 29.95 74 LEU B C 1
ATOM 2784 O O . LEU B 1 77 ? 19.507 35.010 12.672 1.00 28.79 74 LEU B O 1
ATOM 2789 N N . GLN B 1 78 ? 17.586 36.155 12.117 1.00 27.37 75 GLN B N 1
ATOM 2790 C CA . GLN B 1 78 ? 17.576 37.005 13.322 1.00 28.59 75 GLN B CA 1
ATOM 2791 C C . GLN B 1 78 ? 16.505 36.601 14.303 1.00 28.35 75 GLN B C 1
ATOM 2792 O O . GLN B 1 78 ? 16.718 36.571 15.536 1.00 32.26 75 GLN B O 1
ATOM 2798 N N . SER B 1 79 ? 15.300 36.418 13.794 1.00 27.29 76 SER B N 1
ATOM 2799 C CA . SER B 1 79 ? 14.136 36.222 14.617 1.00 29.77 76 SER B CA 1
ATOM 2800 C C . SER B 1 79 ? 13.176 35.369 13.879 1.00 27.78 76 SER B C 1
ATOM 2801 O O . SER B 1 79 ? 12.933 35.637 12.712 1.00 29.41 76 SER B O 1
ATOM 2804 N N . ALA B 1 80 ? 12.653 34.318 14.504 1.00 24.94 77 ALA B N 1
ATOM 2805 C CA . ALA B 1 80 ? 11.518 33.606 13.952 1.00 24.41 77 ALA B CA 1
ATOM 2806 C C . ALA B 1 80 ? 10.291 33.790 14.785 1.00 25.54 77 ALA B C 1
ATOM 2807 O O . ALA B 1 80 ? 10.325 33.830 16.010 1.00 24.83 77 ALA B O 1
ATOM 2809 N N . GLU B 1 81 ? 9.169 33.778 14.120 1.00 24.31 78 GLU B N 1
ATOM 2810 C CA . GLU B 1 81 ? 7.914 34.046 14.765 1.00 26.54 78 GLU B CA 1
ATOM 2811 C C . GLU B 1 81 ? 7.574 33.099 15.917 1.00 26.25 78 GLU B C 1
ATOM 2812 O O . GLU B 1 81 ? 7.038 33.552 16.939 1.00 27.27 78 GLU B O 1
ATOM 2818 N N . THR B 1 82 ? 7.816 31.804 15.755 1.00 24.05 79 THR B N 1
ATOM 2819 C CA . THR B 1 82 ? 7.357 30.867 16.755 1.00 24.97 79 THR B CA 1
ATOM 2820 C C . THR B 1 82 ? 8.159 30.979 18.053 1.00 23.30 79 THR B C 1
ATOM 2821 O O . THR B 1 82 ? 7.646 30.602 19.084 1.00 23.43 79 THR B O 1
ATOM 2825 N N . ASP B 1 83 ? 9.433 31.369 17.986 1.00 22.05 80 ASP B N 1
ATOM 2826 C CA . ASP B 1 83 ? 10.259 31.352 19.156 1.00 21.38 80 ASP B CA 1
ATOM 2827 C C . ASP B 1 83 ? 11.049 32.593 19.492 1.00 20.31 80 ASP B C 1
ATOM 2828 O O . ASP B 1 83 ? 11.817 32.555 20.474 1.00 19.08 80 ASP B O 1
ATOM 2833 N N . GLU B 1 84 ? 10.875 33.681 18.767 1.00 20.50 81 GLU B N 1
ATOM 2834 C CA . GLU B 1 84 ? 11.575 34.914 19.148 1.00 21.18 81 GLU B CA 1
ATOM 2835 C C . GLU B 1 84 ? 11.259 35.384 20.571 1.00 20.91 81 GLU B C 1
ATOM 2836 O O . GLU B 1 84 ? 12.081 36.042 21.189 1.00 19.26 81 GLU B O 1
ATOM 2842 N N . PHE B 1 85 ? 10.073 35.052 21.071 1.00 19.89 82 PHE B N 1
ATOM 2843 C CA . PHE B 1 85 ? 9.689 35.381 22.457 1.00 20.22 82 PHE B CA 1
ATOM 2844 C C . PHE B 1 85 ? 10.738 34.870 23.467 1.00 19.27 82 PHE B C 1
ATOM 2845 O O . PHE B 1 85 ? 10.957 35.478 24.501 1.00 19.10 82 PHE B O 1
ATOM 2853 N N . ILE B 1 86 ? 11.371 33.714 23.170 1.00 18.37 83 ILE B N 1
ATOM 2854 C CA . ILE B 1 86 ? 12.369 33.180 24.065 1.00 18.85 83 ILE B CA 1
ATOM 2855 C C . ILE B 1 86 ? 13.583 34.136 24.132 1.00 18.83 83 ILE B C 1
ATOM 2856 O O . ILE B 1 86 ? 14.026 34.467 25.233 1.00 17.75 83 ILE B O 1
ATOM 2861 N N . TYR B 1 87 ? 14.118 34.522 22.970 1.00 18.47 84 TYR B N 1
ATOM 2862 C CA . TYR B 1 87 ? 15.282 35.354 22.924 1.00 17.88 84 TYR B CA 1
ATOM 2863 C C . TYR B 1 87 ? 14.936 36.711 23.583 1.00 17.44 84 TYR B C 1
ATOM 2864 O O . TYR B 1 87 ? 15.722 37.234 24.359 1.00 16.80 84 TYR B O 1
ATOM 2873 N N . HIS B 1 88 ? 13.787 37.271 23.247 1.00 17.22 85 HIS B N 1
ATOM 2874 C CA . HIS B 1 88 ? 13.506 38.610 23.730 1.00 17.40 85 HIS B CA 1
ATOM 2875 C C . HIS B 1 88 ? 13.120 38.644 25.203 1.00 17.03 85 HIS B C 1
ATOM 2876 O O . HIS B 1 88 ? 13.487 39.580 25.901 1.00 17.29 85 HIS B O 1
ATOM 2883 N N . GLU B 1 89 ? 12.408 37.643 25.700 1.00 17.08 86 GLU B N 1
ATOM 2884 C CA . GLU B 1 89 ? 12.158 37.567 27.141 1.00 18.16 86 GLU B CA 1
ATOM 2885 C C . GLU B 1 89 ? 13.436 37.342 27.936 1.00 18.16 86 GLU B C 1
ATOM 2886 O O . GLU B 1 89 ? 13.645 37.989 28.957 1.00 18.19 86 GLU B O 1
ATOM 2892 N N . CYS B 1 90 ? 14.304 36.453 27.443 1.00 17.39 87 CYS B N 1
ATOM 2893 C CA . CYS B 1 90 ? 15.610 36.223 28.100 1.00 17.63 87 CYS B CA 1
ATOM 2894 C C . CYS B 1 90 ? 16.521 37.439 28.069 1.00 17.28 87 CYS B C 1
ATOM 2895 O O . CYS B 1 90 ? 17.202 37.702 29.069 1.00 17.94 87 CYS B O 1
ATOM 2898 N N . LEU B 1 91 ? 16.522 38.173 26.966 1.00 17.12 88 LEU B N 1
ATOM 2899 C CA . LEU B 1 91 ? 17.356 39.361 26.823 1.00 16.79 88 LEU B CA 1
ATOM 2900 C C . LEU B 1 91 ? 16.927 40.459 27.787 1.00 16.59 88 LEU B C 1
ATOM 2901 O O . LEU B 1 91 ? 17.758 41.138 28.353 1.00 16.72 88 LEU B O 1
ATOM 2906 N N . VAL B 1 92 ? 15.620 40.628 27.973 1.00 16.88 89 VAL B N 1
ATOM 2907 C CA . VAL B 1 92 ? 15.042 41.793 28.673 1.00 18.05 89 VAL B CA 1
ATOM 2908 C C . VAL B 1 92 ? 14.701 41.587 30.131 1.00 17.94 89 VAL B C 1
ATOM 2909 O O . VAL B 1 92 ? 15.122 42.363 31.000 1.00 17.70 89 VAL B O 1
ATOM 2913 N N . HIS B 1 93 ? 13.957 40.521 30.439 1.00 17.61 90 HIS B N 1
ATOM 2914 C CA . HIS B 1 93 ? 13.355 40.466 31.764 1.00 18.54 90 HIS B CA 1
ATOM 2915 C C . HIS B 1 93 ? 14.265 40.295 32.947 1.00 19.28 90 HIS B C 1
ATOM 2916 O O . HIS B 1 93 ? 14.068 40.991 33.956 1.00 19.88 90 HIS B O 1
ATOM 2923 N N . PRO B 1 94 ? 15.271 39.414 32.848 1.00 19.61 91 PRO B N 1
ATOM 2924 C CA . PRO B 1 94 ? 16.161 39.252 33.997 1.00 20.50 91 PRO B CA 1
ATOM 2925 C C . PRO B 1 94 ? 16.801 40.582 34.426 1.00 20.48 91 PRO B C 1
ATOM 2926 O O . PRO B 1 94 ? 16.825 40.894 35.637 1.00 21.30 91 PRO B O 1
ATOM 2930 N N . ALA B 1 95 ? 17.321 41.356 33.472 1.00 19.95 92 ALA B N 1
ATOM 2931 C CA . ALA B 1 95 ? 17.895 42.657 33.827 1.00 20.95 92 ALA B CA 1
ATOM 2932 C C . ALA B 1 95 ? 16.925 43.545 34.547 1.00 20.54 92 ALA B C 1
ATOM 2933 O O . ALA B 1 95 ? 17.202 44.051 35.644 1.00 21.47 92 ALA B O 1
ATOM 2935 N N . LEU B 1 96 ? 15.742 43.732 33.983 1.00 20.77 93 LEU B N 1
ATOM 2936 C CA . LEU B 1 96 ? 14.806 44.707 34.593 1.00 21.06 93 LEU B CA 1
ATOM 2937 C C . LEU B 1 96 ? 14.292 44.201 35.943 1.00 21.15 93 LEU B C 1
ATOM 2938 O O . LEU B 1 96 ? 14.105 44.969 36.895 1.00 21.05 93 LEU B O 1
ATOM 2943 N N . LEU B 1 97 ? 14.095 42.888 36.053 1.00 20.40 94 LEU B N 1
ATOM 2944 C CA . LEU B 1 97 ? 13.619 42.343 37.296 1.00 21.31 94 LEU B CA 1
ATOM 2945 C C . LEU B 1 97 ? 14.626 42.420 38.444 1.00 21.84 94 LEU B C 1
ATOM 2946 O O . LEU B 1 97 ? 14.228 42.472 39.588 1.00 24.33 94 LEU B O 1
ATOM 2951 N N . HIS B 1 98 ? 15.913 42.391 38.157 1.00 21.76 95 HIS B N 1
ATOM 2952 C CA . HIS B 1 98 ? 16.913 42.500 39.160 1.00 22.51 95 HIS B CA 1
ATOM 2953 C C . HIS B 1 98 ? 17.086 43.938 39.597 1.00 23.55 95 HIS B C 1
ATOM 2954 O O . HIS B 1 98 ? 17.672 44.161 40.667 1.00 25.91 95 HIS B O 1
ATOM 2961 N N . HIS B 1 99 ? 16.574 44.870 38.798 1.00 21.86 96 HIS B N 1
ATOM 2962 C CA . HIS B 1 99 ? 16.632 46.283 39.131 1.00 24.21 96 HIS B CA 1
ATOM 2963 C C . HIS B 1 99 ? 15.513 46.651 40.107 1.00 25.50 96 HIS B C 1
ATOM 2964 O O . HIS B 1 99 ? 14.393 46.122 40.016 1.00 25.98 96 HIS B O 1
ATOM 2971 N N . PRO B 1 100 ? 15.787 47.557 41.065 1.00 28.50 97 PRO B N 1
ATOM 2972 C CA . PRO B 1 100 ? 14.733 47.859 42.046 1.00 28.86 97 PRO B CA 1
ATOM 2973 C C . PRO B 1 100 ? 13.527 48.613 41.477 1.00 29.76 97 PRO B C 1
ATOM 2974 O O . PRO B 1 100 ? 12.387 48.382 41.900 1.00 30.27 97 PRO B O 1
ATOM 2978 N N . MET B 1 101 ? 13.767 49.477 40.505 1.00 28.87 98 MET B N 1
ATOM 2979 C CA . MET B 1 101 ? 12.726 50.276 39.866 1.00 28.66 98 MET B CA 1
ATOM 2980 C C . MET B 1 101 ? 13.260 50.909 38.569 1.00 26.86 98 MET B C 1
ATOM 2981 O O . MET B 1 101 ? 13.729 52.037 38.537 1.00 27.47 98 MET B O 1
ATOM 2986 N N . PRO B 1 102 ? 13.229 50.143 37.471 1.00 24.13 99 PRO B N 1
ATOM 2987 C CA . PRO B 1 102 ? 13.854 50.623 36.225 1.00 23.41 99 PRO B CA 1
ATOM 2988 C C . PRO B 1 102 ? 12.888 51.492 35.448 1.00 23.50 99 PRO B C 1
ATOM 2989 O O . PRO B 1 102 ? 11.835 51.029 35.102 1.00 24.00 99 PRO B O 1
ATOM 2993 N N A LYS B 1 103 ? 13.285 52.736 35.180 0.50 21.99 100 LYS B N 1
ATOM 2994 N N B LYS B 1 103 ? 13.268 52.744 35.222 0.50 23.41 100 LYS B N 1
ATOM 2995 C CA A LYS B 1 103 ? 12.474 53.754 34.512 0.50 21.73 100 LYS B CA 1
ATOM 2996 C CA B LYS B 1 103 ? 12.414 53.745 34.617 0.50 24.18 100 LYS B CA 1
ATOM 2997 C C A LYS B 1 103 ? 12.930 54.114 33.111 0.50 20.87 100 LYS B C 1
ATOM 2998 C C B LYS B 1 103 ? 12.836 54.131 33.219 0.50 22.92 100 LYS B C 1
ATOM 2999 O O A LYS B 1 103 ? 12.129 54.421 32.243 0.50 20.44 100 LYS B O 1
ATOM 3000 O O B LYS B 1 103 ? 12.001 54.382 32.366 0.50 22.86 100 LYS B O 1
ATOM 3011 N N A ASN B 1 104 ? 14.244 54.122 32.890 0.50 20.97 101 ASN B N 1
ATOM 3012 N N B ASN B 1 104 ? 14.135 54.209 32.949 0.50 23.16 101 ASN B N 1
ATOM 3013 C CA A ASN B 1 104 ? 14.808 54.660 31.676 0.50 21.08 101 ASN B CA 1
ATOM 3014 C CA B ASN B 1 104 ? 14.530 54.397 31.583 0.50 22.98 101 ASN B CA 1
ATOM 3015 C C A ASN B 1 104 ? 15.814 53.650 31.121 0.50 20.55 101 ASN B C 1
ATOM 3016 C C B ASN B 1 104 ? 15.543 53.354 31.129 0.50 21.42 101 ASN B C 1
ATOM 3017 O O A ASN B 1 104 ? 16.793 53.322 31.805 0.50 20.61 101 ASN B O 1
ATOM 3018 O O B ASN B 1 104 ? 16.324 52.833 31.935 0.50 21.45 101 ASN B O 1
ATOM 3027 N N A VAL B 1 105 ? 15.537 53.156 29.910 0.50 20.22 102 VAL B N 1
ATOM 3028 N N B VAL B 1 105 ? 15.511 53.116 29.823 0.50 20.36 102 VAL B N 1
ATOM 3029 C CA A VAL B 1 105 ? 16.392 52.161 29.272 0.50 19.89 102 VAL B CA 1
ATOM 3030 C CA B VAL B 1 105 ? 16.306 52.086 29.213 0.50 19.52 102 VAL B CA 1
ATOM 3031 C C A VAL B 1 105 ? 16.823 52.536 27.865 0.50 19.18 102 VAL B C 1
ATOM 3032 C C B VAL B 1 105 ? 16.828 52.579 27.869 0.50 18.97 102 VAL B C 1
ATOM 3033 O O A VAL B 1 105 ? 16.064 53.095 27.088 0.50 19.18 102 VAL B O 1
ATOM 3034 O O B VAL B 1 105 ? 16.160 53.356 27.180 0.50 18.83 102 VAL B O 1
ATOM 3041 N N . PHE B 1 106 ? 18.063 52.198 27.545 1.00 18.64 103 PHE B N 1
ATOM 3042 C CA . PHE B 1 106 ? 18.665 52.450 26.241 1.00 18.66 103 PHE B CA 1
ATOM 3043 C C . PHE B 1 106 ? 18.983 51.106 25.581 1.00 17.94 103 PHE B C 1
ATOM 3044 O O . PHE B 1 106 ? 19.595 50.262 26.218 1.00 18.52 103 PHE B O 1
ATOM 3052 N N . ILE B 1 107 ? 18.512 50.931 24.358 1.00 17.71 104 ILE B N 1
ATOM 3053 C CA . ILE B 1 107 ? 18.826 49.727 23.579 1.00 18.10 104 ILE B CA 1
ATOM 3054 C C . ILE B 1 107 ? 19.922 50.048 22.555 1.00 18.68 104 ILE B C 1
ATOM 3055 O O . ILE B 1 107 ? 19.716 50.918 21.697 1.00 18.69 104 ILE B O 1
ATOM 3060 N N . MET B 1 108 ? 21.082 49.355 22.608 1.00 18.51 105 MET B N 1
ATOM 3061 C CA . MET B 1 108 ? 22.029 49.383 21.526 1.00 20.11 105 MET B CA 1
ATOM 3062 C C . MET B 1 108 ? 21.609 48.368 20.500 1.00 20.47 105 MET B C 1
ATOM 3063 O O . MET B 1 108 ? 21.704 47.157 20.768 1.00 19.83 105 MET B O 1
ATOM 3068 N N . GLY B 1 109 ? 21.116 48.831 19.359 1.00 20.30 106 GLY B N 1
ATOM 3069 C CA . GLY B 1 109 ? 20.621 47.961 18.282 1.00 21.85 106 GLY B CA 1
ATOM 3070 C C . GLY B 1 109 ? 19.150 47.751 18.450 1.00 23.30 106 GLY B C 1
ATOM 3071 O O . GLY B 1 109 ? 18.389 48.681 18.574 1.00 25.87 106 GLY B O 1
ATOM 3072 N N . GLY B 1 110 ? 18.748 46.502 18.488 1.00 24.51 107 GLY B N 1
ATOM 3073 C CA . GLY B 1 110 ? 17.344 46.129 18.470 1.00 27.34 107 GLY B CA 1
ATOM 3074 C C . GLY B 1 110 ? 16.850 46.142 17.028 1.00 31.11 107 GLY B C 1
ATOM 3075 O O . GLY B 1 110 ? 17.166 45.201 16.211 1.00 37.64 107 GLY B O 1
ATOM 3076 N N . GLY B 1 111 ? 16.109 47.189 16.702 1.00 28.50 108 GLY B N 1
ATOM 3077 C CA . GLY B 1 111 ? 15.654 47.438 15.346 1.00 26.73 108 GLY B CA 1
ATOM 3078 C C . GLY B 1 111 ? 14.378 46.734 14.993 1.00 25.88 108 GLY B C 1
ATOM 3079 O O . GLY B 1 111 ? 13.542 47.275 14.348 1.00 26.25 108 GLY B O 1
ATOM 3080 N N . GLU B 1 112 ? 14.221 45.495 15.421 1.00 24.59 109 GLU B N 1
ATOM 3081 C CA . GLU B 1 112 ? 13.024 44.731 15.064 1.00 25.80 109 GLU B CA 1
ATOM 3082 C C . GLU B 1 112 ? 11.787 45.172 15.828 1.00 24.49 109 GLU B C 1
ATOM 3083 O O . GLU B 1 112 ? 10.652 44.967 15.368 1.00 23.40 109 GLU B O 1
ATOM 3089 N N . GLY B 1 113 ? 11.999 45.756 17.003 1.00 22.97 110 GLY B N 1
ATOM 3090 C CA . GLY B 1 113 ? 10.947 46.217 17.865 1.00 22.71 110 GLY B CA 1
ATOM 3091 C C . GLY B 1 113 ? 10.623 45.254 18.988 1.00 21.79 110 GLY B C 1
ATOM 3092 O O . GLY B 1 113 ? 9.854 45.603 19.877 1.00 21.23 110 GLY B O 1
ATOM 3093 N N . SER B 1 114 ? 11.162 44.026 18.938 1.00 21.05 111 SER B N 1
ATOM 3094 C CA . SER B 1 114 ? 10.815 43.026 19.913 1.00 20.38 111 SER B CA 1
ATOM 3095 C C . SER B 1 114 ? 11.408 43.247 21.300 1.00 19.75 111 SER B C 1
ATOM 3096 O O . SER B 1 114 ? 10.811 42.955 22.320 1.00 19.12 111 SER B O 1
ATOM 3099 N N . THR B 1 115 ? 12.639 43.755 21.334 1.00 19.77 112 THR B N 1
ATOM 3100 C CA . THR B 1 115 ? 13.250 44.135 22.568 1.00 18.81 112 THR B CA 1
ATOM 3101 C C . THR B 1 115 ? 12.468 45.255 23.217 1.00 18.75 112 THR B C 1
ATOM 3102 O O . THR B 1 115 ? 12.173 45.178 24.387 1.00 18.48 112 THR B O 1
ATOM 3106 N N . ALA B 1 116 ? 12.156 46.275 22.432 1.00 18.85 113 ALA B N 1
ATOM 3107 C CA . ALA B 1 116 ? 11.343 47.372 22.895 1.00 19.68 113 ALA B CA 1
ATOM 3108 C C . ALA B 1 116 ? 9.991 46.842 23.428 1.00 19.04 113 ALA B C 1
ATOM 3109 O O . ALA B 1 116 ? 9.552 47.244 24.491 1.00 20.34 113 ALA B O 1
ATOM 3111 N N . ARG B 1 117 ? 9.368 45.954 22.664 1.00 18.82 114 ARG B N 1
ATOM 3112 C CA . ARG B 1 117 ? 8.070 45.382 23.059 1.00 19.95 114 ARG B CA 1
ATOM 3113 C C . ARG B 1 117 ? 8.149 44.778 24.468 1.00 20.75 114 ARG B C 1
ATOM 3114 O O . ARG B 1 117 ? 7.300 45.042 25.342 1.00 19.86 114 ARG B O 1
ATOM 3122 N N . GLU B 1 118 ? 9.169 43.932 24.701 1.00 19.45 115 GLU B N 1
ATOM 3123 C CA . GLU B 1 118 ? 9.279 43.327 26.021 1.00 20.20 115 GLU B CA 1
ATOM 3124 C C . GLU B 1 118 ? 9.561 44.340 27.144 1.00 19.78 115 GLU B C 1
ATOM 3125 O O . GLU B 1 118 ? 9.058 44.219 28.234 1.00 19.48 115 GLU B O 1
ATOM 3131 N N . LEU B 1 119 ? 10.445 45.308 26.889 1.00 19.31 116 LEU B N 1
ATOM 3132 C CA . LEU B 1 119 ? 10.700 46.386 27.835 1.00 18.97 116 LEU B CA 1
ATOM 3133 C C . LEU B 1 119 ? 9.439 47.159 28.206 1.00 19.96 116 LEU B C 1
ATOM 3134 O O . LEU B 1 119 ? 9.226 47.451 29.369 1.00 19.82 116 LEU B O 1
ATOM 3139 N N . LEU B 1 120 ? 8.616 47.423 27.213 1.00 20.23 117 LEU B N 1
ATOM 3140 C CA . LEU B 1 120 ? 7.376 48.214 27.425 1.00 21.61 117 LEU B CA 1
ATOM 3141 C C . LEU B 1 120 ? 6.277 47.463 28.182 1.00 22.45 117 LEU B C 1
ATOM 3142 O O . LEU B 1 120 ? 5.303 48.051 28.613 1.00 22.97 117 LEU B O 1
ATOM 3147 N N . ARG B 1 121 ? 6.413 46.153 28.336 1.00 21.04 118 ARG B N 1
ATOM 3148 C CA . ARG B 1 121 ? 5.568 45.388 29.246 1.00 22.44 118 ARG B CA 1
ATOM 3149 C C . ARG B 1 121 ? 5.780 45.730 30.703 1.00 22.66 118 ARG B C 1
ATOM 3150 O O . ARG B 1 121 ? 4.942 45.399 31.511 1.00 25.92 118 ARG B O 1
ATOM 3158 N N . HIS B 1 122 ? 6.916 46.336 31.057 1.00 22.33 119 HIS B N 1
ATOM 3159 C CA . HIS B 1 122 ? 7.183 46.719 32.422 1.00 22.78 119 HIS B CA 1
ATOM 3160 C C . HIS B 1 122 ? 6.491 47.999 32.783 1.00 23.75 119 HIS B C 1
ATOM 3161 O O . HIS B 1 122 ? 6.774 49.036 32.216 1.00 23.27 119 HIS B O 1
ATOM 3168 N N . LYS B 1 123 ? 5.622 47.947 33.798 1.00 25.81 120 LYS B N 1
ATOM 3169 C CA . LYS B 1 123 ? 4.923 49.172 34.200 1.00 26.27 120 LYS B CA 1
ATOM 3170 C C . LYS B 1 123 ? 5.795 50.249 34.807 1.00 26.28 120 LYS B C 1
ATOM 3171 O O . LYS B 1 123 ? 5.386 51.411 34.802 1.00 27.10 120 LYS B O 1
ATOM 3177 N N . THR B 1 124 ? 6.981 49.888 35.319 1.00 24.63 121 THR B N 1
ATOM 3178 C CA . THR B 1 124 ? 7.902 50.879 35.864 1.00 24.45 121 THR B CA 1
ATOM 3179 C C . THR B 1 124 ? 8.490 51.817 34.805 1.00 23.76 121 THR B C 1
ATOM 3180 O O . THR B 1 124 ? 8.939 52.948 35.099 1.00 22.64 121 THR B O 1
ATOM 3184 N N . ILE B 1 125 ? 8.538 51.350 33.565 1.00 22.25 122 ILE B N 1
ATOM 3185 C CA . ILE B 1 125 ? 9.242 52.017 32.500 1.00 22.08 122 ILE B CA 1
ATOM 3186 C C . ILE B 1 125 ? 8.506 53.276 32.071 1.00 22.26 122 ILE B C 1
ATOM 3187 O O . ILE B 1 125 ? 7.315 53.234 31.758 1.00 21.87 122 ILE B O 1
ATOM 3192 N N . ASP B 1 126 ? 9.257 54.362 32.011 1.00 22.80 123 ASP B N 1
ATOM 3193 C CA . ASP B 1 126 ? 8.806 55.668 31.490 1.00 24.26 123 ASP B CA 1
ATOM 3194 C C . ASP B 1 126 ? 9.386 56.022 30.105 1.00 25.06 123 ASP B C 1
ATOM 3195 O O . ASP B 1 126 ? 8.749 56.758 29.333 1.00 24.41 123 ASP B O 1
ATOM 3200 N N . LYS B 1 127 ? 10.604 55.558 29.803 1.00 24.60 124 LYS B N 1
ATOM 3201 C CA . LYS B 1 127 ? 11.228 55.857 28.508 1.00 23.86 124 LYS B CA 1
ATOM 3202 C C . LYS B 1 127 ? 12.096 54.722 28.061 1.00 22.04 124 LYS B C 1
ATOM 3203 O O . LYS B 1 127 ? 12.868 54.156 28.864 1.00 21.52 124 LYS B O 1
ATOM 3209 N N . VAL B 1 128 ? 11.977 54.397 26.796 1.00 21.23 125 VAL B N 1
ATOM 3210 C CA . VAL B 1 128 ? 12.896 53.465 26.075 1.00 21.28 125 VAL B CA 1
ATOM 3211 C C . VAL B 1 128 ? 13.456 54.193 24.846 1.00 21.35 125 VAL B C 1
ATOM 3212 O O . VAL B 1 128 ? 12.724 54.779 24.033 1.00 22.51 125 VAL B O 1
ATOM 3216 N N . VAL B 1 129 ? 14.764 54.205 24.736 1.00 21.08 126 VAL B N 1
ATOM 3217 C CA . VAL B 1 129 ? 15.437 54.686 23.556 1.00 21.67 126 VAL B CA 1
ATOM 3218 C C . VAL B 1 129 ? 16.000 53.517 22.793 1.00 22.20 126 VAL B C 1
ATOM 3219 O O . VAL B 1 129 ? 16.765 52.759 23.385 1.00 22.10 126 VAL B O 1
ATOM 3223 N N . MET B 1 130 ? 15.663 53.386 21.507 1.00 21.83 127 MET B N 1
ATOM 3224 C CA . MET B 1 130 ? 16.152 52.320 20.635 1.00 23.83 127 MET B CA 1
ATOM 3225 C C . MET B 1 130 ? 17.118 52.994 19.698 1.00 23.84 127 MET B C 1
ATOM 3226 O O . MET B 1 130 ? 16.694 53.876 18.932 1.00 22.60 127 MET B O 1
ATOM 3231 N N . CYS B 1 131 ? 18.401 52.635 19.813 1.00 21.66 128 CYS B N 1
ATOM 3232 C CA . CYS B 1 131 ? 19.443 53.235 19.009 1.00 23.43 128 CYS B CA 1
ATOM 3233 C C . CYS B 1 131 ? 20.094 52.232 18.026 1.00 23.88 128 CYS B C 1
ATOM 3234 O O . CYS B 1 131 ? 20.883 51.380 18.423 1.00 22.19 128 CYS B O 1
ATOM 3237 N N . ASP B 1 132 ? 19.685 52.318 16.759 1.00 25.48 129 ASP B N 1
ATOM 3238 C CA . ASP B 1 132 ? 20.053 51.337 15.722 1.00 27.67 129 ASP B CA 1
ATOM 3239 C C . ASP B 1 132 ? 20.658 52.102 14.590 1.00 28.04 129 ASP B C 1
ATOM 3240 O O . ASP B 1 132 ? 20.227 53.205 14.299 1.00 27.64 129 ASP B O 1
ATOM 3245 N N . ILE B 1 133 ? 21.645 51.504 13.950 1.00 27.87 130 ILE B N 1
ATOM 3246 C CA . ILE B 1 133 ? 22.361 52.204 12.914 1.00 29.49 130 ILE B CA 1
ATOM 3247 C C . ILE B 1 133 ? 21.616 52.154 11.577 1.00 29.03 130 ILE B C 1
ATOM 3248 O O . ILE B 1 133 ? 21.858 52.984 10.739 1.00 28.78 130 ILE B O 1
ATOM 3253 N N . ASP B 1 134 ? 20.710 51.196 11.392 1.00 28.53 131 ASP B N 1
ATOM 3254 C CA . ASP B 1 134 ? 20.114 50.928 10.076 1.00 28.30 131 ASP B CA 1
ATOM 3255 C C . ASP B 1 134 ? 18.658 51.265 10.104 1.00 28.03 131 ASP B C 1
ATOM 3256 O O . ASP B 1 134 ? 17.821 50.465 10.481 1.00 27.28 131 ASP B O 1
ATOM 3261 N N . GLU B 1 135 ? 18.344 52.488 9.675 1.00 27.67 132 GLU B N 1
ATOM 3262 C CA . GLU B 1 135 ? 16.972 52.931 9.650 1.00 28.28 132 GLU B CA 1
ATOM 3263 C C . GLU B 1 135 ? 16.093 52.061 8.765 1.00 27.52 132 GLU B C 1
ATOM 3264 O O . GLU B 1 135 ? 14.893 51.915 9.009 1.00 27.64 132 GLU B O 1
ATOM 3270 N N . GLU B 1 136 ? 16.668 51.440 7.749 1.00 28.57 133 GLU B N 1
ATOM 3271 C CA . GLU B 1 136 ? 15.834 50.619 6.836 1.00 29.91 133 GLU B CA 1
ATOM 3272 C C . GLU B 1 136 ? 15.347 49.379 7.526 1.00 27.77 133 GLU B C 1
ATOM 3273 O O . GLU B 1 136 ? 14.218 48.966 7.308 1.00 28.23 133 GLU B O 1
ATOM 3279 N N . VAL B 1 137 ? 16.137 48.836 8.446 1.00 26.79 134 VAL B N 1
ATOM 3280 C CA . VAL B 1 137 ? 15.681 47.671 9.235 1.00 25.47 134 VAL B CA 1
ATOM 3281 C C . VAL B 1 137 ? 14.534 48.104 10.155 1.00 24.18 134 VAL B C 1
ATOM 3282 O O . VAL B 1 137 ? 13.526 47.431 10.249 1.00 23.02 134 VAL B O 1
ATOM 3286 N N . VAL B 1 138 ? 14.682 49.246 10.828 1.00 23.03 135 VAL B N 1
ATOM 3287 C CA . VAL B 1 138 ? 13.642 49.734 11.737 1.00 24.48 135 VAL B CA 1
ATOM 3288 C C . VAL B 1 138 ? 12.357 49.927 10.975 1.00 24.83 135 VAL B C 1
ATOM 3289 O O . VAL B 1 138 ? 11.285 49.496 11.405 1.00 24.37 135 VAL B O 1
ATOM 3293 N N . GLU B 1 139 ? 12.467 50.614 9.852 1.00 25.09 136 GLU B N 1
ATOM 3294 C CA . GLU B 1 139 ? 11.256 50.949 9.093 1.00 26.85 136 GLU B CA 1
ATOM 3295 C C . GLU B 1 139 ? 10.609 49.694 8.506 1.00 26.01 136 GLU B C 1
ATOM 3296 O O . GLU B 1 139 ? 9.379 49.580 8.498 1.00 24.62 136 GLU B O 1
ATOM 3302 N N . PHE B 1 140 ? 11.444 48.746 8.070 1.00 23.45 137 PHE B N 1
ATOM 3303 C CA . PHE B 1 140 ? 10.943 47.470 7.573 1.00 24.60 137 PHE B CA 1
ATOM 3304 C C . PHE B 1 140 ? 10.136 46.773 8.663 1.00 24.03 137 PHE B C 1
ATOM 3305 O O . PHE B 1 140 ? 9.006 46.355 8.445 1.00 24.19 137 PHE B O 1
ATOM 3313 N N . CYS B 1 141 ? 10.731 46.654 9.847 1.00 22.47 138 CYS B N 1
ATOM 3314 C CA . CYS B 1 141 ? 10.078 45.922 10.940 1.00 22.27 138 CYS B CA 1
ATOM 3315 C C . CYS B 1 141 ? 8.855 46.658 11.466 1.00 23.50 138 CYS B C 1
ATOM 3316 O O . CYS B 1 141 ? 7.881 46.045 11.820 1.00 24.05 138 CYS B O 1
ATOM 3319 N N . LYS B 1 142 ? 8.913 47.985 11.518 1.00 24.79 139 LYS B N 1
ATOM 3320 C CA . LYS B 1 142 ? 7.761 48.746 11.946 1.00 26.91 139 LYS B CA 1
ATOM 3321 C C . LYS B 1 142 ? 6.544 48.457 11.073 1.00 26.95 139 LYS B C 1
ATOM 3322 O O . LYS B 1 142 ? 5.384 48.442 11.546 1.00 27.08 139 LYS B O 1
ATOM 3328 N N . SER B 1 143 ? 6.803 48.218 9.806 1.00 25.41 140 SER B N 1
ATOM 3329 C CA . SER B 1 143 ? 5.733 47.893 8.854 1.00 27.14 140 SER B CA 1
ATOM 3330 C C . SER B 1 143 ? 5.332 46.423 8.791 1.00 27.70 140 SER B C 1
ATOM 3331 O O . SER B 1 143 ? 4.128 46.096 8.634 1.00 28.86 140 SER B O 1
ATOM 3334 N N . TYR B 1 144 ? 6.311 45.532 8.891 1.00 27.32 141 TYR B N 1
ATOM 3335 C CA . TYR B 1 144 ? 6.073 44.107 8.651 1.00 28.20 141 TYR B CA 1
ATOM 3336 C C . TYR B 1 144 ? 6.000 43.203 9.838 1.00 28.49 141 TYR B C 1
ATOM 3337 O O . TYR B 1 144 ? 5.465 42.107 9.704 1.00 29.83 141 TYR B O 1
ATOM 3346 N N . LEU B 1 145 ? 6.506 43.620 10.997 1.00 26.15 142 LEU B N 1
ATOM 3347 C CA . LEU B 1 145 ? 6.392 42.785 12.174 1.00 27.00 142 LEU B CA 1
ATOM 3348 C C . LEU B 1 145 ? 5.221 43.262 13.004 1.00 27.37 142 LEU B C 1
ATOM 3349 O O . LEU B 1 145 ? 5.367 44.040 13.941 1.00 27.57 142 LEU B O 1
ATOM 3354 N N . VAL B 1 146 ? 4.037 42.722 12.713 1.00 29.02 143 VAL B N 1
ATOM 3355 C CA . VAL B 1 146 ? 2.844 43.285 13.312 1.00 31.06 143 VAL B CA 1
ATOM 3356 C C . VAL B 1 146 ? 2.779 42.998 14.822 1.00 29.59 143 VAL B C 1
ATOM 3357 O O . VAL B 1 146 ? 2.231 43.789 15.565 1.00 30.05 143 VAL B O 1
ATOM 3361 N N . VAL B 1 147 ? 3.480 41.967 15.299 1.00 29.08 144 VAL B N 1
ATOM 3362 C CA . VAL B 1 147 ? 3.596 41.723 16.730 1.00 28.47 144 VAL B CA 1
ATOM 3363 C C . VAL B 1 147 ? 4.101 42.957 17.511 1.00 27.68 144 VAL B C 1
ATOM 3364 O O . VAL B 1 147 ? 3.724 43.145 18.669 1.00 28.01 144 VAL B O 1
ATOM 3368 N N . ASN B 1 148 ? 4.904 43.807 16.862 1.00 24.79 145 ASN B N 1
ATOM 3369 C CA . ASN B 1 148 ? 5.504 44.970 17.485 1.00 23.72 145 ASN B CA 1
ATOM 3370 C C . ASN B 1 148 ? 4.840 46.295 17.172 1.00 24.59 145 ASN B C 1
ATOM 3371 O O . ASN B 1 148 ? 5.353 47.348 17.557 1.00 22.86 145 ASN B O 1
ATOM 3376 N N . LYS B 1 149 ? 3.665 46.261 16.556 1.00 26.05 146 LYS B N 1
ATOM 3377 C CA . LYS B 1 149 ? 3.019 47.539 16.153 1.00 28.20 146 LYS B CA 1
ATOM 3378 C C . LYS B 1 149 ? 2.665 48.431 17.348 1.00 27.79 146 LYS B C 1
ATOM 3379 O O . LYS B 1 149 ? 2.947 49.634 17.290 1.00 28.32 146 LYS B O 1
ATOM 3385 N N A GLU B 1 150 ? 2.076 47.832 18.388 0.50 27.04 147 GLU B N 1
ATOM 3386 N N B GLU B 1 150 ? 2.085 47.905 18.426 0.50 27.98 147 GLU B N 1
ATOM 3387 C CA A GLU B 1 150 ? 1.821 48.505 19.660 0.50 27.22 147 GLU B CA 1
ATOM 3388 C CA B GLU B 1 150 ? 1.827 48.772 19.587 0.50 28.84 147 GLU B CA 1
ATOM 3389 C C A GLU B 1 150 ? 3.101 49.158 20.192 0.50 26.60 147 GLU B C 1
ATOM 3390 C C B GLU B 1 150 ? 3.123 49.209 20.296 0.50 27.40 147 GLU B C 1
ATOM 3391 O O A GLU B 1 150 ? 3.149 50.374 20.395 0.50 26.47 147 GLU B O 1
ATOM 3392 O O B GLU B 1 150 ? 3.198 50.351 20.782 0.50 26.91 147 GLU B O 1
ATOM 3403 N N . ALA B 1 151 ? 4.143 48.342 20.337 1.00 25.56 148 ALA B N 1
ATOM 3404 C CA . ALA B 1 151 ? 5.444 48.793 20.841 1.00 24.72 148 ALA B CA 1
ATOM 3405 C C . ALA B 1 151 ? 5.938 50.035 20.087 1.00 25.03 148 ALA B C 1
ATOM 3406 O O . ALA B 1 151 ? 6.267 51.086 20.700 1.00 25.58 148 ALA B O 1
ATOM 3408 N N . PHE B 1 152 ? 5.933 49.942 18.757 1.00 24.14 149 PHE B N 1
ATOM 3409 C CA . PHE B 1 152 ? 6.443 51.031 17.915 1.00 25.76 149 PHE B CA 1
ATOM 3410 C C . PHE B 1 152 ? 5.639 52.300 18.052 1.00 27.41 149 PHE B C 1
ATOM 3411 O O . PHE B 1 152 ? 6.166 53.385 17.826 1.00 29.68 149 PHE B O 1
ATOM 3419 N N . HIS B 1 153 ? 4.363 52.160 18.391 1.00 28.50 150 HIS B N 1
ATOM 3420 C CA . HIS B 1 153 ? 3.466 53.328 18.621 1.00 30.92 150 HIS B CA 1
ATOM 3421 C C . HIS B 1 153 ? 3.320 53.834 20.070 1.00 30.40 150 HIS B C 1
ATOM 3422 O O . HIS B 1 153 ? 2.597 54.813 20.357 1.00 29.49 150 HIS B O 1
ATOM 3429 N N . ASP B 1 154 ? 4.052 53.199 20.974 1.00 28.18 151 ASP B N 1
ATOM 3430 C CA . ASP B 1 154 ? 4.056 53.565 22.370 1.00 27.95 151 ASP B CA 1
ATOM 3431 C C . ASP B 1 154 ? 4.766 54.914 22.540 1.00 27.56 151 ASP B C 1
ATOM 3432 O O . ASP B 1 154 ? 5.909 55.077 22.126 1.00 26.31 151 ASP B O 1
ATOM 3437 N N . SER B 1 155 ? 4.115 55.852 23.227 1.00 27.64 152 SER B N 1
ATOM 3438 C CA . SER B 1 155 ? 4.680 57.174 23.425 1.00 28.21 152 SER B CA 1
ATOM 3439 C C . SER B 1 155 ? 5.952 57.162 24.250 1.00 26.58 152 SER B C 1
ATOM 3440 O O . SER B 1 155 ? 6.687 58.167 24.230 1.00 27.17 152 SER B O 1
ATOM 3443 N N . ARG B 1 156 ? 6.215 56.054 24.963 1.00 24.62 153 ARG B N 1
ATOM 3444 C CA . ARG B 1 156 ? 7.422 55.948 25.756 1.00 24.81 153 ARG B CA 1
ATOM 3445 C C . ARG B 1 156 ? 8.643 55.614 24.921 1.00 23.56 153 ARG B C 1
ATOM 3446 O O . ARG B 1 156 ? 9.750 55.723 25.435 1.00 23.29 153 ARG B O 1
ATOM 3454 N N . LEU B 1 157 ? 8.440 55.198 23.671 1.00 24.03 154 LEU B N 1
ATOM 3455 C CA . LEU B 1 157 ? 9.542 54.788 22.776 1.00 23.55 154 LEU B CA 1
ATOM 3456 C C . LEU B 1 157 ? 10.082 55.933 21.929 1.00 25.14 154 LEU B C 1
ATOM 3457 O O . LEU B 1 157 ? 9.317 56.659 21.295 1.00 25.90 154 LEU B O 1
ATOM 3462 N N . GLU B 1 158 ? 11.402 56.111 21.964 1.00 24.50 155 GLU B N 1
ATOM 3463 C CA . GLU B 1 158 ? 12.103 57.008 21.051 1.00 25.09 155 GLU B CA 1
ATOM 3464 C C . GLU B 1 158 ? 13.081 56.172 20.204 1.00 25.67 155 GLU B C 1
ATOM 3465 O O . GLU B 1 158 ? 13.904 55.443 20.759 1.00 24.99 155 GLU B O 1
ATOM 3471 N N . VAL B 1 159 ? 12.998 56.309 18.874 1.00 24.51 156 VAL B N 1
ATOM 3472 C CA . VAL B 1 159 ? 13.913 55.664 17.954 1.00 23.94 156 VAL B CA 1
ATOM 3473 C C . VAL B 1 159 ? 14.955 56.712 17.548 1.00 24.62 156 VAL B C 1
ATOM 3474 O O . VAL B 1 159 ? 14.623 57.820 17.134 1.00 22.81 156 VAL B O 1
ATOM 3478 N N . VAL B 1 160 ? 16.225 56.365 17.713 1.00 24.37 157 VAL B N 1
ATOM 3479 C CA . VAL B 1 160 ? 17.343 57.191 17.299 1.00 25.48 157 VAL B CA 1
ATOM 3480 C C . VAL B 1 160 ? 18.140 56.385 16.306 1.00 26.34 157 VAL B C 1
ATOM 3481 O O . VAL B 1 160 ? 18.420 55.210 16.544 1.00 25.57 157 VAL B O 1
ATOM 3485 N N . ILE B 1 161 ? 18.470 56.992 15.178 1.00 26.33 158 ILE B N 1
ATOM 3486 C CA . ILE B 1 161 ? 19.305 56.348 14.174 1.00 26.29 158 ILE B CA 1
ATOM 3487 C C . ILE B 1 161 ? 20.723 56.860 14.339 1.00 26.91 158 ILE B C 1
ATOM 3488 O O . ILE B 1 161 ? 21.039 57.986 13.973 1.00 27.64 158 ILE B O 1
ATOM 3493 N N . ASN B 1 162 ? 21.579 56.027 14.931 1.00 26.28 159 ASN B N 1
ATOM 3494 C CA . ASN B 1 162 ? 22.954 56.407 15.232 1.00 26.83 159 ASN B CA 1
ATOM 3495 C C . ASN B 1 162 ? 23.724 55.197 15.643 1.00 27.49 159 ASN B C 1
ATOM 3496 O O . ASN B 1 162 ? 23.157 54.123 15.957 1.00 26.44 159 ASN B O 1
ATOM 3501 N N . ASP B 1 163 ? 25.035 55.362 15.589 1.00 28.85 160 ASP B N 1
ATOM 3502 C CA . ASP B 1 163 ? 25.981 54.484 16.256 1.00 30.82 160 ASP B CA 1
ATOM 3503 C C . ASP B 1 163 ? 25.763 54.644 17.757 1.00 28.47 160 ASP B C 1
ATOM 3504 O O . ASP B 1 163 ? 25.750 55.761 18.235 1.00 26.47 160 ASP B O 1
ATOM 3509 N N . ALA B 1 164 ? 25.595 53.546 18.486 1.00 27.48 161 ALA B N 1
ATOM 3510 C CA . ALA B 1 164 ? 25.303 53.612 19.922 1.00 26.22 161 ALA B CA 1
ATOM 3511 C C . ALA B 1 164 ? 26.443 54.254 20.734 1.00 25.57 161 ALA B C 1
ATOM 3512 O O . ALA B 1 164 ? 26.169 54.936 21.717 1.00 24.42 161 ALA B O 1
ATOM 3514 N N . LYS B 1 165 ? 27.716 54.058 20.343 1.00 27.08 162 LYS B N 1
ATOM 3515 C CA . LYS B 1 165 ? 28.825 54.695 21.071 1.00 27.85 162 LYS B CA 1
ATOM 3516 C C . LYS B 1 165 ? 28.756 56.181 20.936 1.00 27.03 162 LYS B C 1
ATOM 3517 O O . LYS B 1 165 ? 28.906 56.906 21.923 1.00 27.76 162 LYS B O 1
ATOM 3523 N N . ALA B 1 166 ? 28.558 56.658 19.716 1.00 27.56 163 ALA B N 1
ATOM 3524 C CA . ALA B 1 166 ? 28.408 58.092 19.479 1.00 27.82 163 ALA B CA 1
ATOM 3525 C C . ALA B 1 166 ? 27.238 58.672 20.219 1.00 27.91 163 ALA B C 1
ATOM 3526 O O . ALA B 1 166 ? 27.351 59.756 20.818 1.00 28.91 163 ALA B O 1
ATOM 3528 N N . GLU B 1 167 ? 26.105 57.961 20.176 1.00 26.29 164 GLU B N 1
ATOM 3529 C CA . GLU B 1 167 ? 24.896 58.441 20.865 1.00 26.52 164 GLU B CA 1
ATOM 3530 C C . GLU B 1 167 ? 25.073 58.567 22.370 1.00 25.97 164 GLU B C 1
ATOM 3531 O O . GLU B 1 167 ? 24.781 59.623 22.944 1.00 25.55 164 GLU B O 1
ATOM 3537 N N . LEU B 1 168 ? 25.617 57.523 23.001 1.00 25.21 165 LEU B N 1
ATOM 3538 C CA . LEU B 1 168 ? 25.851 57.551 24.450 1.00 26.64 165 LEU B CA 1
ATOM 3539 C C . LEU B 1 168 ? 26.862 58.638 24.856 1.00 28.64 165 LEU B C 1
ATOM 3540 O O . LEU B 1 168 ? 26.640 59.345 25.836 1.00 29.08 165 LEU B O 1
ATOM 3545 N N . GLU B 1 169 ? 27.950 58.733 24.106 1.00 30.36 166 GLU B N 1
ATOM 3546 C CA . GLU B 1 169 ? 29.033 59.673 24.432 1.00 33.37 166 GLU B CA 1
ATOM 3547 C C . GLU B 1 169 ? 28.593 61.098 24.283 1.00 34.46 166 GLU B C 1
ATOM 3548 O O . GLU B 1 169 ? 29.076 61.949 25.020 1.00 37.09 166 GLU B O 1
ATOM 3554 N N . GLY B 1 170 ? 27.691 61.351 23.341 1.00 32.45 167 GLY B N 1
ATOM 3555 C CA . GLY B 1 170 ? 27.251 62.706 23.028 1.00 33.12 167 GLY B CA 1
ATOM 3556 C C . GLY B 1 170 ? 26.212 63.317 23.921 1.00 33.31 167 GLY B C 1
ATOM 3557 O O . GLY B 1 170 ? 25.873 64.487 23.746 1.00 34.94 167 GLY B O 1
ATOM 3558 N N . LYS B 1 171 ? 25.662 62.552 24.858 1.00 32.08 168 LYS B N 1
ATOM 3559 C CA . LYS B 1 171 ? 24.682 63.042 25.803 1.00 33.09 168 LYS B CA 1
ATOM 3560 C C . LYS B 1 171 ? 25.041 62.612 27.205 1.00 33.67 168 LYS B C 1
ATOM 3561 O O . LYS B 1 171 ? 25.646 61.539 27.409 1.00 33.36 168 LYS B O 1
ATOM 3567 N N . GLU B 1 172 ? 24.630 63.413 28.186 1.00 32.86 169 GLU B N 1
ATOM 3568 C CA . GLU B 1 172 ? 24.850 63.093 29.595 1.00 33.42 169 GLU B CA 1
ATOM 3569 C C . GLU B 1 172 ? 23.728 62.299 30.254 1.00 31.97 169 GLU B C 1
ATOM 3570 O O . GLU B 1 172 ? 23.862 61.928 31.417 1.00 32.44 169 GLU B O 1
ATOM 3576 N N . GLU B 1 173 ? 22.652 61.997 29.525 1.00 32.27 170 GLU B N 1
ATOM 3577 C CA . GLU B 1 173 ? 21.582 61.197 30.092 1.00 31.80 170 GLU B CA 1
ATOM 3578 C C . GLU B 1 173 ? 22.101 59.806 30.480 1.00 28.77 170 GLU B C 1
ATOM 3579 O O . GLU B 1 173 ? 22.884 59.203 29.750 1.00 26.31 170 GLU B O 1
ATOM 3585 N N . LYS B 1 174 ? 21.646 59.348 31.633 1.00 27.42 171 LYS B N 1
ATOM 3586 C CA . LYS B 1 174 ? 22.007 58.049 32.148 1.00 25.94 171 LYS B CA 1
ATOM 3587 C C . LYS B 1 174 ? 20.767 57.184 32.212 1.00 24.69 171 LYS B C 1
ATOM 3588 O O . LYS B 1 174 ? 19.643 57.667 32.188 1.00 24.81 171 LYS B O 1
ATOM 3594 N N . TYR B 1 175 ? 20.984 55.875 32.306 1.00 22.06 172 TYR B N 1
ATOM 3595 C CA . TYR B 1 175 ? 19.905 54.918 32.192 1.00 21.26 172 TYR B CA 1
ATOM 3596 C C . TYR B 1 175 ? 19.982 53.895 33.300 1.00 21.46 172 TYR B C 1
ATOM 3597 O O . TYR B 1 175 ? 21.097 53.499 33.748 1.00 21.89 172 TYR B O 1
ATOM 3606 N N . ASP B 1 176 ? 18.804 53.403 33.708 1.00 21.21 173 ASP B N 1
ATOM 3607 C CA . ASP B 1 176 ? 18.718 52.300 34.667 1.00 21.80 173 ASP B CA 1
ATOM 3608 C C . ASP B 1 176 ? 19.169 50.976 34.105 1.00 20.88 173 ASP B C 1
ATOM 3609 O O . ASP B 1 176 ? 19.809 50.189 34.803 1.00 20.37 173 ASP B O 1
ATOM 3614 N N . VAL B 1 177 ? 18.845 50.719 32.841 1.00 19.96 174 VAL B N 1
ATOM 3615 C CA . VAL B 1 177 ? 19.317 49.481 32.186 1.00 19.69 174 VAL B CA 1
ATOM 3616 C C . VAL B 1 177 ? 19.769 49.895 30.790 1.00 19.21 174 VAL B C 1
ATOM 3617 O O . VAL B 1 177 ? 19.156 50.767 30.173 1.00 19.08 174 VAL B O 1
ATOM 3621 N N . ILE B 1 178 ? 20.869 49.303 30.316 1.00 17.36 175 ILE B N 1
ATOM 3622 C CA . ILE B 1 178 ? 21.270 49.431 28.908 1.00 16.97 175 ILE B CA 1
ATOM 3623 C C . ILE B 1 178 ? 21.330 47.994 28.378 1.00 17.25 175 ILE B C 1
ATOM 3624 O O . ILE B 1 178 ? 21.868 47.051 29.023 1.00 16.92 175 ILE B O 1
ATOM 3629 N N . VAL B 1 179 ? 20.761 47.831 27.198 1.00 17.48 176 VAL B N 1
ATOM 3630 C CA . VAL B 1 179 ? 20.534 46.529 26.578 1.00 17.13 176 VAL B CA 1
ATOM 3631 C C . VAL B 1 179 ? 21.355 46.453 25.281 1.00 18.38 176 VAL B C 1
ATOM 3632 O O . VAL B 1 179 ? 21.154 47.272 24.364 1.00 19.28 176 VAL B O 1
ATOM 3636 N N . GLY B 1 180 ? 22.286 45.511 25.202 1.00 17.62 177 GLY B N 1
ATOM 3637 C CA . GLY B 1 180 ? 23.007 45.217 23.978 1.00 18.52 177 GLY B CA 1
ATOM 3638 C C . GLY B 1 180 ? 22.248 44.191 23.159 1.00 18.73 177 GLY B C 1
ATOM 3639 O O . GLY B 1 180 ? 22.217 43.016 23.525 1.00 18.17 177 GLY B O 1
ATOM 3640 N N . ASP B 1 181 ? 21.693 44.632 22.035 1.00 18.95 178 ASP B N 1
ATOM 3641 C CA . ASP B 1 181 ? 21.009 43.758 21.112 1.00 19.99 178 ASP B CA 1
ATOM 3642 C C . ASP B 1 181 ? 21.631 43.955 19.722 1.00 19.93 178 ASP B C 1
ATOM 3643 O O . ASP B 1 181 ? 20.960 44.281 18.783 1.00 21.35 178 ASP B O 1
ATOM 3648 N N . LEU B 1 182 ? 22.936 43.691 19.642 1.00 20.44 179 LEU B N 1
ATOM 3649 C CA . LEU B 1 182 ? 23.722 43.862 18.438 1.00 21.84 179 LEU B CA 1
ATOM 3650 C C . LEU B 1 182 ? 24.148 42.533 17.867 1.00 22.94 179 LEU B C 1
ATOM 3651 O O . LEU B 1 182 ? 24.045 41.481 18.532 1.00 23.43 179 LEU B O 1
ATOM 3656 N N . ALA B 1 183 ? 24.666 42.583 16.626 1.00 23.30 180 ALA B N 1
ATOM 3657 C CA . ALA B 1 183 ? 25.342 41.410 16.040 1.00 24.87 180 ALA B CA 1
ATOM 3658 C C . ALA B 1 183 ? 26.509 40.964 16.934 1.00 25.26 180 ALA B C 1
ATOM 3659 O O . ALA B 1 183 ? 27.053 41.752 17.655 1.00 24.34 180 ALA B O 1
ATOM 3661 N N . ASP B 1 184 ? 26.850 39.679 16.885 1.00 25.91 181 ASP B N 1
ATOM 3662 C CA . ASP B 1 184 ? 28.014 39.143 17.569 1.00 28.42 181 ASP B CA 1
ATOM 3663 C C . ASP B 1 184 ? 29.270 39.921 17.193 1.00 29.17 181 ASP B C 1
ATOM 3664 O O . ASP B 1 184 ? 29.404 40.333 16.048 1.00 30.46 181 ASP B O 1
ATOM 3669 N N . PRO B 1 185 ? 30.221 40.052 18.136 1.00 29.33 182 PRO B N 1
ATOM 3670 C CA . PRO B 1 185 ? 31.435 40.810 17.801 1.00 31.36 182 PRO B CA 1
ATOM 3671 C C . PRO B 1 185 ? 32.291 40.046 16.797 1.00 37.02 182 PRO B C 1
ATOM 3672 O O . PRO B 1 185 ? 32.369 38.831 16.835 1.00 40.36 182 PRO B O 1
ATOM 3676 N N . ILE B 1 186 ? 32.909 40.775 15.902 1.00 39.56 183 ILE B N 1
ATOM 3677 C CA . ILE B 1 186 ? 33.775 40.205 14.876 1.00 46.64 183 ILE B CA 1
ATOM 3678 C C . ILE B 1 186 ? 34.866 41.269 14.688 1.00 49.29 183 ILE B C 1
ATOM 3679 O O . ILE B 1 186 ? 34.556 42.392 14.306 1.00 49.45 183 ILE B O 1
ATOM 3684 N N . GLU B 1 187 ?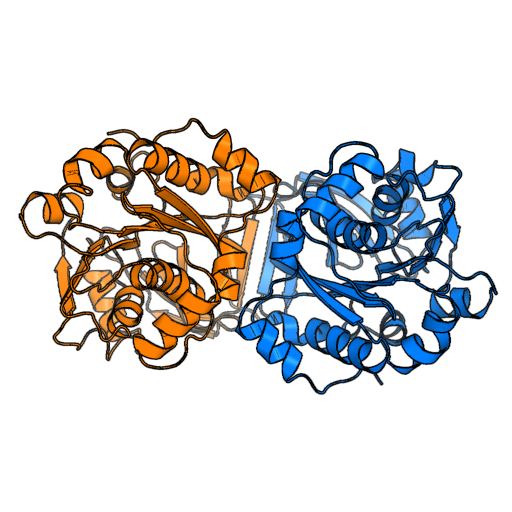 36.097 40.966 15.098 1.00 54.55 184 GLU B N 1
ATOM 3685 C CA . GLU B 1 187 ? 37.246 41.872 14.858 1.00 58.57 184 GLU B CA 1
ATOM 3686 C C . GLU B 1 187 ? 37.128 42.504 13.472 1.00 59.41 184 GLU B C 1
ATOM 3687 O O . GLU B 1 187 ? 37.175 41.792 12.464 1.00 61.55 184 GLU B O 1
ATOM 3693 N N . GLY B 1 188 ? 36.909 43.821 13.430 1.00 58.72 185 GLY B N 1
ATOM 3694 C CA . GLY B 1 188 ? 36.761 44.544 12.163 1.00 56.00 185 GLY B CA 1
ATOM 3695 C C . GLY B 1 188 ? 35.351 44.819 11.670 1.00 53.42 185 GLY B C 1
ATOM 3696 O O . GLY B 1 188 ? 35.213 45.475 10.652 1.00 54.66 185 GLY B O 1
ATOM 3697 N N . GLY B 1 189 ? 34.305 44.311 12.338 1.00 51.31 186 GLY B N 1
ATOM 3698 C CA . GLY B 1 189 ? 32.908 44.719 12.044 1.00 49.60 186 GLY B CA 1
ATOM 3699 C C . GLY B 1 189 ? 32.533 45.989 12.814 1.00 48.12 186 GLY B C 1
ATOM 3700 O O . GLY B 1 189 ? 33.254 46.378 13.730 1.00 48.78 186 GLY B O 1
ATOM 3701 N N . PRO B 1 190 ? 31.413 46.648 12.462 1.00 45.61 187 PRO B N 1
ATOM 3702 C CA . PRO B 1 190 ? 30.981 47.921 13.095 1.00 44.64 187 PRO B CA 1
ATOM 3703 C C . PRO B 1 190 ? 30.415 47.798 14.560 1.00 43.22 187 PRO B C 1
ATOM 3704 O O . PRO B 1 190 ? 30.455 48.758 15.328 1.00 42.14 187 PRO B O 1
ATOM 3708 N N . CYS B 1 191 ? 29.918 46.619 14.930 1.00 41.51 188 CYS B N 1
ATOM 3709 C CA . CYS B 1 191 ? 29.497 46.364 16.324 1.00 39.53 188 CYS B CA 1
ATOM 3710 C C . CYS B 1 191 ? 30.611 46.095 17.269 1.00 34.95 188 CYS B C 1
ATOM 3711 O O . CYS B 1 191 ? 30.403 46.170 18.464 1.00 31.01 188 CYS B O 1
ATOM 3714 N N . TYR B 1 192 ? 31.768 45.684 16.754 1.00 33.12 189 TYR B N 1
ATOM 3715 C CA . TYR B 1 192 ? 32.814 45.124 17.559 1.00 31.96 189 TYR B CA 1
ATOM 3716 C C . TYR B 1 192 ? 33.193 46.080 18.701 1.00 30.07 189 TYR B C 1
ATOM 3717 O O . TYR B 1 192 ? 33.436 45.659 19.836 1.00 28.87 189 TYR B O 1
ATOM 3726 N N . LYS B 1 193 ? 33.251 47.360 18.385 1.00 28.37 190 LYS B N 1
ATOM 3727 C CA . LYS B 1 193 ? 33.663 48.343 19.386 1.00 28.65 190 LYS B CA 1
ATOM 3728 C C . LYS B 1 193 ? 32.739 48.422 20.605 1.00 27.22 190 LYS B C 1
ATOM 3729 O O . LYS B 1 193 ? 33.162 48.871 21.675 1.00 28.32 190 LYS B O 1
ATOM 3735 N N . LEU B 1 194 ? 31.496 47.979 20.436 1.00 24.08 191 LEU B N 1
ATOM 3736 C CA . LEU B 1 194 ? 30.522 48.009 21.506 1.00 24.56 191 LEU B CA 1
ATOM 3737 C C . LEU B 1 194 ? 30.619 46.816 22.458 1.00 24.21 191 LEU B C 1
ATOM 3738 O O . LEU B 1 194 ? 29.765 46.645 23.325 1.00 23.92 191 LEU B O 1
ATOM 3743 N N . TYR B 1 195 ? 31.665 45.999 22.298 1.00 23.73 192 TYR B N 1
ATOM 3744 C CA . TYR B 1 195 ? 31.929 44.856 23.161 1.00 22.56 192 TYR B CA 1
ATOM 3745 C C . TYR B 1 195 ? 33.318 44.969 23.813 1.00 23.15 192 TYR B C 1
ATOM 3746 O O . TYR B 1 195 ? 33.758 44.052 24.479 1.00 22.37 192 TYR B O 1
ATOM 3755 N N . THR B 1 196 ? 34.004 46.100 23.645 1.00 23.09 193 THR B N 1
ATOM 3756 C CA . THR B 1 196 ? 35.341 46.178 24.206 1.00 24.86 193 THR B CA 1
ATOM 3757 C C . THR B 1 196 ? 35.335 46.637 25.672 1.00 25.55 193 THR B C 1
ATOM 3758 O O . THR B 1 196 ? 34.427 47.378 26.119 1.00 24.88 193 THR B O 1
ATOM 3762 N N . LYS B 1 197 ? 36.419 46.284 26.360 1.00 26.36 194 LYS B N 1
ATOM 3763 C CA . LYS B 1 197 ? 36.654 46.682 27.734 1.00 26.33 194 LYS B CA 1
ATOM 3764 C C . LYS B 1 197 ? 36.578 48.190 27.863 1.00 26.19 194 LYS B C 1
ATOM 3765 O O . LYS B 1 197 ? 35.873 48.719 28.728 1.00 25.43 194 LYS B O 1
ATOM 3771 N N . ASP B 1 198 ? 37.288 48.884 26.987 1.00 26.78 195 ASP B N 1
ATOM 3772 C CA . ASP B 1 198 ? 37.302 50.350 27.057 1.00 27.81 195 ASP B CA 1
ATOM 3773 C C . ASP B 1 198 ? 35.935 50.972 26.783 1.00 25.68 195 ASP B C 1
ATOM 3774 O O . ASP B 1 198 ? 35.572 51.961 27.438 1.00 26.03 195 ASP B O 1
ATOM 3779 N N . PHE B 1 199 ? 35.181 50.418 25.828 1.00 24.15 196 PHE B N 1
ATOM 3780 C CA . PHE B 1 199 ? 33.793 50.860 25.627 1.00 23.41 196 PHE B CA 1
ATOM 3781 C C . PHE B 1 199 ? 32.974 50.746 26.919 1.00 22.66 196 PHE B C 1
ATOM 3782 O O . PHE B 1 199 ? 32.323 51.703 27.369 1.00 23.39 196 PHE B O 1
ATOM 3790 N N . TYR B 1 200 ? 33.019 49.579 27.524 1.00 23.44 197 TYR B N 1
ATOM 3791 C CA . TYR B 1 200 ? 32.221 49.333 28.715 1.00 23.08 197 TYR B CA 1
ATOM 3792 C C . TYR B 1 200 ? 32.638 50.231 29.845 1.00 25.00 197 TYR B C 1
ATOM 3793 O O . TYR B 1 200 ? 31.780 50.805 30.492 1.00 24.51 197 TYR B O 1
ATOM 3802 N N . GLU B 1 201 ? 33.957 50.369 30.052 1.00 26.35 198 GLU B N 1
ATOM 3803 C CA . GLU B 1 201 ? 34.484 51.163 31.163 1.00 27.96 198 GLU B CA 1
ATOM 3804 C C . GLU B 1 201 ? 34.299 52.648 30.991 1.00 27.99 198 GLU B C 1
ATOM 3805 O O . GLU B 1 201 ? 33.928 53.310 31.943 1.00 30.75 198 GLU B O 1
ATOM 3811 N N . LEU B 1 202 ? 34.597 53.158 29.812 1.00 26.99 199 LEU B N 1
ATOM 3812 C CA . LEU B 1 202 ? 34.755 54.591 29.583 1.00 27.57 199 LEU B CA 1
ATOM 3813 C C . LEU B 1 202 ? 33.568 55.208 28.913 1.00 26.44 199 LEU B C 1
ATOM 3814 O O . LEU B 1 202 ? 33.427 56.416 28.976 1.00 25.74 199 LEU B O 1
ATOM 3819 N N . THR B 1 203 ? 32.679 54.420 28.298 1.00 24.60 200 THR B N 1
ATOM 3820 C CA . THR B 1 203 ? 31.514 54.974 27.581 1.00 24.80 200 THR B CA 1
ATOM 3821 C C . THR B 1 203 ? 30.224 54.523 28.217 1.00 23.47 200 THR B C 1
ATOM 3822 O O . THR B 1 203 ? 29.356 55.329 28.515 1.00 22.95 200 THR B O 1
ATOM 3826 N N . LEU B 1 204 ? 30.078 53.216 28.408 1.00 23.01 201 LEU B N 1
ATOM 3827 C CA . LEU B 1 204 ? 28.788 52.674 28.869 1.00 23.38 201 LEU B CA 1
ATOM 3828 C C . LEU B 1 204 ? 28.583 52.888 30.375 1.00 23.70 201 LEU B C 1
ATOM 3829 O O . LEU B 1 204 ? 27.537 53.394 30.828 1.00 21.65 201 LEU B O 1
ATOM 3834 N N . LYS B 1 205 ? 29.547 52.439 31.173 1.00 24.27 202 LYS B N 1
ATOM 3835 C CA . LYS B 1 205 ? 29.404 52.533 32.645 1.00 26.31 202 LYS B CA 1
ATOM 3836 C C . LYS B 1 205 ? 29.083 53.936 33.137 1.00 24.76 202 LYS B C 1
ATOM 3837 O O . LYS B 1 205 ? 28.157 54.092 33.954 1.00 23.93 202 LYS B O 1
ATOM 3843 N N . PRO B 1 206 ? 29.744 54.987 32.563 1.00 24.47 203 PRO B N 1
ATOM 3844 C CA . PRO B 1 206 ? 29.375 56.349 32.968 1.00 25.05 203 PRO B CA 1
ATOM 3845 C C . PRO B 1 206 ? 27.962 56.770 32.673 1.00 24.79 203 PRO B C 1
ATOM 3846 O O . PRO B 1 206 ? 27.500 57.748 33.256 1.00 24.48 203 PRO B O 1
ATOM 3850 N N . LYS B 1 207 ? 27.262 56.054 31.785 1.00 23.68 204 LYS B N 1
ATOM 3851 C CA . LYS B 1 207 ? 25.880 56.369 31.484 1.00 23.49 204 LYS B CA 1
ATOM 3852 C C . LYS B 1 207 ? 24.875 55.415 32.109 1.00 23.69 204 LYS B C 1
ATOM 3853 O O . LYS B 1 207 ? 23.721 55.440 31.723 1.00 22.39 204 LYS B O 1
ATOM 3859 N N . LEU B 1 208 ? 25.305 54.589 33.071 1.00 22.29 205 LEU B N 1
ATOM 3860 C CA . LEU B 1 208 ? 24.407 53.852 33.936 1.00 22.66 205 LEU B CA 1
ATOM 3861 C C . LEU B 1 208 ? 24.181 54.622 35.234 1.00 22.96 205 LEU B C 1
ATOM 3862 O O . LEU B 1 208 ? 25.121 55.165 35.833 1.00 23.48 205 LEU B O 1
ATOM 3867 N N . LYS B 1 209 ? 22.931 54.675 35.638 1.00 22.12 206 LYS B N 1
ATOM 3868 C CA . LYS B 1 209 ? 22.553 55.213 36.923 1.00 23.52 206 LYS B CA 1
ATOM 3869 C C . LYS B 1 209 ? 22.974 54.323 38.094 1.00 23.44 206 LYS B C 1
ATOM 3870 O O . LYS B 1 209 ? 23.494 53.200 37.940 1.00 22.20 206 LYS B O 1
ATOM 3876 N N . LYS B 1 210 ? 22.786 54.847 39.295 1.00 23.74 207 LYS B N 1
ATOM 3877 C CA . LYS B 1 210 ? 23.068 54.069 40.499 1.00 24.45 207 LYS B CA 1
ATOM 3878 C C . LYS B 1 210 ? 22.210 52.806 40.480 1.00 24.13 207 LYS B C 1
ATOM 3879 O O . LYS B 1 210 ? 21.014 52.886 40.286 1.00 23.33 207 LYS B O 1
ATOM 3885 N N . GLY B 1 211 ? 22.813 51.640 40.674 1.00 24.69 208 GLY B N 1
ATOM 3886 C CA . GLY B 1 211 ? 22.048 50.403 40.587 1.00 24.76 208 GLY B CA 1
ATOM 3887 C C . GLY B 1 211 ? 21.854 49.905 39.152 1.00 22.95 208 GLY B C 1
ATOM 3888 O O . GLY B 1 211 ? 21.079 48.954 38.918 1.00 23.79 208 GLY B O 1
ATOM 3889 N N . GLY B 1 212 ? 22.543 50.535 38.194 1.00 22.34 209 GLY B N 1
ATOM 3890 C CA . GLY B 1 212 ? 22.282 50.271 36.789 1.00 20.83 209 GLY B CA 1
ATOM 3891 C C . GLY B 1 212 ? 22.698 48.884 36.428 1.00 20.79 209 GLY B C 1
ATOM 3892 O O . GLY B 1 212 ? 23.644 48.360 37.032 1.00 20.96 209 GLY B O 1
ATOM 3893 N N . ILE B 1 213 ? 22.009 48.308 35.442 1.00 19.88 210 ILE B N 1
ATOM 3894 C CA . ILE B 1 213 ? 22.317 46.941 35.010 1.00 19.90 210 ILE B CA 1
ATOM 3895 C C . ILE B 1 213 ? 22.534 46.985 33.510 1.00 19.13 210 ILE B C 1
ATOM 3896 O O . ILE B 1 213 ? 21.749 47.599 32.802 1.00 19.69 210 ILE B O 1
ATOM 3901 N N . PHE B 1 214 ? 23.619 46.381 33.039 1.00 18.61 211 PHE B N 1
ATOM 3902 C CA . PHE B 1 214 ? 23.864 46.180 31.624 1.00 18.12 211 PHE B CA 1
ATOM 3903 C C . PHE B 1 214 ? 23.472 44.703 31.327 1.00 17.61 211 PHE B C 1
ATOM 3904 O O . PHE B 1 214 ? 23.807 43.793 32.113 1.00 18.97 211 PHE B O 1
ATOM 3912 N N . VAL B 1 215 ? 22.865 44.490 30.174 1.00 17.07 212 VAL B N 1
ATOM 3913 C CA . VAL B 1 215 ? 22.703 43.121 29.649 1.00 17.03 212 VAL B CA 1
ATOM 3914 C C . VAL B 1 215 ? 23.046 43.164 28.159 1.00 17.35 212 VAL B C 1
ATOM 3915 O O . VAL B 1 215 ? 22.668 44.105 27.442 1.00 16.85 212 VAL B O 1
ATOM 3919 N N . THR B 1 216 ? 23.749 42.142 27.691 1.00 17.54 213 THR B N 1
ATOM 3920 C CA . THR B 1 216 ? 23.979 41.985 26.277 1.00 17.28 213 THR B CA 1
ATOM 3921 C C . THR B 1 216 ? 23.621 40.563 25.866 1.00 17.80 213 THR B C 1
ATOM 3922 O O . THR B 1 216 ? 23.959 39.604 26.573 1.00 18.20 213 THR B O 1
ATOM 3926 N N . GLN B 1 217 ? 23.120 40.417 24.644 1.00 17.45 214 GLN B N 1
ATOM 3927 C CA . GLN B 1 217 ? 23.182 39.146 23.978 1.00 17.92 214 GLN B CA 1
ATOM 3928 C C . GLN B 1 217 ? 24.668 38.768 23.809 1.00 18.75 214 GLN B C 1
ATOM 3929 O O . GLN B 1 217 ? 25.542 39.620 23.649 1.00 17.80 214 GLN B O 1
ATOM 3935 N N . ALA B 1 218 ? 24.950 37.479 23.889 1.00 18.51 215 ALA B N 1
ATOM 3936 C CA . ALA B 1 218 ? 26.351 37.034 23.955 1.00 19.31 215 ALA B CA 1
ATOM 3937 C C . ALA B 1 218 ? 26.647 35.798 23.097 1.00 20.20 215 ALA B C 1
ATOM 3938 O O . ALA B 1 218 ? 27.586 35.062 23.382 1.00 21.10 215 ALA B O 1
ATOM 3940 N N . GLY B 1 219 ? 25.903 35.639 22.019 1.00 19.65 216 GLY B N 1
ATOM 3941 C CA . GLY B 1 219 ? 26.159 34.679 21.014 1.00 20.03 216 GLY B CA 1
ATOM 3942 C C . GLY B 1 219 ? 25.803 33.277 21.361 1.00 19.87 216 GLY B C 1
ATOM 3943 O O . GLY B 1 219 ? 25.140 33.014 22.369 1.00 19.51 216 GLY B O 1
ATOM 3944 N N . PRO B 1 220 ? 26.294 32.361 20.543 1.00 20.03 217 PRO B N 1
ATOM 3945 C CA . PRO B 1 220 ? 26.073 30.965 20.843 1.00 19.86 217 PRO B CA 1
ATOM 3946 C C . PRO B 1 220 ? 26.597 30.583 22.209 1.00 20.00 217 PRO B C 1
ATOM 3947 O O . PRO B 1 220 ? 27.665 31.011 22.642 1.00 19.91 217 PRO B O 1
ATOM 3951 N N . ALA B 1 221 ? 25.877 29.707 22.881 1.00 18.85 218 ALA B N 1
ATOM 3952 C CA . ALA B 1 221 ? 26.283 29.261 24.223 1.00 18.47 218 ALA B CA 1
ATOM 3953 C C . ALA B 1 221 ? 26.216 27.727 24.389 1.00 18.28 218 ALA B C 1
ATOM 3954 O O . ALA B 1 221 ? 26.030 27.203 25.482 1.00 17.53 218 ALA B O 1
ATOM 3956 N N . GLY B 1 222 ? 26.434 27.042 23.285 1.00 18.59 219 GLY B N 1
ATOM 3957 C CA . GLY B 1 222 ? 26.549 25.571 23.294 1.00 18.89 219 GLY B CA 1
ATOM 3958 C C . GLY B 1 222 ? 27.813 25.040 23.955 1.00 20.28 219 GLY B C 1
ATOM 3959 O O . GLY B 1 222 ? 28.775 25.748 24.233 1.00 20.68 219 GLY B O 1
ATOM 3960 N N . ILE B 1 223 ? 27.762 23.736 24.244 1.00 20.92 220 ILE B N 1
ATOM 3961 C CA . ILE B 1 223 ? 28.867 23.077 24.975 1.00 22.18 220 ILE B CA 1
ATOM 3962 C C . ILE B 1 223 ? 30.218 23.363 24.319 1.00 22.35 220 ILE B C 1
ATOM 3963 O O . ILE B 1 223 ? 31.209 23.565 25.033 1.00 24.19 220 ILE B O 1
ATOM 3968 N N . PHE B 1 224 ? 30.284 23.349 22.986 1.00 22.43 221 PHE B N 1
ATOM 3969 C CA . PHE B 1 224 ? 31.473 23.785 22.262 1.00 23.96 221 PHE B CA 1
ATOM 3970 C C . PHE B 1 224 ? 31.361 25.188 21.643 1.00 23.66 221 PHE B C 1
ATOM 3971 O O . PHE B 1 224 ? 32.366 25.917 21.559 1.00 23.88 221 PHE B O 1
ATOM 3979 N N . SER B 1 225 ? 30.181 25.544 21.159 1.00 21.56 222 SER B N 1
ATOM 3980 C CA . SER B 1 225 ? 30.048 26.845 20.449 1.00 21.95 222 SER B CA 1
ATOM 3981 C C . SER B 1 225 ? 30.236 28.048 21.340 1.00 21.79 222 SER B C 1
ATOM 3982 O O . SER B 1 225 ? 30.561 29.157 20.849 1.00 22.50 222 SER B O 1
ATOM 3985 N N . HIS B 1 226 ? 30.088 27.858 22.652 1.00 21.25 223 HIS B N 1
ATOM 3986 C CA . HIS B 1 226 ? 30.198 28.982 23.613 1.00 22.13 223 HIS B CA 1
ATOM 3987 C C . HIS B 1 226 ? 31.584 29.661 23.594 1.00 22.99 223 HIS B C 1
ATOM 3988 O O . HIS B 1 226 ? 31.743 30.770 24.101 1.00 23.91 223 HIS B O 1
ATOM 3995 N N . THR B 1 227 ? 32.618 28.971 23.100 1.00 24.74 224 THR B N 1
ATOM 3996 C CA . THR B 1 227 ? 33.941 29.581 23.123 1.00 24.97 224 THR B CA 1
ATOM 3997 C C . THR B 1 227 ? 34.167 30.649 22.057 1.00 26.69 224 THR B C 1
ATOM 3998 O O . THR B 1 227 ? 35.158 31.391 22.144 1.00 28.41 224 THR B O 1
ATOM 4002 N N . GLU B 1 228 ? 33.331 30.737 21.033 1.00 27.47 225 GLU B N 1
ATOM 4003 C CA . GLU B 1 228 ? 33.587 31.714 19.954 1.00 30.77 225 GLU B CA 1
ATOM 4004 C C . GLU B 1 228 ? 33.425 33.123 20.485 1.00 28.99 225 GLU B C 1
ATOM 4005 O O . GLU B 1 228 ? 34.240 33.970 20.216 1.00 29.04 225 GLU B O 1
ATOM 4011 N N . VAL B 1 229 ? 32.328 33.399 21.170 1.00 26.20 226 VAL B N 1
ATOM 4012 C CA . VAL B 1 229 ? 32.149 34.754 21.742 1.00 26.00 226 VAL B CA 1
ATOM 4013 C C . VAL B 1 229 ? 31.579 34.826 23.148 1.00 23.90 226 VAL B C 1
ATOM 4014 O O . VAL B 1 229 ? 31.928 35.713 23.891 1.00 23.14 226 VAL B O 1
ATOM 4018 N N . PHE B 1 230 ? 30.735 33.883 23.535 1.00 22.20 227 PHE B N 1
ATOM 4019 C CA . PHE B 1 230 ? 30.076 33.940 24.859 1.00 21.79 227 PHE B CA 1
ATOM 4020 C C . PHE B 1 230 ? 31.086 34.017 25.981 1.00 21.94 227 PHE B C 1
ATOM 4021 O O . PHE B 1 230 ? 31.011 34.900 26.846 1.00 21.23 227 PHE B O 1
ATOM 4029 N N . SER B 1 231 ? 32.094 33.130 25.980 1.00 23.11 228 SER B N 1
ATOM 4030 C CA . SER B 1 231 ? 33.087 33.215 27.038 1.00 23.81 228 SER B CA 1
ATOM 4031 C C . SER B 1 231 ? 33.911 34.499 27.023 1.00 23.85 228 SER B C 1
ATOM 4032 O O . SER B 1 231 ? 34.237 35.017 28.084 1.00 23.56 228 SER B O 1
ATOM 4035 N N . CYS B 1 232 ? 34.242 34.982 25.827 1.00 23.94 229 CYS B N 1
ATOM 4036 C CA . CYS B 1 232 ? 34.945 36.255 25.669 1.00 24.25 229 CYS B CA 1
ATOM 4037 C C . CYS B 1 232 ? 34.181 37.472 26.179 1.00 22.84 229 CYS B C 1
ATOM 4038 O O . CYS B 1 232 ? 34.730 38.348 26.815 1.00 23.79 229 CYS B O 1
ATOM 4041 N N . ILE B 1 233 ? 32.901 37.504 25.852 1.00 20.90 230 ILE B N 1
ATOM 4042 C CA . ILE B 1 233 ? 32.021 38.562 26.341 1.00 21.11 230 ILE B CA 1
ATOM 4043 C C . ILE B 1 233 ? 31.923 38.514 27.873 1.00 20.81 230 ILE B C 1
ATOM 4044 O O . ILE B 1 233 ? 32.064 39.508 28.556 1.00 20.84 230 ILE B O 1
ATOM 4049 N N . TYR B 1 234 ? 31.699 37.326 28.427 1.00 20.30 231 TYR B N 1
ATOM 4050 C CA . TYR B 1 234 ? 31.717 37.166 29.846 1.00 20.93 231 TYR B CA 1
ATOM 4051 C C . TYR B 1 234 ? 33.020 37.702 30.469 1.00 22.03 231 TYR B C 1
ATOM 4052 O O . TYR B 1 234 ? 33.009 38.470 31.391 1.00 22.05 231 TYR B O 1
ATOM 4061 N N . ASN B 1 235 ? 34.143 37.259 29.951 1.00 23.71 232 ASN B N 1
ATOM 4062 C CA . ASN B 1 235 ? 35.411 37.683 30.530 1.00 24.67 232 ASN B CA 1
ATOM 4063 C C . ASN B 1 235 ? 35.679 39.170 30.391 1.00 24.41 232 ASN B C 1
ATOM 4064 O O . ASN B 1 235 ? 36.249 39.783 31.301 1.00 24.64 232 ASN B O 1
ATOM 4069 N N . THR B 1 236 ? 35.293 39.741 29.259 1.00 23.77 233 THR B N 1
ATOM 4070 C CA . THR B 1 236 ? 35.470 41.174 29.046 1.00 23.19 233 THR B CA 1
ATOM 4071 C C . THR B 1 236 ? 34.663 41.923 30.090 1.00 23.90 233 THR B C 1
ATOM 4072 O O . THR B 1 236 ? 35.172 42.826 30.781 1.00 24.57 233 THR B O 1
ATOM 4076 N N . LEU B 1 237 ? 33.395 41.526 30.281 1.00 22.72 234 LEU B N 1
ATOM 4077 C CA . LEU B 1 237 ? 32.584 42.167 31.312 1.00 22.37 234 LEU B CA 1
ATOM 4078 C C . LEU B 1 237 ? 33.122 41.971 32.735 1.00 24.63 234 LEU B C 1
ATOM 4079 O O . LEU B 1 237 ? 32.980 42.863 33.559 1.00 23.51 234 LEU B O 1
ATOM 4084 N N . ARG B 1 238 ? 33.743 40.821 33.017 1.00 25.61 235 ARG B N 1
ATOM 4085 C CA . ARG B 1 238 ? 34.297 40.532 34.341 1.00 28.87 235 ARG B CA 1
ATOM 4086 C C . ARG B 1 238 ? 35.445 41.508 34.656 1.00 29.62 235 ARG B C 1
ATOM 4087 O O . ARG B 1 238 ? 35.755 41.806 35.829 1.00 29.93 235 ARG B O 1
ATOM 4095 N N . GLN B 1 239 ? 36.038 42.072 33.623 1.00 28.87 236 GLN B N 1
ATOM 4096 C CA . GLN B 1 239 ? 37.112 43.087 33.848 1.00 29.17 236 GLN B CA 1
ATOM 4097 C C . GLN B 1 239 ? 36.594 44.463 34.245 1.00 28.91 236 GLN B C 1
ATOM 4098 O O . GLN B 1 239 ? 37.384 45.354 34.588 1.00 28.54 236 GLN B O 1
ATOM 4104 N N . VAL B 1 240 ? 35.300 44.710 34.079 1.00 26.77 237 VAL B N 1
ATOM 4105 C CA . VAL B 1 240 ? 34.731 46.027 34.235 1.00 27.30 237 VAL B CA 1
ATOM 4106 C C . VAL B 1 240 ? 33.732 46.124 35.381 1.00 26.92 237 VAL B C 1
ATOM 4107 O O . VAL B 1 240 ? 33.672 47.136 36.048 1.00 28.79 237 VAL B O 1
ATOM 4111 N N . PHE B 1 241 ? 32.845 45.142 35.513 1.00 25.03 238 PHE B N 1
ATOM 4112 C CA . PHE B 1 241 ? 31.793 45.177 36.517 1.00 24.46 238 PHE B CA 1
ATOM 4113 C C . PHE B 1 241 ? 32.037 44.137 37.591 1.00 25.30 238 PHE B C 1
ATOM 4114 O O . PHE B 1 241 ? 32.619 43.072 37.316 1.00 25.27 238 PHE B O 1
ATOM 4122 N N . LYS B 1 242 ? 31.546 44.410 38.803 1.00 25.80 239 LYS B N 1
ATOM 4123 C CA . LYS B 1 242 ? 31.744 43.511 39.929 1.00 27.61 239 LYS B CA 1
ATOM 4124 C C . LYS B 1 242 ? 30.980 42.234 39.840 1.00 26.26 239 LYS B C 1
ATOM 4125 O O . LYS B 1 242 ? 31.536 41.177 40.111 1.00 27.11 239 LYS B O 1
ATOM 4131 N N . TYR B 1 243 ? 29.709 42.340 39.444 1.00 24.39 240 TYR B N 1
ATOM 4132 C CA . TYR B 1 243 ? 28.816 41.195 39.400 1.00 25.54 240 TYR B CA 1
ATOM 4133 C C . TYR B 1 243 ? 28.465 40.906 37.932 1.00 23.71 240 TYR B C 1
ATOM 4134 O O . TYR B 1 243 ? 27.982 41.794 37.223 1.00 24.12 240 TYR B O 1
ATOM 4143 N N . VAL B 1 244 ? 28.762 39.680 37.480 1.00 24.30 241 VAL B N 1
ATOM 4144 C CA . VAL B 1 244 ? 28.555 39.331 36.077 1.00 22.90 241 VAL B CA 1
ATOM 4145 C C . VAL B 1 244 ? 27.915 37.982 36.072 1.00 22.00 241 VAL B C 1
ATOM 4146 O O . VAL B 1 244 ? 28.450 37.059 36.684 1.00 22.33 241 VAL B O 1
ATOM 4150 N N . VAL B 1 245 ? 26.735 37.879 35.479 1.00 20.08 242 VAL B N 1
ATOM 4151 C CA . VAL B 1 245 ? 25.911 36.658 35.486 1.00 20.51 242 VAL B CA 1
ATOM 4152 C C . VAL B 1 245 ? 25.614 36.225 34.059 1.00 20.68 242 VAL B C 1
ATOM 4153 O O . VAL B 1 245 ? 24.774 36.805 33.421 1.00 19.16 242 VAL B O 1
ATOM 4157 N N . PRO B 1 246 ? 26.305 35.181 33.565 1.00 20.75 243 PRO B N 1
ATOM 4158 C CA . PRO B 1 246 ? 26.052 34.634 32.247 1.00 19.72 243 PRO B CA 1
ATOM 4159 C C . PRO B 1 246 ? 24.909 33.634 32.358 1.00 19.08 243 PRO B C 1
ATOM 4160 O O . PRO B 1 246 ? 24.754 32.956 33.400 1.00 19.72 243 PRO B O 1
ATOM 4164 N N . TYR B 1 247 ? 24.100 33.607 31.319 1.00 18.32 244 TYR B N 1
ATOM 4165 C CA . TYR B 1 247 ? 22.948 32.704 31.288 1.00 18.06 244 TYR B CA 1
ATOM 4166 C C . TYR B 1 247 ? 22.571 32.344 29.888 1.00 17.68 244 TYR B C 1
ATOM 4167 O O . TYR B 1 247 ? 22.997 32.986 28.915 1.00 17.02 244 TYR B O 1
ATOM 4176 N N . SER B 1 248 ? 21.875 31.226 29.731 1.00 17.40 245 SER B N 1
ATOM 4177 C CA . SER B 1 248 ? 21.612 30.705 28.400 1.00 17.34 245 SER B CA 1
ATOM 4178 C C . SER B 1 248 ? 20.302 29.951 28.284 1.00 17.46 245 SER B C 1
ATOM 4179 O O . SER B 1 248 ? 19.716 29.534 29.294 1.00 18.35 245 SER B O 1
ATOM 4182 N N . ALA B 1 249 ? 19.854 29.757 27.062 1.00 16.91 246 ALA B N 1
ATOM 4183 C CA . ALA B 1 249 ? 18.594 29.054 26.803 1.00 17.49 246 ALA B CA 1
ATOM 4184 C C . ALA B 1 249 ? 18.567 28.611 25.382 1.00 18.16 246 ALA B C 1
ATOM 4185 O O . ALA B 1 249 ? 19.080 29.271 24.514 1.00 18.36 246 ALA B O 1
ATOM 4187 N N . HIS B 1 250 ? 17.917 27.484 25.138 1.00 18.52 247 HIS B N 1
ATOM 4188 C CA . HIS B 1 250 ? 17.759 27.010 23.774 1.00 19.14 247 HIS B CA 1
ATOM 4189 C C . HIS B 1 250 ? 16.761 27.798 22.966 1.00 19.86 247 HIS B C 1
ATOM 4190 O O . HIS B 1 250 ? 15.651 28.059 23.442 1.00 19.35 247 HIS B O 1
ATOM 4197 N N . ILE B 1 251 ? 17.131 28.103 21.726 1.00 20.58 248 ILE B N 1
ATOM 4198 C CA . ILE B 1 251 ? 16.227 28.735 20.782 1.00 21.79 248 ILE B CA 1
ATOM 4199 C C . ILE B 1 251 ? 16.154 27.826 19.523 1.00 21.39 248 ILE B C 1
ATOM 4200 O O . ILE B 1 251 ? 17.096 27.706 18.791 1.00 22.06 248 ILE B O 1
ATOM 4205 N N . PRO B 1 252 ? 15.049 27.128 19.345 1.00 22.01 249 PRO B N 1
ATOM 4206 C CA . PRO B 1 252 ? 15.011 26.072 18.328 1.00 21.68 249 PRO B CA 1
ATOM 4207 C C . PRO B 1 252 ? 15.403 26.560 16.958 1.00 22.74 249 PRO B C 1
ATOM 4208 O O . PRO B 1 252 ? 16.172 25.885 16.284 1.00 22.97 249 PRO B O 1
ATOM 4212 N N . SER B 1 253 ? 14.951 27.747 16.567 1.00 21.81 250 SER B N 1
ATOM 4213 C CA . SER B 1 253 ? 15.232 28.250 15.226 1.00 23.07 250 SER B CA 1
ATOM 4214 C C . SER B 1 253 ? 16.690 28.612 15.030 1.00 24.13 250 SER B C 1
ATOM 4215 O O . SER B 1 253 ? 17.156 28.693 13.898 1.00 24.88 250 SER B O 1
ATOM 4218 N N . TYR B 1 254 ? 17.406 28.843 16.125 1.00 24.57 251 TYR B N 1
ATOM 4219 C CA . TYR B 1 254 ? 18.832 29.122 16.089 1.00 26.36 251 TYR B CA 1
ATOM 4220 C C . TYR B 1 254 ? 19.705 27.903 16.028 1.00 26.74 251 TYR B C 1
ATOM 4221 O O . TYR B 1 254 ? 20.938 28.051 15.872 1.00 29.53 251 TYR B O 1
ATOM 4230 N N . ALA B 1 255 ? 19.149 26.696 16.188 1.00 25.87 252 ALA B N 1
ATOM 4231 C CA . ALA B 1 255 ? 19.868 25.421 16.288 1.00 27.73 252 ALA B CA 1
ATOM 4232 C C . ALA B 1 255 ? 20.991 25.425 17.311 1.00 27.39 252 ALA B C 1
ATOM 4233 O O . ALA B 1 255 ? 22.020 24.796 17.112 1.00 27.74 252 ALA B O 1
ATOM 4235 N N . ASP B 1 256 ? 20.817 26.189 18.400 1.00 23.19 253 ASP B N 1
ATOM 4236 C CA . ASP B 1 256 ? 21.808 26.213 19.431 1.00 22.27 253 ASP B CA 1
ATOM 4237 C C . ASP B 1 256 ? 21.205 26.791 20.670 1.00 21.63 253 ASP B C 1
ATOM 4238 O O . ASP B 1 256 ? 20.083 27.344 20.656 1.00 19.85 253 ASP B O 1
ATOM 4243 N N . ILE B 1 257 ? 21.945 26.585 21.733 1.00 21.01 254 ILE B N 1
ATOM 4244 C CA . ILE B 1 257 ? 21.749 27.311 22.965 1.00 19.72 254 ILE B CA 1
ATOM 4245 C C . ILE B 1 257 ? 22.286 28.729 22.639 1.00 19.00 254 ILE B C 1
ATOM 4246 O O . ILE B 1 257 ? 23.337 28.870 22.015 1.00 19.76 254 ILE B O 1
ATOM 4251 N N . TRP B 1 258 ? 21.576 29.747 23.063 1.00 19.08 255 TRP B N 1
ATOM 4252 C CA . TRP B 1 258 ? 22.031 31.114 22.973 1.00 18.35 255 TRP B CA 1
ATOM 4253 C C . TRP B 1 258 ? 22.338 31.698 24.359 1.00 17.72 255 TRP B C 1
ATOM 4254 O O . TRP B 1 258 ? 21.747 31.288 25.375 1.00 16.68 255 TRP B O 1
ATOM 4265 N N . GLY B 1 259 ? 23.206 32.710 24.400 1.00 17.50 256 GLY B N 1
ATOM 4266 C CA . GLY B 1 259 ? 23.611 33.270 25.661 1.00 16.43 256 GLY B CA 1
ATOM 4267 C C . GLY B 1 259 ? 23.372 34.761 25.805 1.00 16.69 256 GLY B C 1
ATOM 4268 O O . GLY B 1 259 ? 23.258 35.489 24.813 1.00 16.61 256 GLY B O 1
ATOM 4269 N N . TRP B 1 260 ? 23.365 35.154 27.058 1.00 16.53 257 TRP B N 1
ATOM 4270 C CA . TRP B 1 260 ? 23.285 36.565 27.469 1.00 17.24 257 TRP B CA 1
ATOM 4271 C C . TRP B 1 260 ? 24.103 36.730 28.700 1.00 17.52 257 TRP B C 1
ATOM 4272 O O . TRP B 1 260 ? 24.395 35.762 29.433 1.00 17.52 257 TRP B O 1
ATOM 4283 N N . VAL B 1 261 ? 24.519 37.958 28.958 1.00 17.67 258 VAL B N 1
ATOM 4284 C CA . VAL B 1 261 ? 25.250 38.248 30.171 1.00 19.26 258 VAL B CA 1
ATOM 4285 C C . VAL B 1 261 ? 24.695 39.507 30.824 1.00 19.68 258 VAL B C 1
ATOM 4286 O O . VAL B 1 261 ? 24.641 40.563 30.170 1.00 20.43 258 VAL B O 1
ATOM 4290 N N . LEU B 1 262 ? 24.350 39.396 32.124 1.00 20.49 259 LEU B N 1
ATOM 4291 C CA . LEU B 1 262 ? 24.079 40.537 33.004 1.00 20.72 259 LEU B CA 1
ATOM 4292 C C . LEU B 1 262 ? 25.335 41.048 33.665 1.00 20.25 259 LEU B C 1
ATOM 4293 O O . LEU B 1 262 ? 26.177 40.258 34.078 1.00 20.29 259 LEU B O 1
ATOM 4298 N N . ALA B 1 263 ? 25.445 42.355 33.800 1.00 19.94 260 ALA B N 1
ATOM 4299 C CA . ALA B 1 263 ? 26.581 42.961 34.486 1.00 21.39 260 ALA B CA 1
ATOM 4300 C C . ALA B 1 263 ? 26.112 44.179 35.278 1.00 21.28 260 ALA B C 1
ATOM 4301 O O . ALA B 1 263 ? 25.302 44.970 34.820 1.00 20.22 260 ALA B O 1
ATOM 4303 N N . SER B 1 264 ? 26.616 44.312 36.496 1.00 22.54 261 SER B N 1
ATOM 4304 C CA . SER B 1 264 ? 26.228 45.445 37.355 1.00 22.96 261 SER B CA 1
ATOM 4305 C C . SER B 1 264 ? 27.296 45.640 38.431 1.00 24.16 261 SER B C 1
ATOM 4306 O O . SER B 1 264 ? 28.048 44.743 38.774 1.00 24.01 261 SER B O 1
ATOM 4309 N N . ASP B 1 265 ? 27.327 46.821 38.978 1.00 24.89 262 ASP B N 1
ATOM 4310 C CA . ASP B 1 265 ? 28.118 47.047 40.185 1.00 26.47 262 ASP B CA 1
ATOM 4311 C C . ASP B 1 265 ? 27.318 46.870 41.472 1.00 27.89 262 ASP B C 1
ATOM 4312 O O . ASP B 1 265 ? 27.876 46.979 42.577 1.00 29.38 262 ASP B O 1
ATOM 4317 N N . SER B 1 266 ? 26.021 46.590 41.352 1.00 25.83 263 SER B N 1
ATOM 4318 C CA . SER B 1 266 ? 25.210 46.196 42.451 1.00 27.39 263 SER B CA 1
ATOM 4319 C C . SER B 1 266 ? 24.876 44.713 42.293 1.00 27.54 263 SER B C 1
ATOM 4320 O O . SER B 1 266 ? 24.872 44.174 41.173 1.00 26.79 263 SER B O 1
ATOM 4323 N N . PRO B 1 267 ? 24.601 44.041 43.415 1.00 28.15 264 PRO B N 1
ATOM 4324 C CA . PRO B 1 267 ? 24.414 42.576 43.328 1.00 28.01 264 PRO B CA 1
ATOM 4325 C C . PRO B 1 267 ? 23.286 42.109 42.413 1.00 27.50 264 PRO B C 1
ATOM 4326 O O . PRO B 1 267 ? 22.312 42.827 42.191 1.00 27.43 264 PRO B O 1
ATOM 4330 N N . LEU B 1 268 ? 23.465 40.899 41.879 1.00 26.62 265 LEU B N 1
ATOM 4331 C CA . LEU B 1 268 ? 22.477 40.275 40.974 1.00 27.14 265 LEU B CA 1
ATOM 4332 C C . LEU B 1 268 ? 22.171 38.875 41.519 1.00 30.25 265 LEU B C 1
ATOM 4333 O O . LEU B 1 268 ? 22.666 37.879 41.010 1.00 33.66 265 LEU B O 1
ATOM 4338 N N . ASP B 1 269 ? 21.342 38.817 42.537 1.00 31.97 266 ASP B N 1
ATOM 4339 C CA . ASP B 1 269 ? 21.179 37.593 43.313 1.00 34.18 266 ASP B CA 1
ATOM 4340 C C . ASP B 1 269 ? 19.778 37.626 43.859 1.00 34.21 266 ASP B C 1
ATOM 4341 O O . ASP B 1 269 ? 19.518 38.184 44.917 1.00 38.89 266 ASP B O 1
ATOM 4346 N N . LEU B 1 270 ? 18.857 37.129 43.080 1.00 32.46 267 LEU B N 1
ATOM 4347 C CA . LEU B 1 270 ? 17.491 36.999 43.486 1.00 31.67 267 LEU B CA 1
ATOM 4348 C C . LEU B 1 270 ? 17.087 35.569 43.335 1.00 31.90 267 LEU B C 1
ATOM 4349 O O . LEU B 1 270 ? 17.541 34.850 42.431 1.00 31.13 267 LEU B O 1
ATOM 4354 N N . SER B 1 271 ? 16.202 35.146 44.221 1.00 31.55 268 SER B N 1
ATOM 4355 C CA . SER B 1 271 ? 15.698 33.800 44.156 1.00 30.93 268 SER B CA 1
ATOM 4356 C C . SER B 1 271 ? 14.628 33.722 43.062 1.00 28.68 268 SER B C 1
ATOM 4357 O O . SER B 1 271 ? 14.035 34.724 42.671 1.00 28.47 268 SER B O 1
ATOM 4360 N N . ALA B 1 272 ? 14.347 32.496 42.652 1.00 26.99 269 ALA B N 1
ATOM 4361 C CA . ALA B 1 272 ? 13.221 32.212 41.775 1.00 26.29 269 ALA B CA 1
ATOM 4362 C C . ALA B 1 272 ? 11.945 32.864 42.252 1.00 27.77 269 ALA B C 1
ATOM 4363 O O . ALA B 1 272 ? 11.253 33.521 41.508 1.00 25.85 269 ALA B O 1
ATOM 4365 N N . GLU B 1 273 ? 11.627 32.710 43.526 1.00 29.75 270 GLU B N 1
ATOM 4366 C CA . GLU B 1 273 ? 10.349 33.220 43.983 1.00 30.00 270 GLU B CA 1
ATOM 4367 C C . GLU B 1 273 ? 10.290 34.729 43.994 1.00 29.44 270 GLU B C 1
ATOM 4368 O O . GLU B 1 273 ? 9.259 35.279 43.687 1.00 29.26 270 GLU B O 1
ATOM 4374 N N . GLU B 1 274 ? 11.378 35.394 44.370 1.00 30.92 271 GLU B N 1
ATOM 4375 C CA . GLU B 1 274 ? 11.400 36.858 44.330 1.00 32.50 271 GLU B CA 1
ATOM 4376 C C . GLU B 1 274 ? 11.256 37.385 42.910 1.00 29.58 271 GLU B C 1
ATOM 4377 O O . GLU B 1 274 ? 10.509 38.323 42.648 1.00 29.26 271 GLU B O 1
ATOM 4383 N N . LEU B 1 275 ? 11.932 36.730 41.970 1.00 28.63 272 LEU B N 1
ATOM 4384 C CA . LEU B 1 275 ? 11.686 37.042 40.585 1.00 26.28 272 LEU B CA 1
ATOM 4385 C C . LEU B 1 275 ? 10.224 36.873 40.179 1.00 25.97 272 LEU B C 1
ATOM 4386 O O . LEU B 1 275 ? 9.693 37.723 39.510 1.00 25.24 272 LEU B O 1
ATOM 4391 N N . ASP B 1 276 ? 9.570 35.766 40.571 1.00 25.88 273 ASP B N 1
ATOM 4392 C CA . ASP B 1 276 ? 8.138 35.598 40.195 1.00 26.22 273 ASP B CA 1
ATOM 4393 C C . ASP B 1 276 ? 7.238 36.688 40.777 1.00 26.30 273 ASP B C 1
ATOM 4394 O O . ASP B 1 276 ? 6.302 37.157 40.125 1.00 26.73 273 ASP B O 1
ATOM 4399 N N . ILE B 1 277 ? 7.567 37.088 41.987 1.00 28.76 274 ILE B N 1
ATOM 4400 C CA . ILE B 1 277 ? 6.810 38.172 42.661 1.00 31.30 274 ILE B CA 1
ATOM 4401 C C . ILE B 1 277 ? 6.930 39.460 41.910 1.00 29.88 274 ILE B C 1
ATOM 4402 O O . ILE B 1 277 ? 5.929 40.116 41.663 1.00 29.52 274 ILE B O 1
ATOM 4407 N N . ARG B 1 278 ? 8.163 39.785 41.512 1.00 31.17 275 ARG B N 1
ATOM 4408 C CA . ARG B 1 278 ? 8.420 40.967 40.703 1.00 31.21 275 ARG B CA 1
ATOM 4409 C C . ARG B 1 278 ? 7.739 40.921 39.364 1.00 28.10 275 ARG B C 1
ATOM 4410 O O . ARG B 1 278 ? 7.239 41.929 38.917 1.00 28.95 275 ARG B O 1
ATOM 4418 N N . MET B 1 279 ? 7.709 39.749 38.720 1.00 26.67 276 MET B N 1
ATOM 4419 C CA . MET B 1 279 ? 7.027 39.605 37.442 1.00 25.83 276 MET B CA 1
ATOM 4420 C C . MET B 1 279 ? 5.536 39.853 37.564 1.00 26.78 276 MET B C 1
ATOM 4421 O O . MET B 1 279 ? 4.952 40.549 36.767 1.00 26.78 276 MET B O 1
ATOM 4426 N N . ARG B 1 280 ? 4.938 39.260 38.577 1.00 28.92 277 ARG B N 1
ATOM 4427 C CA . ARG B 1 280 ? 3.531 39.477 38.855 1.00 30.44 277 ARG B CA 1
ATOM 4428 C C . ARG B 1 280 ? 3.248 40.941 39.137 1.00 29.65 277 ARG B C 1
ATOM 4429 O O . ARG B 1 280 ? 2.236 41.452 38.710 1.00 30.26 277 ARG B O 1
ATOM 4437 N N . GLN B 1 281 ? 4.107 41.595 39.886 1.00 29.98 278 GLN B N 1
ATOM 4438 C CA . GLN B 1 281 ? 3.843 42.988 40.239 1.00 33.12 278 GLN B CA 1
ATOM 4439 C C . GLN B 1 281 ? 4.074 43.932 39.069 1.00 33.79 278 GLN B C 1
ATOM 4440 O O . GLN B 1 281 ? 3.335 44.892 38.887 1.00 35.39 278 GLN B O 1
ATOM 4446 N N . ARG B 1 282 ? 5.119 43.673 38.277 1.00 31.34 279 ARG B N 1
ATOM 4447 C CA . ARG B 1 282 ? 5.648 44.683 37.374 1.00 31.47 279 ARG B CA 1
ATOM 4448 C C . ARG B 1 282 ? 5.386 44.500 35.895 1.00 30.71 279 ARG B C 1
ATOM 4449 O O . ARG B 1 282 ? 5.335 45.464 35.143 1.00 30.40 279 ARG B O 1
ATOM 4457 N N . ILE B 1 283 ? 5.208 43.257 35.474 1.00 27.61 280 ILE B N 1
ATOM 4458 C CA . ILE B 1 283 ? 5.089 42.989 34.059 1.00 27.85 280 ILE B CA 1
ATOM 4459 C C . ILE B 1 283 ? 3.633 42.746 33.697 1.00 28.72 280 ILE B C 1
ATOM 4460 O O . ILE B 1 283 ? 2.936 41.938 34.351 1.00 29.97 280 ILE B O 1
ATOM 4465 N N . ILE B 1 284 ? 3.193 43.431 32.663 1.00 30.13 281 ILE B N 1
ATOM 4466 C CA . ILE B 1 284 ? 1.850 43.273 32.055 1.00 32.67 281 ILE B CA 1
ATOM 4467 C C . ILE B 1 284 ? 1.758 41.917 31.352 1.00 34.27 281 ILE B C 1
ATOM 4468 O O . ILE B 1 284 ? 2.643 41.562 30.563 1.00 34.20 281 ILE B O 1
ATOM 4473 N N . GLU B 1 285 ? 0.700 41.155 31.644 1.00 36.93 282 GLU B N 1
ATOM 4474 C CA . GLU B 1 285 ? 0.524 39.791 31.110 1.00 37.45 282 GLU B CA 1
ATOM 4475 C C . GLU B 1 285 ? 1.605 38.793 31.574 1.00 35.39 282 GLU B C 1
ATOM 4476 O O . GLU B 1 285 ? 2.629 39.144 32.165 1.00 33.00 282 GLU B O 1
ATOM 4482 N N . GLU B 1 286 ? 1.318 37.522 31.331 1.00 34.09 283 GLU B N 1
ATOM 4483 C CA . GLU B 1 286 ? 2.190 36.431 31.731 1.00 34.21 283 GLU B CA 1
ATOM 4484 C C . GLU B 1 286 ? 3.279 36.283 30.696 1.00 29.50 283 GLU B C 1
ATOM 4485 O O . GLU B 1 286 ? 2.993 36.276 29.518 1.00 28.58 283 GLU B O 1
ATOM 4491 N N . ASN B 1 287 ? 4.506 36.114 31.155 1.00 27.73 284 ASN B N 1
ATOM 4492 C CA . ASN B 1 287 ? 5.594 35.670 30.270 1.00 26.48 284 ASN B CA 1
ATOM 4493 C C . ASN B 1 287 ? 5.291 34.283 29.735 1.00 27.46 284 ASN B C 1
ATOM 4494 O O . ASN B 1 287 ? 4.636 33.479 30.407 1.00 28.61 284 ASN B O 1
ATOM 4499 N N . ARG B 1 288 ? 5.726 34.044 28.506 1.00 26.68 285 ARG B N 1
ATOM 4500 C CA . ARG B 1 288 ? 5.540 32.770 27.812 1.00 27.94 285 ARG B CA 1
ATOM 4501 C C . ARG B 1 288 ? 6.701 31.818 28.129 1.00 26.88 285 ARG B C 1
ATOM 4502 O O . ARG B 1 288 ? 6.507 30.602 28.221 1.00 28.01 285 ARG B O 1
ATOM 4510 N N . TYR B 1 289 ? 7.913 32.347 28.285 1.00 23.28 286 TYR B N 1
ATOM 4511 C CA . TYR B 1 289 ? 9.097 31.501 28.463 1.00 23.34 286 TYR B CA 1
ATOM 4512 C C . TYR B 1 289 ? 9.591 31.548 29.899 1.00 22.27 286 TYR B C 1
ATOM 4513 O O . TYR B 1 289 ? 9.925 30.532 30.478 1.00 22.70 286 TYR B O 1
ATOM 4522 N N . LEU B 1 290 ? 9.698 32.739 30.458 1.00 22.42 287 LEU B N 1
ATOM 4523 C CA . LEU B 1 290 ? 10.510 32.960 31.626 1.00 23.30 287 LEU B CA 1
ATOM 4524 C C . LEU B 1 290 ? 9.660 33.061 32.915 1.00 24.09 287 LEU B C 1
ATOM 4525 O O . LEU B 1 290 ? 8.774 33.903 32.999 1.00 26.01 287 LEU B O 1
ATOM 4530 N N . ASP B 1 291 ? 9.887 32.158 33.868 1.00 22.92 288 ASP B N 1
ATOM 4531 C CA . ASP B 1 291 ? 9.543 32.355 35.268 1.00 22.23 288 ASP B CA 1
ATOM 4532 C C . ASP B 1 291 ? 10.842 32.325 36.064 1.00 23.34 288 ASP B C 1
ATOM 4533 O O . ASP B 1 291 ? 11.939 32.173 35.485 1.00 20.66 288 ASP B O 1
ATOM 4538 N N . GLY B 1 292 ? 10.752 32.476 37.387 1.00 22.62 289 GLY B N 1
ATOM 4539 C CA . GLY B 1 292 ? 11.952 32.543 38.186 1.00 23.00 289 GLY B CA 1
ATOM 4540 C C . GLY B 1 292 ? 12.782 31.297 38.151 1.00 22.66 289 GLY B C 1
ATOM 4541 O O . GLY B 1 292 ? 14.040 31.389 38.038 1.00 22.62 289 GLY B O 1
ATOM 4542 N N . LYS B 1 293 ? 12.127 30.141 38.205 1.00 22.14 290 LYS B N 1
ATOM 4543 C CA . LYS B 1 293 ? 12.863 28.881 38.125 1.00 23.56 290 LYS B CA 1
ATOM 4544 C C . LYS B 1 293 ? 13.621 28.738 36.809 1.00 21.81 290 LYS B C 1
ATOM 4545 O O . LYS B 1 293 ? 14.762 28.248 36.761 1.00 21.50 290 LYS B O 1
ATOM 4551 N N . THR B 1 294 ? 13.000 29.208 35.744 1.00 20.89 291 THR B N 1
ATOM 4552 C CA . THR B 1 294 ? 13.643 29.194 34.428 1.00 20.44 291 THR B CA 1
ATOM 4553 C C . THR B 1 294 ? 14.912 30.014 34.432 1.00 20.21 291 THR B C 1
ATOM 4554 O O . THR B 1 294 ? 15.961 29.565 33.924 1.00 19.54 291 THR B O 1
ATOM 4558 N N . PHE B 1 295 ? 14.853 31.221 35.012 1.00 19.95 292 PHE B N 1
ATOM 4559 C CA . PHE B 1 295 ? 16.052 32.029 35.070 1.00 19.71 292 PHE B CA 1
ATOM 4560 C C . PHE B 1 295 ? 17.152 31.399 35.901 1.00 20.34 292 PHE B C 1
ATOM 4561 O O . PHE B 1 295 ? 18.331 31.410 35.498 1.00 20.60 292 PHE B O 1
ATOM 4569 N N . VAL B 1 296 ? 16.799 30.821 37.040 1.00 21.59 293 VAL B N 1
ATOM 4570 C CA . VAL B 1 296 ? 17.805 30.178 37.892 1.00 23.41 293 VAL B CA 1
ATOM 4571 C C . VAL B 1 296 ? 18.442 29.022 37.146 1.00 23.13 293 VAL B C 1
ATOM 4572 O O . VAL B 1 296 ? 19.663 28.905 37.181 1.00 24.39 293 VAL B O 1
ATOM 4576 N N . SER B 1 297 ? 17.636 28.250 36.418 1.00 23.03 294 SER B N 1
ATOM 4577 C CA . SER B 1 297 ? 18.140 27.133 35.581 1.00 23.89 294 SER B CA 1
ATOM 4578 C C . SER B 1 297 ? 19.072 27.668 34.474 1.00 22.97 294 SER B C 1
ATOM 4579 O O . SER B 1 297 ? 20.203 27.184 34.299 1.00 22.23 294 SER B O 1
ATOM 4582 N N . SER B 1 298 ? 18.623 28.721 33.793 1.00 21.82 295 SER B N 1
ATOM 4583 C CA . SER B 1 298 ? 19.415 29.368 32.728 1.00 21.39 295 SER B CA 1
ATOM 4584 C C . SER B 1 298 ? 20.747 29.862 33.202 1.00 20.28 295 SER B C 1
ATOM 4585 O O . SER B 1 298 ? 21.724 29.839 32.435 1.00 19.48 295 SER B O 1
ATOM 4588 N N . SER B 1 299 ? 20.781 30.360 34.428 1.00 20.59 296 SER B N 1
ATOM 4589 C CA . SER B 1 299 ? 22.004 30.924 34.997 1.00 21.15 296 SER B CA 1
ATOM 4590 C C . SER B 1 299 ? 22.914 29.897 35.691 1.00 22.73 296 SER B C 1
ATOM 4591 O O . SER B 1 299 ? 23.937 30.239 36.251 1.00 22.82 296 SER B O 1
ATOM 4594 N N . THR B 1 300 ? 22.529 28.637 35.640 1.00 22.17 297 THR B N 1
ATOM 4595 C CA . THR B 1 300 ? 23.359 27.563 36.136 1.00 24.05 297 THR B CA 1
ATOM 4596 C C . THR B 1 300 ? 23.885 26.897 34.895 1.00 25.19 297 THR B C 1
ATOM 4597 O O . THR B 1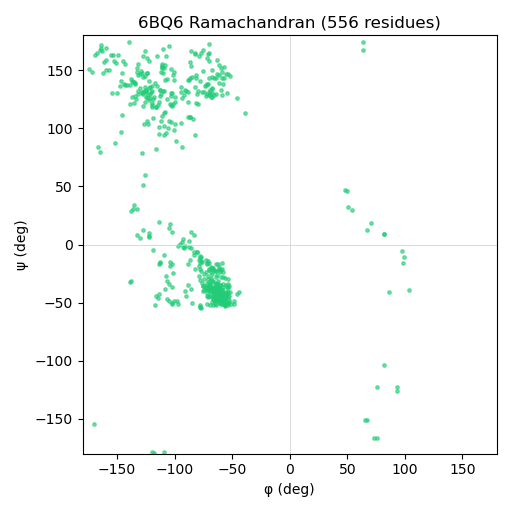 300 ? 23.204 26.062 34.280 1.00 26.96 297 THR B O 1
ATOM 4601 N N . LEU B 1 301 ? 25.100 27.205 34.546 1.00 23.72 298 LEU B N 1
ATOM 4602 C CA . LEU B 1 301 ? 25.670 26.683 33.311 1.00 23.11 298 LEU B CA 1
ATOM 4603 C C . LEU B 1 301 ? 26.176 25.265 33.611 1.00 23.04 298 LEU B C 1
ATOM 4604 O O . LEU B 1 301 ? 26.327 24.896 34.775 1.00 24.39 298 LEU B O 1
ATOM 4609 N N . SER B 1 302 ? 26.460 24.480 32.585 1.00 21.97 299 SER B N 1
ATOM 4610 C CA . SER B 1 302 ? 26.951 23.102 32.808 1.00 21.48 299 SER B CA 1
ATOM 4611 C C . SER B 1 302 ? 28.404 23.132 33.252 1.00 21.78 299 SER B C 1
ATOM 4612 O O . SER B 1 302 ? 29.092 24.129 33.126 1.00 21.12 299 SER B O 1
ATOM 4615 N N . LYS B 1 303 ? 28.891 21.994 33.739 1.00 21.59 300 LYS B N 1
ATOM 4616 C CA . LYS B 1 303 ? 30.248 21.913 34.281 1.00 22.99 300 LYS B CA 1
ATOM 4617 C C . LYS B 1 303 ? 31.313 22.465 33.343 1.00 23.39 300 LYS B C 1
ATOM 4618 O O . LYS B 1 303 ? 32.153 23.276 33.754 1.00 23.12 300 LYS B O 1
ATOM 4624 N N . ALA B 1 304 ? 31.288 22.002 32.093 1.00 23.05 301 ALA B N 1
ATOM 4625 C CA . ALA B 1 304 ? 32.301 22.364 31.111 1.00 23.95 301 ALA B CA 1
ATOM 4626 C C . ALA B 1 304 ? 32.247 23.853 30.746 1.00 23.01 301 ALA B C 1
ATOM 4627 O O . ALA B 1 304 ? 33.271 24.524 30.556 1.00 24.43 301 ALA B O 1
ATOM 4629 N N . VAL B 1 305 ? 31.028 24.355 30.607 1.00 22.03 302 VAL B N 1
ATOM 4630 C CA . VAL B 1 305 ? 30.851 25.765 30.214 1.00 21.98 302 VAL B CA 1
ATOM 4631 C C . VAL B 1 305 ? 31.235 26.665 31.368 1.00 24.24 302 VAL B C 1
ATOM 4632 O O . VAL B 1 305 ? 31.981 27.641 31.195 1.00 25.34 302 VAL B O 1
ATOM 4636 N N . ARG B 1 306 ? 30.798 26.322 32.579 1.00 24.06 303 ARG B N 1
ATOM 4637 C CA . ARG B 1 306 ? 31.221 27.060 33.779 1.00 26.78 303 ARG B CA 1
ATOM 4638 C C . ARG B 1 306 ? 32.754 27.157 33.872 1.00 27.43 303 ARG B C 1
ATOM 4639 O O . ARG B 1 306 ? 33.324 28.210 34.067 1.00 26.28 303 ARG B O 1
ATOM 4647 N N . ASN B 1 307 ? 33.426 26.049 33.689 1.00 27.97 304 ASN B N 1
ATOM 4648 C CA . ASN B 1 307 ? 34.876 26.054 33.845 1.00 30.90 304 ASN B CA 1
ATOM 4649 C C . ASN B 1 307 ? 35.580 26.804 32.713 1.00 29.68 304 ASN B C 1
ATOM 4650 O O . ASN B 1 307 ? 36.585 27.525 32.941 1.00 31.19 304 ASN B O 1
ATOM 4655 N N . SER B 1 308 ? 35.042 26.659 31.504 1.00 27.09 305 SER B N 1
ATOM 4656 C CA . SER B 1 308 ? 35.547 27.365 30.329 1.00 28.21 305 SER B CA 1
ATOM 4657 C C . SER B 1 308 ? 35.431 28.883 30.512 1.00 28.00 305 SER B C 1
ATOM 4658 O O . SER B 1 308 ? 36.407 29.638 30.264 1.00 28.44 305 SER B O 1
ATOM 4661 N N . LEU B 1 309 ? 34.278 29.333 30.997 1.00 27.31 306 LEU B N 1
ATOM 4662 C CA . LEU B 1 309 ? 34.100 30.767 31.326 1.00 26.44 306 LEU B CA 1
ATOM 4663 C C . LEU B 1 309 ? 35.067 31.249 32.393 1.00 29.14 306 LEU B C 1
ATOM 4664 O O . LEU B 1 309 ? 35.699 32.281 32.221 1.00 27.92 306 LEU B O 1
ATOM 4669 N N . ASN B 1 310 ? 35.194 30.474 33.469 1.00 31.15 307 ASN B N 1
ATOM 4670 C CA . ASN B 1 310 ? 36.128 30.780 34.542 1.00 35.44 307 ASN B CA 1
ATOM 4671 C C . ASN B 1 310 ? 37.554 30.978 34.078 1.00 35.50 307 ASN B C 1
ATOM 4672 O O . ASN B 1 310 ? 38.210 31.923 34.525 1.00 37.00 307 ASN B O 1
ATOM 4677 N N . ASN B 1 311 ? 38.011 30.126 33.157 1.00 33.97 308 ASN B N 1
ATOM 4678 C CA . ASN B 1 311 ? 39.411 30.121 32.716 1.00 36.86 308 ASN B CA 1
ATOM 4679 C C . ASN B 1 311 ? 39.706 31.007 31.500 1.00 35.99 308 ASN B C 1
ATOM 4680 O O . ASN B 1 311 ? 40.867 31.148 31.088 1.00 34.36 308 ASN B O 1
ATOM 4685 N N . GLU B 1 312 ? 38.664 31.631 30.940 1.00 33.12 309 GLU B N 1
ATOM 4686 C CA . GLU B 1 312 ? 38.800 32.435 29.752 1.00 33.70 309 GLU B CA 1
ATOM 4687 C C . GLU B 1 312 ? 39.695 33.619 30.044 1.00 33.50 309 GLU B C 1
ATOM 4688 O O . GLU B 1 312 ? 39.479 34.304 31.027 1.00 34.35 309 GLU B O 1
ATOM 4694 N N . THR B 1 313 ? 40.694 33.834 29.189 1.00 35.20 310 THR B N 1
ATOM 4695 C CA . THR B 1 313 ? 41.559 35.026 29.281 1.00 35.33 310 THR B CA 1
ATOM 4696 C C . THR B 1 313 ? 41.368 36.053 28.174 1.00 34.18 310 THR B C 1
ATOM 4697 O O . THR B 1 313 ? 41.940 37.143 28.272 1.00 34.57 310 THR B O 1
ATOM 4701 N N . HIS B 1 314 ? 40.607 35.759 27.119 1.00 34.40 311 HIS B N 1
ATOM 4702 C CA . HIS B 1 314 ? 40.437 36.720 26.019 1.00 36.59 311 HIS B CA 1
ATOM 4703 C C . HIS B 1 314 ? 39.653 37.939 26.508 1.00 34.67 311 HIS B C 1
ATOM 4704 O O . HIS B 1 314 ? 38.646 37.793 27.243 1.00 32.60 311 HIS B O 1
ATOM 4711 N N . VAL B 1 315 ? 40.147 39.141 26.162 1.00 32.85 312 VAL B N 1
ATOM 4712 C CA . VAL B 1 315 ? 39.434 40.373 26.431 1.00 32.62 312 VAL B CA 1
ATOM 4713 C C . VAL B 1 315 ? 39.316 41.165 25.132 1.00 33.01 312 VAL B C 1
ATOM 4714 O O . VAL B 1 315 ? 40.315 41.398 24.439 1.00 32.13 312 VAL B O 1
ATOM 4718 N N . TYR B 1 316 ? 38.111 41.611 24.804 1.00 30.36 313 TYR B N 1
ATOM 4719 C CA . TYR B 1 316 ? 37.925 42.459 23.641 1.00 30.62 313 TYR B CA 1
ATOM 4720 C C . TYR B 1 316 ? 38.478 43.849 23.932 1.00 33.08 313 TYR B C 1
ATOM 4721 O O . TYR B 1 316 ? 38.118 44.474 24.942 1.00 32.54 313 TYR B O 1
ATOM 4730 N N . THR B 1 317 ? 39.345 44.337 23.047 1.00 35.93 314 THR B N 1
ATOM 4731 C CA . THR B 1 317 ? 40.057 45.606 23.315 1.00 40.71 314 THR B CA 1
ATOM 4732 C C . THR B 1 317 ? 40.031 46.596 22.167 1.00 46.28 314 THR B C 1
ATOM 4733 O O . THR B 1 317 ? 39.958 46.171 20.993 1.00 44.82 314 THR B O 1
ATOM 4737 N N . GLU B 1 318 ? 40.189 47.871 22.606 1.00 53.85 315 GLU B N 1
ATOM 4738 C CA . GLU B 1 318 ? 39.783 49.227 22.052 1.00 59.44 315 GLU B CA 1
ATOM 4739 C C . GLU B 1 318 ? 38.295 49.486 21.746 1.00 61.77 315 GLU B C 1
ATOM 4740 O O . GLU B 1 318 ? 37.642 50.326 22.405 1.00 60.06 315 GLU B O 1
#

Organism: Medicago truncatula (NCBI:txid3880)

CATH classification: 3.40.50.150

Solvent-accessible surface area: 23298 Å² total; per-residue (Å²): 197,105,74,56,28,101,14,82,47,89,120,18,21,41,6,1,2,1,21,83,43,111,67,67,100,30,60,21,162,109,45,93,4,23,2,11,33,3,97,25,18,14,74,1,1,6,20,85,42,81,27,58,7,2,88,46,1,15,9,0,16,5,3,0,0,0,0,1,0,0,0,19,10,102,94,0,94,8,0,4,0,1,2,19,0,21,2,2,2,1,34,8,0,10,34,0,128,21,6,87,50,0,4,1,1,27,71,5,86,93,6,6,86,16,0,63,67,77,21,111,84,0,83,148,4,18,118,35,117,64,24,84,59,21,68,48,49,4,62,45,16,2,104,58,120,161,64,86,12,12,0,0,0,0,22,22,54,17,0,106,124,44,45,98,22,70,124,7,1,20,63,92,7,0,65,116,14,0,54,59,30,18,75,207,32,4,4,0,0,1,6,0,0,12,6,2,14,105,29,4,71,68,3,0,0,8,0,30,6,0,0,85,80,11,7,152,73,26,30,19,0,19,8,19,0,22,1,31,11,19,19,37,0,0,0,0,0,0,73,49,87,21,124,38,57,11,111,54,1,58,86,48,20,190,113,23,7,86,144,112,10,138,20,2,18,0,104,3,10,64,19,10,37,31,13,16,24,30,8,63,75,30,6,101,106,36,119,89,30,1,126,141,108,74,51,23,83,20,92,63,82,133,23,8,49,5,0,0,0,24,81,45,107,82,61,95,26,57,17,160,100,38,77,7,16,5,11,30,2,86,37,16,14,81,0,2,7,20,83,46,125,22,55,8,0,98,47,1,15,10,0,16,5,2,0,0,0,0,0,0,0,0,17,6,100,110,1,57,26,1,2,0,1,5,16,0,18,2,2,2,0,34,8,0,11,37,0,118,22,3,83,57,0,5,1,2,16,69,3,93,96,5,3,94,17,0,72,80,106,21,108,96,0,116,152,4,11,117,35,118,58,23,85,57,25,69,51,27,4,65,50,17,4,85,65,113,136,66,90,11,12,0,0,0,0,21,27,69,34,6,112,137,80,18,89,20,21,73,7,2,0,63,65,3,0,72,123,5,0,70,59,17,21,87,190,16,6,3,0,0,1,5,0,0,15,6,2,16,105,20,6,71,104,12,0,0,9,0,27,6,0,0,83,80,15,7,155,72,24,30,19,0,19,7,19,0,21,0,26,10,16,20,40,0,0,0,0,0,0,71,32,78,18,111,46,61,12,112,55,1,57,108,51,20,199,129,23,9,84,149,126,8,144,18,1,20,0,104,2,9,62,20,10,36,35,12,16,35,32,9,60,70,33,5,86,114,36,120,88,37,13,71,150

B-factor: mean 30.23, std 10.16, range [16.03, 103.9]

Radius of gyration: 24.9 Å; Cα contacts (8 Å, |Δi|>4): 1311; chains: 2; bounding box: 45×78×50 Å

InterPro domains:
  IPR001045 Spermidine/spermine synthases [MF_00198] (26-307)
  IPR029063 S-adenosyl-L-methionine-dependent methyltransferase superfamily [G3DSA:3.40.50.150] (78-328)
  IPR029063 S-adenosyl-L-methionine-dependent methyltransferase superfamily [SSF53335] (25-306)
  IPR030374 Polyamine biosynthesis domain [PS51006] (25-262)
  IPR035246 Spermidine synthase, tetramerisation domain [PF17284] (27-78)
  IPR037163 Spermidine synthase, tetramerisation domain superfamily [G3DSA:2.30.140.10] (25-77)

Sequence (583 aa):
KSCWYEEEIEENLRWCFALNSILHTGASQYQDIALLDTKPFGKALVLDGKLQSAETDEFIYHECLVHPALLHHPMPKNVVFIMGGGEGSTARELLRHKTIDKVVMCDDIDEEVVEFCKSYLVVNKEAFHDSRLEVVINDAKAELEGKEEKYDVIVGDLADPIEGGPCYKLYTKDFYELTLKPKLKKGGIFVTQAGPAGIFSHTEVFSCIYNTLRQVFKYVVPYSAHIPSYADIWGWVLASDSPLDLSAEELDIRMRQRIIEENRYLDGKTFVSSSTLSKAVRNSLNNETHVYTKSCWYEEEIEENNLRWCFALNSILHHTTGGAASQYQDIALLDTKPFGKALVLDGKLQSAETDEFIYHECLVHPALLHHPMPKKNNVVFIMGGGEGSTARELLRHKTIDKVVMCDIDEEVVEFCKSYLVVNKEEAFHDSRLEVVINDAKAELEGKEEKYDVIVGDLADPIEGGPCYKLYTKDFYELTLKPKLKKGGIFVTQAGPAGIFSHTEVFSCIYNTLRQVFKYVVPYSAHIPSYADIWGWVLASDSPLDLSAEELDIRMRQRIIEENRYLDGKTFVSSSTLSKAVRNSLNNETHVYTE